Protein AF-W7K1J5-F1 (afdb_monomer_lite)

Structure (mmCIF, N/CA/C/O backbone):
data_AF-W7K1J5-F1
#
_entry.id   AF-W7K1J5-F1
#
loop_
_atom_site.group_PDB
_atom_site.id
_atom_site.type_symbol
_atom_site.label_atom_id
_atom_site.label_alt_id
_atom_site.label_comp_id
_atom_site.label_asym_id
_atom_site.label_entity_id
_atom_site.label_seq_id
_atom_site.pdbx_PDB_ins_code
_atom_site.Cartn_x
_atom_site.Cartn_y
_atom_site.Cartn_z
_atom_site.occupancy
_atom_site.B_iso_or_equiv
_atom_site.auth_seq_id
_atom_site.auth_comp_id
_atom_site.auth_asym_id
_atom_site.auth_atom_id
_atom_site.pdbx_PDB_model_num
ATOM 1 N N . MET A 1 1 ? -9.499 -23.389 26.518 1.00 56.44 1 MET A N 1
ATOM 2 C CA . MET A 1 1 ? -8.890 -24.021 25.321 1.00 56.44 1 MET A CA 1
ATOM 3 C C . MET A 1 1 ? -8.930 -23.055 24.144 1.00 56.44 1 MET A C 1
ATOM 5 O O . MET A 1 1 ? -7.879 -22.789 23.578 1.00 56.44 1 MET A O 1
ATOM 9 N N . ASP A 1 2 ? -10.081 -22.443 23.858 1.00 63.28 2 ASP A N 1
ATOM 10 C CA . ASP A 1 2 ? -10.264 -21.517 22.724 1.00 63.28 2 ASP A CA 1
ATOM 11 C C . ASP A 1 2 ? -9.387 -20.251 22.779 1.00 63.28 2 ASP A C 1
ATOM 13 O O . ASP A 1 2 ? -8.889 -19.787 21.755 1.00 63.28 2 ASP A O 1
ATOM 17 N N . GLU A 1 3 ? -9.089 -19.743 23.978 1.00 62.62 3 GLU A N 1
ATOM 18 C CA . GLU A 1 3 ? -8.216 -18.572 24.174 1.00 62.62 3 GLU A CA 1
ATOM 19 C C . GLU A 1 3 ? -6.771 -18.810 23.700 1.00 62.62 3 GLU A C 1
ATOM 21 O O . GLU A 1 3 ? -6.167 -17.952 23.052 1.00 62.62 3 GLU A O 1
ATOM 26 N N . TYR A 1 4 ? -6.223 -20.001 23.961 1.00 72.50 4 TYR A N 1
ATOM 27 C CA . TYR A 1 4 ? -4.884 -20.376 23.500 1.00 72.50 4 TYR A CA 1
ATOM 28 C C . TYR A 1 4 ? -4.857 -20.621 21.993 1.00 72.50 4 TYR A C 1
ATOM 30 O O . TYR A 1 4 ? -3.859 -20.315 21.347 1.00 72.50 4 TYR A O 1
ATOM 38 N N . ILE A 1 5 ? -5.956 -21.116 21.418 1.00 74.94 5 ILE A N 1
ATOM 39 C CA . ILE A 1 5 ? -6.087 -21.322 19.972 1.00 74.94 5 ILE A CA 1
ATOM 40 C C . ILE A 1 5 ? -6.042 -19.975 19.241 1.00 74.94 5 ILE A C 1
ATOM 42 O O . ILE A 1 5 ? -5.309 -19.846 18.261 1.00 74.94 5 ILE A O 1
ATOM 46 N N . LEU A 1 6 ? -6.744 -18.954 19.742 1.00 68.75 6 LEU A N 1
ATOM 47 C CA . LEU A 1 6 ? -6.721 -17.608 19.161 1.00 68.75 6 LEU A CA 1
ATOM 48 C C . LEU A 1 6 ? -5.324 -16.971 19.246 1.00 68.75 6 LEU A C 1
ATOM 50 O O . LEU A 1 6 ? -4.841 -16.385 18.277 1.00 68.75 6 LEU A O 1
ATOM 54 N N . LEU A 1 7 ? -4.652 -17.114 20.392 1.00 70.25 7 LEU A N 1
ATOM 55 C CA . LEU A 1 7 ? -3.305 -16.579 20.598 1.00 70.25 7 LEU A CA 1
ATOM 56 C C . LEU A 1 7 ? -2.271 -17.279 19.703 1.00 70.25 7 LEU A C 1
ATOM 58 O O . LEU A 1 7 ? -1.440 -16.614 19.083 1.00 70.25 7 LEU A O 1
ATOM 62 N N . ILE A 1 8 ? -2.352 -18.606 19.575 1.00 79.56 8 ILE A N 1
ATOM 63 C CA . ILE A 1 8 ? -1.517 -19.388 18.653 1.00 79.56 8 ILE A CA 1
ATOM 64 C C . ILE A 1 8 ? -1.792 -18.975 17.206 1.00 79.56 8 ILE A C 1
ATOM 66 O O . ILE A 1 8 ? -0.845 -18.748 16.454 1.00 79.56 8 ILE A O 1
ATOM 70 N N . PHE A 1 9 ? -3.061 -18.822 16.821 1.00 79.31 9 PHE A N 1
ATOM 71 C CA . PHE A 1 9 ? -3.444 -18.356 15.490 1.00 79.31 9 PHE A CA 1
ATOM 72 C C . PHE A 1 9 ? -2.856 -16.973 15.189 1.00 79.31 9 PHE A C 1
ATOM 74 O O . PHE A 1 9 ? -2.284 -16.768 14.121 1.00 79.31 9 PHE A O 1
ATOM 81 N N . PHE A 1 10 ? -2.918 -16.044 16.144 1.00 75.19 10 PHE A N 1
ATOM 82 C CA . PHE A 1 10 ? -2.366 -14.699 16.001 1.00 75.19 10 PHE A CA 1
ATOM 83 C C . PHE A 1 10 ? -0.843 -14.702 15.827 1.00 75.19 10 PHE A C 1
ATOM 85 O O . PHE A 1 10 ? -0.325 -14.082 14.895 1.00 75.19 10 PHE A O 1
ATOM 92 N N . ILE A 1 11 ? -0.122 -15.432 16.684 1.00 80.88 11 ILE A N 1
ATOM 93 C CA . ILE A 1 11 ? 1.341 -15.544 16.596 1.00 80.88 11 ILE A CA 1
ATOM 94 C C . ILE A 1 11 ? 1.742 -16.201 15.274 1.00 80.88 11 ILE A C 1
ATOM 96 O O . ILE A 1 11 ? 2.620 -15.692 14.576 1.00 80.88 11 ILE A O 1
ATOM 100 N N . ALA A 1 12 ? 1.070 -17.291 14.893 1.00 83.81 12 ALA A N 1
ATOM 101 C CA . ALA A 1 12 ? 1.315 -17.974 13.630 1.00 83.81 12 ALA A CA 1
ATOM 102 C C . ALA A 1 12 ? 1.058 -17.046 12.434 1.00 83.81 12 ALA A C 1
ATOM 104 O O . ALA A 1 12 ? 1.873 -16.986 11.515 1.00 83.81 12 ALA A O 1
ATOM 105 N N . TYR A 1 13 ? -0.027 -16.272 12.463 1.00 81.69 13 TYR A N 1
ATOM 106 C CA . TYR A 1 13 ? -0.378 -15.346 11.393 1.00 81.69 13 TYR A CA 1
ATOM 107 C C . TYR A 1 13 ? 0.628 -14.198 11.259 1.00 81.69 13 TYR A C 1
ATOM 109 O O . TYR A 1 13 ? 1.062 -13.895 10.147 1.00 81.69 13 TYR A O 1
ATOM 117 N N . LEU A 1 14 ? 1.059 -13.587 12.370 1.00 81.19 14 LEU A N 1
ATOM 118 C CA . LEU A 1 14 ? 2.113 -12.566 12.350 1.00 81.19 14 LEU A CA 1
ATOM 119 C C . LEU A 1 14 ? 3.427 -13.124 11.793 1.00 81.19 14 LEU A C 1
ATOM 121 O O . LEU A 1 14 ? 4.098 -12.455 11.005 1.00 81.19 14 LEU A O 1
ATOM 125 N N . PHE A 1 15 ? 3.774 -14.360 12.153 1.00 82.88 15 PHE A N 1
ATOM 126 C CA . PHE A 1 15 ? 4.986 -15.012 11.669 1.00 82.88 15 PHE A CA 1
ATOM 127 C C . PHE A 1 15 ? 4.913 -15.304 10.163 1.00 82.88 15 PHE A C 1
ATOM 129 O O . PHE A 1 15 ? 5.831 -14.963 9.415 1.00 82.88 15 PHE A O 1
ATOM 136 N N . ILE A 1 16 ? 3.789 -15.855 9.693 1.00 85.25 16 ILE A N 1
ATOM 137 C CA . ILE A 1 16 ? 3.526 -16.110 8.269 1.00 85.25 16 ILE A CA 1
ATOM 138 C C . ILE A 1 16 ? 3.547 -14.799 7.476 1.00 85.25 16 ILE A C 1
ATOM 140 O O . ILE A 1 16 ? 4.192 -14.727 6.431 1.00 85.25 16 ILE A O 1
ATOM 144 N N . SER A 1 17 ? 2.905 -13.749 7.990 1.00 77.44 17 SER A N 1
ATOM 145 C CA . SER A 1 17 ? 2.917 -12.410 7.397 1.00 77.44 17 SER A CA 1
ATOM 146 C C . SER A 1 17 ? 4.351 -11.878 7.266 1.00 77.44 17 SER A C 1
ATOM 148 O O . SER A 1 17 ? 4.769 -11.482 6.176 1.00 77.44 17 SER A O 1
ATOM 150 N N . GLY A 1 18 ? 5.174 -11.988 8.315 1.00 78.81 18 GLY A N 1
ATOM 151 C CA . GLY A 1 18 ? 6.597 -11.631 8.258 1.00 78.81 18 GLY A CA 1
ATOM 152 C C . GLY A 1 18 ? 7.387 -12.410 7.193 1.00 78.81 18 GLY A C 1
ATOM 153 O O . GLY A 1 18 ? 8.166 -11.824 6.433 1.00 78.81 18 GLY A O 1
ATOM 154 N N . ILE A 1 19 ? 7.155 -13.721 7.070 1.00 81.69 19 ILE A N 1
ATOM 155 C CA . ILE A 1 19 ? 7.801 -14.573 6.053 1.00 81.69 19 ILE A CA 1
ATOM 156 C C . ILE A 1 19 ? 7.359 -14.184 4.633 1.00 81.69 19 ILE A C 1
ATOM 158 O O . ILE A 1 19 ? 8.177 -14.106 3.715 1.00 81.69 19 ILE A O 1
ATOM 162 N N . ILE A 1 20 ? 6.072 -13.911 4.423 1.00 82.31 20 ILE A N 1
ATOM 163 C CA . ILE A 1 20 ? 5.554 -13.505 3.111 1.00 82.31 20 ILE A CA 1
ATOM 164 C C . ILE A 1 20 ? 6.101 -12.127 2.730 1.00 82.31 20 ILE A C 1
ATOM 166 O O . ILE A 1 20 ? 6.591 -11.953 1.612 1.00 82.31 20 ILE A O 1
ATOM 170 N N . GLY A 1 21 ? 6.083 -11.169 3.661 1.00 77.81 21 GLY A N 1
ATOM 171 C CA . GLY A 1 21 ? 6.613 -9.824 3.448 1.00 77.81 21 GLY A CA 1
ATOM 172 C C . GLY A 1 21 ? 8.097 -9.841 3.077 1.00 77.81 21 GLY A C 1
ATOM 173 O O . GLY A 1 21 ? 8.500 -9.229 2.086 1.00 77.81 21 GLY A O 1
ATOM 174 N N . THR A 1 22 ? 8.913 -10.615 3.799 1.00 76.81 22 THR A N 1
ATOM 175 C CA . THR A 1 22 ? 10.341 -10.782 3.470 1.00 76.81 22 THR A CA 1
ATOM 176 C C . THR A 1 22 ? 10.544 -11.401 2.085 1.00 76.81 22 THR A C 1
ATOM 178 O O . THR A 1 22 ? 11.378 -10.919 1.313 1.00 76.81 22 THR A O 1
ATOM 181 N N . ARG A 1 23 ? 9.753 -12.418 1.721 1.00 76.62 23 ARG A N 1
ATOM 182 C CA . ARG A 1 23 ? 9.839 -13.082 0.413 1.00 76.62 23 ARG A CA 1
ATOM 183 C C . ARG A 1 23 ? 9.436 -12.166 -0.745 1.00 76.62 23 ARG A C 1
ATOM 185 O O . ARG A 1 23 ? 10.144 -12.131 -1.751 1.00 76.62 23 ARG A O 1
ATOM 192 N N . LEU A 1 24 ? 8.353 -11.401 -0.607 1.00 73.62 24 LEU A N 1
ATOM 193 C CA . LEU A 1 24 ? 7.915 -10.432 -1.619 1.00 73.62 24 LEU A CA 1
ATOM 194 C C . LEU A 1 24 ? 9.003 -9.394 -1.896 1.00 73.62 24 LEU A C 1
ATOM 196 O O . LEU A 1 24 ? 9.321 -9.112 -3.047 1.00 73.62 24 LEU A O 1
ATOM 200 N N . ILE A 1 25 ? 9.643 -8.891 -0.846 1.00 73.50 25 ILE A N 1
ATOM 201 C CA . ILE A 1 25 ? 10.712 -7.902 -0.976 1.00 73.50 25 ILE A CA 1
ATOM 202 C C . ILE A 1 25 ? 11.958 -8.486 -1.664 1.00 73.50 25 ILE A C 1
ATOM 204 O O . ILE A 1 25 ? 12.658 -7.773 -2.379 1.00 73.50 25 ILE A O 1
ATOM 208 N N . ILE A 1 26 ? 12.268 -9.770 -1.468 1.00 69.88 26 ILE A N 1
ATOM 209 C CA . ILE A 1 26 ? 13.365 -10.431 -2.197 1.00 69.88 26 ILE A CA 1
ATOM 210 C C . ILE A 1 26 ? 13.045 -10.532 -3.694 1.00 69.88 26 ILE A C 1
ATOM 212 O O . ILE A 1 26 ? 13.939 -10.334 -4.512 1.00 69.88 26 ILE A O 1
ATOM 216 N N . ILE A 1 27 ? 11.789 -10.810 -4.050 1.00 68.19 27 ILE A N 1
ATOM 217 C CA . ILE A 1 27 ? 11.353 -10.990 -5.442 1.00 68.19 27 ILE A CA 1
ATOM 218 C C . ILE A 1 27 ? 11.263 -9.654 -6.188 1.00 68.19 27 ILE A C 1
ATOM 220 O O . ILE A 1 27 ? 11.724 -9.557 -7.322 1.00 68.19 27 ILE A O 1
ATOM 224 N N . TYR A 1 28 ? 10.664 -8.637 -5.566 1.00 62.66 28 TYR A N 1
ATOM 225 C CA . TYR A 1 28 ? 10.348 -7.364 -6.224 1.00 62.66 28 TYR A CA 1
ATOM 226 C C . TYR A 1 28 ? 11.450 -6.321 -6.143 1.00 62.66 28 TYR A C 1
ATOM 228 O O . TYR A 1 28 ? 11.328 -5.245 -6.725 1.00 62.66 28 TYR A O 1
ATOM 236 N N . SER A 1 29 ? 12.528 -6.612 -5.430 1.00 61.75 29 SER A N 1
ATOM 237 C CA . SER A 1 29 ? 13.609 -5.659 -5.356 1.00 61.75 29 SER A CA 1
ATOM 238 C C . SER A 1 29 ? 14.561 -5.746 -6.540 1.00 61.75 29 SER A C 1
ATOM 240 O O . SER A 1 29 ? 15.012 -6.827 -6.917 1.00 61.75 29 SER A O 1
ATOM 242 N N . HIS A 1 30 ? 14.984 -4.575 -7.020 1.00 55.91 30 HIS A N 1
ATOM 243 C CA . HIS A 1 30 ? 16.090 -4.446 -7.958 1.00 55.91 30 HIS A CA 1
ATOM 244 C C . HIS A 1 30 ? 17.361 -5.125 -7.432 1.00 55.91 30 HIS A C 1
ATOM 246 O O . HIS A 1 30 ? 17.706 -5.019 -6.254 1.00 55.91 30 HIS A O 1
ATOM 252 N N . LYS A 1 31 ? 18.020 -5.858 -8.335 1.00 52.78 31 LYS A N 1
ATOM 253 C CA . LYS A 1 31 ? 19.186 -6.712 -8.072 1.00 52.78 31 LYS A CA 1
ATOM 254 C C . LYS A 1 31 ? 20.518 -5.945 -8.100 1.00 52.78 31 LYS A C 1
ATOM 256 O O . LYS A 1 31 ? 21.552 -6.532 -7.807 1.00 52.78 31 LYS A O 1
ATOM 261 N N . GLU A 1 32 ? 20.497 -4.660 -8.451 1.00 51.28 32 GLU A N 1
ATOM 262 C CA . GLU A 1 32 ? 21.686 -3.898 -8.848 1.00 51.28 32 GLU A CA 1
ATOM 263 C C . GLU A 1 32 ? 21.765 -2.545 -8.130 1.00 51.28 32 GLU A C 1
ATOM 265 O O . GLU A 1 32 ? 21.535 -1.503 -8.732 1.00 51.28 32 GLU A O 1
ATOM 270 N N . GLU A 1 33 ? 22.116 -2.536 -6.841 1.00 52.09 33 GLU A N 1
ATOM 271 C CA . GLU A 1 33 ? 22.519 -1.299 -6.156 1.00 52.09 33 GLU A CA 1
ATOM 272 C C . GLU A 1 33 ? 23.704 -1.543 -5.205 1.00 52.09 33 GLU A C 1
ATOM 274 O O . GLU A 1 33 ? 23.684 -2.435 -4.358 1.00 52.09 33 GLU A O 1
ATOM 279 N N . ASN A 1 34 ? 24.752 -0.719 -5.336 1.00 53.31 34 ASN A N 1
ATOM 280 C CA . ASN A 1 34 ? 26.075 -0.893 -4.711 1.00 53.31 34 ASN A CA 1
ATOM 281 C C . ASN A 1 34 ? 26.115 -0.820 -3.165 1.00 53.31 34 ASN A C 1
ATOM 283 O O . ASN A 1 34 ? 27.150 -1.124 -2.575 1.00 53.31 34 ASN A O 1
ATOM 287 N N . ASN A 1 35 ? 25.034 -0.423 -2.479 1.00 63.19 35 ASN A N 1
ATOM 288 C CA . ASN A 1 35 ? 25.035 -0.192 -1.025 1.00 63.19 35 ASN A CA 1
ATOM 289 C C . ASN A 1 35 ? 24.139 -1.184 -0.267 1.00 63.19 35 ASN A C 1
ATOM 291 O O . ASN A 1 35 ? 23.027 -0.859 0.156 1.00 63.19 35 ASN A O 1
ATOM 295 N N . ARG A 1 36 ? 24.679 -2.382 -0.010 1.00 65.75 36 ARG A N 1
ATOM 296 C CA . ARG A 1 36 ? 23.999 -3.495 0.682 1.00 65.75 36 ARG A CA 1
ATOM 297 C C . ARG A 1 36 ? 23.354 -3.106 2.023 1.00 65.75 36 ARG A C 1
ATOM 299 O O . ARG A 1 36 ? 22.268 -3.588 2.325 1.00 65.75 36 ARG A O 1
ATOM 306 N N . LEU A 1 37 ? 23.984 -2.234 2.818 1.00 65.44 37 LEU A N 1
ATOM 307 C CA . LEU A 1 37 ? 23.475 -1.835 4.142 1.00 65.44 37 LEU A CA 1
ATOM 308 C C . LEU A 1 37 ? 22.234 -0.937 4.075 1.00 65.44 37 LEU A C 1
ATOM 310 O O . LEU A 1 37 ? 21.248 -1.216 4.750 1.00 65.44 37 LEU A O 1
ATOM 314 N N . VAL A 1 38 ? 22.265 0.115 3.250 1.00 67.62 38 VAL A N 1
ATOM 315 C CA . VAL A 1 38 ? 21.136 1.053 3.081 1.00 67.62 38 VAL A CA 1
ATOM 316 C C . VAL A 1 38 ? 19.888 0.298 2.641 1.00 67.62 38 VAL A C 1
ATOM 318 O O . VAL A 1 38 ? 18.793 0.499 3.154 1.00 67.62 38 VAL A O 1
ATOM 321 N N . TYR A 1 39 ? 20.090 -0.642 1.734 1.00 71.44 39 TYR A N 1
ATOM 322 C CA . TYR A 1 39 ? 19.047 -1.492 1.218 1.00 71.44 39 TYR A CA 1
ATOM 323 C C . TYR A 1 39 ? 18.456 -2.447 2.266 1.00 71.44 39 TYR A C 1
ATOM 325 O O . TYR A 1 39 ? 17.236 -2.553 2.377 1.00 71.44 39 TYR A O 1
ATOM 333 N N . ILE A 1 40 ? 19.293 -3.105 3.078 1.00 73.00 40 ILE A N 1
ATOM 334 C CA . ILE A 1 40 ? 18.816 -3.938 4.195 1.00 73.00 40 ILE A CA 1
ATOM 335 C C . ILE A 1 40 ? 17.963 -3.103 5.158 1.00 73.00 40 ILE A C 1
ATOM 337 O O . ILE A 1 40 ? 16.886 -3.546 5.552 1.00 73.00 40 ILE A O 1
ATOM 341 N N . ILE A 1 41 ? 18.398 -1.880 5.475 1.00 75.25 41 ILE A N 1
ATOM 342 C CA . ILE A 1 41 ? 17.635 -0.952 6.318 1.00 75.25 41 ILE A CA 1
ATOM 343 C C . ILE A 1 41 ? 16.274 -0.657 5.677 1.00 75.25 41 ILE A C 1
ATOM 345 O O . ILE A 1 41 ? 15.249 -0.822 6.335 1.00 75.25 41 ILE A O 1
ATOM 349 N N . ILE A 1 42 ? 16.244 -0.318 4.384 1.00 75.38 42 ILE A N 1
ATOM 350 C CA . ILE A 1 42 ? 14.998 -0.033 3.662 1.00 75.38 42 ILE A CA 1
ATOM 351 C C . ILE A 1 42 ? 14.018 -1.211 3.745 1.00 75.38 42 ILE A C 1
ATOM 353 O O . ILE A 1 42 ? 12.835 -1.022 4.031 1.00 75.38 42 ILE A O 1
ATOM 357 N N . LYS A 1 43 ? 14.505 -2.443 3.556 1.00 76.62 43 LYS A N 1
ATOM 358 C CA . LYS A 1 43 ? 13.670 -3.647 3.669 1.00 76.62 43 LYS A CA 1
ATOM 359 C C . LYS A 1 43 ? 13.080 -3.825 5.054 1.00 76.62 43 LYS A C 1
ATOM 361 O O . LYS A 1 43 ? 11.885 -4.084 5.166 1.00 76.62 43 LYS A O 1
ATOM 366 N N . CYS A 1 44 ? 13.906 -3.708 6.093 1.00 80.31 44 CYS A N 1
ATOM 367 C CA . CYS A 1 44 ? 13.450 -3.855 7.471 1.00 80.31 44 CYS A CA 1
ATOM 368 C C . CYS A 1 44 ? 12.330 -2.859 7.776 1.00 80.31 44 CYS A C 1
ATOM 370 O O . CYS A 1 44 ? 11.323 -3.232 8.365 1.00 80.31 44 CYS A O 1
ATOM 372 N N . PHE A 1 45 ? 12.454 -1.622 7.298 1.00 80.81 45 PHE A N 1
ATOM 373 C CA . PHE A 1 45 ? 11.424 -0.599 7.459 1.00 80.81 45 PHE A CA 1
ATOM 374 C C . PHE A 1 45 ? 10.111 -0.949 6.757 1.00 80.81 45 PHE A C 1
ATOM 376 O O . PHE A 1 45 ? 9.041 -0.766 7.340 1.00 80.81 45 PHE A O 1
ATOM 383 N N . ILE A 1 46 ? 10.170 -1.465 5.527 1.00 80.94 46 ILE A N 1
ATOM 384 C CA . ILE A 1 46 ? 8.971 -1.907 4.799 1.00 80.94 46 ILE A CA 1
ATOM 385 C C . ILE A 1 46 ? 8.297 -3.063 5.550 1.00 80.94 46 ILE A C 1
ATOM 387 O O . ILE A 1 46 ? 7.081 -3.053 5.728 1.00 80.94 46 ILE A O 1
ATOM 391 N N . ILE A 1 47 ? 9.079 -4.023 6.053 1.00 82.88 47 ILE A N 1
ATOM 392 C CA . ILE A 1 47 ? 8.567 -5.165 6.827 1.00 82.88 47 ILE A CA 1
ATOM 393 C C . ILE A 1 47 ? 7.905 -4.694 8.124 1.00 82.88 47 ILE A C 1
ATOM 395 O O . ILE A 1 47 ? 6.811 -5.152 8.440 1.00 82.88 47 ILE A O 1
ATOM 399 N N . ILE A 1 48 ? 8.523 -3.760 8.852 1.00 84.19 48 ILE A N 1
ATOM 400 C CA . ILE A 1 48 ? 7.955 -3.202 10.087 1.00 84.19 48 ILE A CA 1
ATOM 401 C C . ILE A 1 48 ? 6.604 -2.534 9.804 1.00 84.19 48 ILE A C 1
ATOM 403 O O . ILE A 1 48 ? 5.632 -2.815 10.501 1.00 84.19 48 ILE A O 1
ATOM 407 N N . GLY A 1 49 ? 6.515 -1.700 8.762 1.00 84.19 49 GLY A N 1
ATOM 408 C CA . GLY A 1 49 ? 5.257 -1.046 8.382 1.00 84.19 49 GLY A CA 1
ATOM 409 C C . GLY A 1 49 ? 4.176 -2.043 7.960 1.00 84.19 49 GLY A C 1
ATOM 410 O O . GLY A 1 49 ? 3.012 -1.907 8.340 1.00 84.19 49 GLY A O 1
ATOM 411 N N . TYR A 1 50 ? 4.568 -3.087 7.228 1.00 84.06 50 TYR A N 1
ATOM 412 C CA . TYR A 1 50 ? 3.679 -4.172 6.822 1.00 84.06 50 TYR A CA 1
ATOM 413 C C . TYR A 1 50 ? 3.127 -4.940 8.031 1.00 84.06 50 TYR A C 1
ATOM 415 O O . TYR A 1 50 ? 1.912 -5.086 8.154 1.00 84.06 50 TYR A O 1
ATOM 423 N N . ILE A 1 51 ? 3.988 -5.363 8.962 1.00 84.69 51 ILE A N 1
ATOM 424 C CA . ILE A 1 51 ? 3.579 -6.058 10.194 1.00 84.69 51 ILE A CA 1
ATOM 425 C C . ILE A 1 51 ? 2.641 -5.177 11.025 1.00 84.69 51 ILE A C 1
ATOM 427 O O . ILE A 1 51 ? 1.613 -5.652 11.508 1.00 84.69 51 ILE A O 1
ATOM 431 N N . LEU A 1 52 ? 2.962 -3.890 11.163 1.00 86.50 52 LEU A N 1
ATOM 432 C CA . LEU A 1 52 ? 2.149 -2.943 11.921 1.00 86.50 52 LEU A CA 1
ATOM 433 C C . LEU A 1 52 ? 0.747 -2.782 11.318 1.00 86.50 52 LEU A C 1
ATOM 435 O O . LEU A 1 52 ? -0.242 -2.802 12.048 1.00 86.50 52 LEU A O 1
ATOM 439 N N . SER A 1 53 ? 0.657 -2.711 9.988 1.00 84.00 53 SER A N 1
ATOM 440 C CA . SER A 1 53 ? -0.618 -2.627 9.265 1.00 84.00 53 SER A CA 1
ATOM 441 C C . SER A 1 53 ? -1.481 -3.870 9.498 1.00 84.00 53 SER A C 1
ATOM 443 O O . SER A 1 53 ? -2.657 -3.758 9.842 1.00 84.00 53 SER A O 1
ATOM 445 N N . TRP A 1 54 ? -0.891 -5.065 9.390 1.00 82.69 54 TRP A N 1
ATOM 446 C CA . TRP A 1 54 ? -1.596 -6.318 9.683 1.00 82.69 54 TRP A CA 1
ATOM 447 C C . TRP A 1 54 ? -2.034 -6.432 11.136 1.00 82.69 54 TRP A C 1
ATOM 449 O O . TRP A 1 54 ? -3.123 -6.930 11.411 1.00 82.69 54 TRP A O 1
ATOM 459 N N . THR A 1 55 ? -1.208 -5.945 12.060 1.00 83.75 55 THR A N 1
ATOM 460 C CA . THR A 1 55 ? -1.522 -5.960 13.491 1.00 83.75 55 THR A CA 1
ATOM 461 C C . THR A 1 55 ? -2.813 -5.183 13.760 1.00 83.75 55 THR A C 1
ATOM 463 O O . THR A 1 55 ? -3.695 -5.700 14.436 1.00 83.75 55 THR A O 1
ATOM 466 N N . ILE A 1 56 ? -2.984 -3.997 13.164 1.00 83.12 56 ILE A N 1
ATOM 467 C CA . ILE A 1 56 ? -4.209 -3.191 13.316 1.00 83.12 56 ILE A CA 1
ATOM 468 C C . ILE A 1 56 ? -5.435 -3.915 12.750 1.00 83.12 56 ILE A C 1
ATOM 470 O O . ILE A 1 56 ? -6.488 -3.914 13.384 1.00 83.12 56 ILE A O 1
ATOM 474 N N . ILE A 1 57 ? -5.302 -4.565 11.590 1.00 81.50 57 ILE A N 1
ATOM 475 C CA . ILE A 1 57 ? -6.402 -5.323 10.974 1.00 81.50 57 ILE A CA 1
ATOM 476 C C . ILE A 1 57 ? -6.850 -6.474 11.885 1.00 81.50 57 ILE A C 1
ATOM 478 O O . ILE A 1 57 ? -8.046 -6.693 12.065 1.00 81.50 57 ILE A O 1
ATOM 482 N N . LEU A 1 58 ? -5.902 -7.191 12.493 1.00 80.25 58 LEU A N 1
ATOM 483 C CA . LEU A 1 58 ? -6.191 -8.314 13.389 1.00 80.25 58 LEU A CA 1
ATOM 484 C C . LEU A 1 58 ? -6.767 -7.880 14.736 1.00 80.25 58 LEU A C 1
ATOM 486 O O . LEU A 1 58 ? -7.490 -8.653 15.359 1.00 80.25 58 LEU A O 1
ATOM 490 N N . LEU A 1 59 ? -6.485 -6.659 15.187 1.00 80.50 59 LEU A N 1
ATOM 491 C CA . LEU A 1 59 ? -7.045 -6.139 16.433 1.00 80.50 59 LEU A CA 1
ATOM 492 C C . LEU A 1 59 ? -8.582 -6.044 16.399 1.00 80.50 59 LEU A C 1
ATOM 494 O O . LEU A 1 59 ? -9.217 -6.166 17.443 1.00 80.50 59 LEU A O 1
ATOM 498 N N . VAL A 1 60 ? -9.190 -5.866 15.222 1.00 75.94 60 VAL A N 1
ATOM 499 C CA . VAL A 1 60 ? -10.650 -5.736 15.065 1.00 75.94 60 VAL A CA 1
ATOM 500 C C . VAL A 1 60 ? -11.409 -7.013 15.466 1.00 75.94 60 VAL A C 1
ATOM 502 O O . VAL A 1 60 ? -12.247 -6.939 16.364 1.00 75.94 60 VAL A O 1
ATOM 505 N N . PRO A 1 61 ? -11.146 -8.200 14.880 1.00 74.75 61 PRO A N 1
ATOM 506 C CA . PRO A 1 61 ? -11.806 -9.430 15.320 1.00 74.75 61 PRO A CA 1
ATOM 507 C C . PRO A 1 61 ? -11.455 -9.802 16.768 1.00 74.75 61 PRO A C 1
ATOM 509 O O . PRO A 1 61 ? -12.279 -10.405 17.454 1.00 74.75 61 PRO A O 1
ATOM 512 N N . ILE A 1 62 ? -10.272 -9.410 17.259 1.00 75.31 62 ILE A N 1
ATOM 513 C CA . ILE A 1 62 ? -9.891 -9.604 18.665 1.00 75.31 62 ILE A CA 1
ATOM 514 C C . ILE A 1 62 ? -10.801 -8.793 19.592 1.00 75.31 62 ILE A C 1
ATOM 516 O O . ILE A 1 62 ? -11.231 -9.327 20.608 1.00 75.31 62 ILE A O 1
ATOM 520 N N . ASP A 1 63 ? -11.145 -7.550 19.251 1.00 77.19 63 ASP A N 1
ATOM 521 C CA . ASP A 1 63 ? -12.088 -6.746 20.041 1.00 77.19 63 ASP A CA 1
ATOM 522 C C . ASP A 1 63 ? -13.490 -7.379 20.079 1.00 77.19 63 ASP A C 1
ATOM 524 O O . ASP A 1 63 ? -14.131 -7.462 21.129 1.00 77.19 63 ASP A O 1
ATOM 528 N N . VAL A 1 64 ? -13.961 -7.924 18.953 1.00 74.38 64 VAL A N 1
ATOM 529 C CA . VAL A 1 64 ? -15.240 -8.657 18.910 1.00 74.38 64 VAL A CA 1
ATOM 530 C C . VAL A 1 64 ? -15.205 -9.877 19.839 1.00 74.38 64 VAL A C 1
ATOM 532 O O . VAL A 1 64 ? -16.130 -10.089 20.628 1.00 74.38 64 VAL A O 1
ATOM 535 N N . TYR A 1 65 ? -14.118 -10.651 19.800 1.00 72.19 65 TYR A N 1
ATOM 536 C CA . TYR A 1 65 ? -13.941 -11.819 20.663 1.00 72.19 65 TYR A CA 1
ATOM 537 C C . TYR A 1 65 ? -13.819 -11.433 22.145 1.00 72.19 65 TYR A C 1
ATOM 539 O O . TYR A 1 65 ? -14.471 -12.029 23.001 1.00 72.19 65 TYR A O 1
ATOM 547 N N . TYR A 1 66 ? -13.057 -10.381 22.441 1.00 71.00 66 TYR A N 1
ATOM 548 C CA . TYR A 1 66 ? -12.892 -9.811 23.777 1.00 71.00 66 TYR A CA 1
ATOM 549 C C . TYR A 1 66 ? -14.234 -9.412 24.402 1.00 71.00 66 TYR A C 1
ATOM 551 O O . TYR A 1 66 ? -14.495 -9.701 25.566 1.00 71.00 66 TYR A O 1
ATOM 559 N N . ASN A 1 67 ? -15.130 -8.807 23.618 1.00 68.12 67 ASN A N 1
ATOM 560 C CA . ASN A 1 67 ? -16.467 -8.442 24.093 1.00 68.12 67 ASN A CA 1
ATOM 561 C C . ASN A 1 67 ? -17.381 -9.657 24.345 1.00 68.12 67 ASN A C 1
ATOM 563 O O . ASN A 1 67 ? -18.382 -9.528 25.050 1.00 68.12 67 ASN A O 1
ATOM 567 N N . THR A 1 68 ? -17.046 -10.820 23.784 1.00 74.00 68 THR A N 1
ATOM 568 C CA . THR A 1 68 ? -17.825 -12.058 23.920 1.00 74.00 68 THR A CA 1
ATOM 569 C C . THR A 1 68 ? -17.413 -12.853 25.166 1.00 74.00 68 THR A C 1
ATOM 571 O O . THR A 1 68 ? -18.274 -13.405 25.849 1.00 74.00 68 THR A O 1
ATOM 574 N N . TYR A 1 69 ? -16.122 -12.858 25.516 1.00 69.81 69 TYR A N 1
ATOM 575 C CA . TYR A 1 69 ? -15.572 -13.632 26.636 1.00 69.81 69 TYR A CA 1
ATOM 576 C C . TYR A 1 69 ? -15.027 -12.718 27.740 1.00 69.81 69 TYR A C 1
ATOM 578 O O . TYR A 1 69 ? -13.933 -12.166 27.640 1.00 69.81 69 TYR A O 1
ATOM 586 N N . LYS A 1 70 ? -15.793 -12.582 28.831 1.00 66.56 70 LYS A N 1
ATOM 587 C CA . LYS A 1 70 ? -15.471 -11.685 29.958 1.00 66.56 70 LYS A CA 1
ATOM 588 C C . LYS A 1 70 ? -14.208 -12.073 30.734 1.00 66.56 70 LYS A C 1
ATOM 590 O O . LYS A 1 70 ? -13.621 -11.213 31.383 1.00 66.56 70 LYS A O 1
ATOM 595 N N . ASP A 1 71 ? -13.766 -13.324 30.656 1.00 70.38 71 ASP A N 1
ATOM 596 C CA . ASP A 1 71 ? -12.609 -13.811 31.422 1.00 70.38 71 ASP A CA 1
ATOM 597 C C . ASP A 1 71 ? -11.277 -13.208 30.928 1.00 70.38 71 ASP A C 1
ATOM 599 O O . ASP A 1 71 ? -10.339 -13.014 31.706 1.00 70.38 71 ASP A O 1
ATOM 603 N N . ILE A 1 72 ? -11.228 -12.790 29.658 1.00 67.25 72 ILE A N 1
ATOM 604 C CA . ILE A 1 72 ? -10.051 -12.187 29.010 1.00 67.25 72 ILE A CA 1
ATOM 605 C C . ILE A 1 72 ? -9.819 -10.738 29.478 1.00 67.25 72 ILE A C 1
ATOM 607 O O . ILE A 1 72 ? -8.680 -10.259 29.464 1.00 67.25 72 ILE A O 1
ATOM 611 N N . GLU A 1 73 ? -10.859 -10.056 29.981 1.00 65.75 73 GLU A N 1
ATOM 612 C CA . GLU A 1 73 ? -10.783 -8.682 30.513 1.00 65.75 73 GLU A CA 1
ATOM 613 C C . GLU A 1 73 ? -9.770 -8.550 31.661 1.00 65.75 73 GLU A C 1
ATOM 615 O O . GLU A 1 73 ? -9.190 -7.483 31.870 1.00 65.75 73 GLU A O 1
ATOM 620 N N . LYS A 1 74 ? -9.492 -9.644 32.378 1.00 69.38 74 LYS A N 1
ATOM 621 C CA . LYS A 1 74 ? -8.515 -9.654 33.471 1.00 69.38 74 LYS A CA 1
ATOM 622 C C . LYS A 1 74 ? -7.061 -9.588 32.987 1.00 69.38 74 LYS A C 1
ATOM 624 O O . LYS A 1 74 ? -6.197 -9.137 33.738 1.00 69.38 74 LYS A O 1
ATOM 629 N N . TYR A 1 75 ? -6.785 -10.035 31.763 1.00 71.19 75 TYR A N 1
ATOM 630 C CA . TYR A 1 75 ? -5.423 -10.221 31.257 1.00 71.19 75 TYR A CA 1
ATOM 631 C C . TYR A 1 75 ? -5.000 -9.150 30.253 1.00 71.19 75 TYR A C 1
ATOM 633 O O . TYR A 1 75 ? -3.833 -8.756 30.241 1.00 71.19 75 TYR A O 1
ATOM 641 N N . ILE A 1 76 ? -5.919 -8.674 29.407 1.00 72.00 76 ILE A N 1
ATOM 642 C CA . ILE A 1 76 ? -5.592 -7.747 28.319 1.00 72.00 76 ILE A CA 1
ATOM 643 C C . ILE A 1 76 ? -6.560 -6.566 28.322 1.00 72.00 76 ILE A C 1
ATOM 645 O O . ILE A 1 76 ? -7.755 -6.718 28.115 1.00 72.00 76 ILE A O 1
ATOM 649 N N . ASP A 1 77 ? -6.023 -5.357 28.473 1.00 77.75 77 ASP A N 1
ATOM 650 C CA . ASP A 1 77 ? -6.770 -4.121 28.241 1.00 77.75 77 ASP A CA 1
ATOM 651 C C . ASP A 1 77 ? -6.710 -3.781 26.744 1.00 77.75 77 ASP A C 1
ATOM 653 O O . ASP A 1 77 ? -5.722 -3.220 26.252 1.00 77.75 77 ASP A O 1
ATOM 657 N N . ILE A 1 78 ? -7.766 -4.154 26.014 1.00 74.62 78 ILE A N 1
ATOM 658 C CA . ILE A 1 78 ? -7.847 -3.997 24.555 1.00 74.62 78 ILE A CA 1
ATOM 659 C C . ILE A 1 78 ? -7.646 -2.536 24.120 1.00 74.62 78 ILE A C 1
ATOM 661 O O . ILE A 1 78 ? -6.971 -2.259 23.129 1.00 74.62 78 ILE A O 1
ATOM 665 N N . PHE A 1 79 ? -8.115 -1.568 24.914 1.00 72.81 79 PHE A N 1
ATOM 666 C CA . PHE A 1 79 ? -7.953 -0.145 24.611 1.00 72.81 79 PHE A CA 1
ATOM 667 C C . PHE A 1 79 ? -6.511 0.320 24.758 1.00 72.81 79 PHE A C 1
ATOM 669 O O . PHE A 1 79 ? -6.048 1.156 23.980 1.00 72.81 79 PHE A O 1
ATOM 676 N N . LYS A 1 80 ? -5.778 -0.190 25.754 1.00 80.75 80 LYS A N 1
ATOM 677 C CA . LYS A 1 80 ? -4.335 0.074 25.847 1.00 80.75 80 LYS A CA 1
ATOM 678 C C . LYS A 1 80 ? -3.596 -0.526 24.657 1.00 80.75 80 LYS A C 1
ATOM 680 O O . LYS A 1 80 ? -2.719 0.145 24.122 1.00 80.75 80 LYS A O 1
ATOM 685 N N . LEU A 1 81 ? -3.982 -1.720 24.210 1.00 80.81 81 LEU A N 1
ATOM 686 C CA . LEU A 1 81 ? -3.389 -2.371 23.043 1.00 80.81 81 LEU A CA 1
ATOM 687 C C . LEU A 1 81 ? -3.574 -1.523 21.769 1.00 80.81 81 LEU A C 1
ATOM 689 O O . LEU A 1 81 ? -2.586 -1.176 21.124 1.00 80.81 81 LEU A O 1
ATOM 693 N N . PHE A 1 82 ? -4.805 -1.087 21.470 1.00 82.00 82 PHE A N 1
ATOM 694 C CA . PHE A 1 82 ? -5.079 -0.169 20.355 1.00 82.00 82 PHE A CA 1
ATOM 695 C C . PHE A 1 82 ? -4.271 1.125 20.467 1.00 82.00 82 PHE A C 1
ATOM 697 O O . PHE A 1 82 ? -3.636 1.541 19.498 1.00 82.00 82 PHE A O 1
ATOM 704 N N . ARG A 1 83 ? -4.244 1.749 21.655 1.00 83.19 83 ARG A N 1
ATOM 705 C CA . ARG A 1 83 ? -3.465 2.973 21.906 1.00 83.19 83 ARG A CA 1
ATOM 706 C C . ARG A 1 83 ? -1.988 2.770 21.560 1.00 83.19 83 ARG A C 1
ATOM 708 O O . ARG A 1 83 ? -1.415 3.600 20.861 1.00 83.19 83 ARG A O 1
ATOM 715 N N . ILE A 1 84 ? -1.390 1.669 22.009 1.00 85.69 84 ILE A N 1
ATOM 716 C CA . ILE A 1 84 ? 0.011 1.334 21.732 1.00 85.69 84 ILE A CA 1
ATOM 717 C C . ILE A 1 84 ? 0.239 1.152 20.222 1.00 85.69 84 ILE A C 1
ATOM 719 O O . ILE A 1 84 ? 1.158 1.758 19.670 1.00 85.69 84 ILE A O 1
ATOM 723 N N . CYS A 1 85 ? -0.613 0.389 19.530 1.00 85.25 85 CYS A N 1
ATOM 724 C CA . CYS A 1 85 ? -0.501 0.168 18.083 1.00 85.25 85 CYS A CA 1
ATOM 725 C C . CYS A 1 85 ? -0.631 1.468 17.270 1.00 85.25 85 CYS A C 1
ATOM 727 O O . CYS A 1 85 ? 0.156 1.705 16.347 1.00 85.25 85 CYS A O 1
ATOM 729 N N . TYR A 1 86 ? -1.575 2.344 17.626 1.00 84.62 86 TYR A N 1
ATOM 730 C CA . TYR A 1 86 ? -1.722 3.645 16.972 1.00 84.62 86 TYR A CA 1
ATOM 731 C C . TYR A 1 86 ? -0.510 4.547 17.219 1.00 84.62 86 TYR A C 1
ATOM 733 O O . TYR A 1 86 ? -0.027 5.170 16.277 1.00 84.62 86 TYR A O 1
ATOM 741 N N . TRP A 1 87 ? 0.061 4.560 18.428 1.00 86.12 87 TRP A N 1
ATOM 742 C CA . TRP A 1 87 ? 1.298 5.303 18.701 1.00 86.12 87 TRP A CA 1
ATOM 743 C C . TRP A 1 87 ? 2.487 4.812 17.875 1.00 86.12 87 TRP A C 1
ATOM 745 O O . TRP A 1 87 ? 3.209 5.631 17.302 1.00 86.12 87 TRP A O 1
ATOM 755 N N . PHE A 1 88 ? 2.663 3.495 17.744 1.00 87.38 88 PHE A N 1
ATOM 756 C CA . PHE A 1 88 ? 3.682 2.943 16.848 1.00 87.38 88 PHE A CA 1
ATOM 757 C C . PHE A 1 88 ? 3.445 3.345 15.387 1.00 87.38 88 PHE A C 1
ATOM 759 O O . PHE A 1 88 ? 4.405 3.597 14.660 1.00 87.38 88 PHE A O 1
ATOM 766 N N . SER A 1 89 ? 2.185 3.483 14.968 1.00 85.56 89 SER A N 1
ATOM 767 C CA . SER A 1 89 ? 1.826 3.913 13.608 1.00 85.56 89 SER A CA 1
ATOM 768 C C . SER A 1 89 ? 2.161 5.377 13.356 1.00 85.56 89 SER A C 1
ATOM 770 O O . SER A 1 89 ? 2.730 5.705 12.318 1.00 85.56 89 SER A O 1
ATOM 772 N N . ILE A 1 90 ? 1.904 6.254 14.328 1.00 84.06 90 ILE A N 1
ATOM 773 C CA . ILE A 1 90 ? 2.320 7.665 14.276 1.00 84.06 90 ILE A CA 1
ATOM 774 C C . ILE A 1 90 ? 3.834 7.759 14.172 1.00 84.06 90 ILE A C 1
ATOM 776 O O . ILE A 1 90 ? 4.351 8.468 13.311 1.00 84.06 90 ILE A O 1
ATOM 780 N N . LEU A 1 91 ? 4.545 7.034 15.038 1.00 84.75 91 LEU A N 1
ATOM 781 C CA . LEU A 1 91 ? 6.002 7.008 15.028 1.00 84.75 91 LEU A CA 1
ATOM 782 C C . LEU A 1 91 ? 6.513 6.561 13.650 1.00 84.75 91 LEU A C 1
ATOM 784 O O . LEU A 1 91 ? 7.406 7.188 13.085 1.00 84.75 91 LEU A O 1
ATOM 788 N N . TYR A 1 92 ? 5.903 5.532 13.064 1.00 85.88 92 TYR A N 1
ATOM 789 C CA . TYR A 1 92 ? 6.241 5.059 11.725 1.00 85.88 92 TYR A CA 1
ATOM 790 C C . TYR A 1 92 ? 6.022 6.117 10.634 1.00 85.88 92 TYR A C 1
ATOM 792 O O . TYR A 1 92 ? 6.919 6.397 9.831 1.00 85.88 92 TYR A O 1
ATOM 800 N N . ILE A 1 93 ? 4.857 6.759 10.625 1.00 82.44 93 ILE A N 1
ATOM 801 C CA . ILE A 1 93 ? 4.506 7.754 9.609 1.00 82.44 93 ILE A CA 1
ATOM 802 C C . ILE A 1 93 ? 5.391 9.001 9.736 1.00 82.44 93 ILE A C 1
ATOM 804 O O . ILE A 1 93 ? 5.959 9.450 8.745 1.00 82.44 93 ILE A O 1
ATOM 808 N N . PHE A 1 94 ? 5.566 9.545 10.942 1.00 79.44 94 PHE A N 1
ATOM 809 C CA . PHE A 1 94 ? 6.208 10.851 11.121 1.00 79.44 94 PHE A CA 1
ATOM 810 C C . PHE A 1 94 ? 7.720 10.803 11.352 1.00 79.44 94 PHE A C 1
ATOM 812 O O . PHE A 1 94 ? 8.398 11.760 10.987 1.00 79.44 94 PHE A O 1
ATOM 819 N N . MET A 1 95 ? 8.275 9.726 11.921 1.00 74.62 95 MET A N 1
ATOM 820 C CA . MET A 1 95 ? 9.734 9.582 12.067 1.00 74.62 95 MET A CA 1
ATOM 821 C C . MET A 1 95 ? 10.336 8.778 10.919 1.00 74.62 95 MET A C 1
ATOM 823 O O . MET A 1 95 ? 11.295 9.210 10.285 1.00 74.62 95 MET A O 1
ATOM 827 N N . LEU A 1 96 ? 9.795 7.587 10.658 1.00 74.56 96 LEU A N 1
ATOM 828 C CA . LEU A 1 96 ? 10.480 6.591 9.833 1.00 74.56 96 LEU A CA 1
ATOM 829 C C . LEU A 1 96 ? 10.290 6.871 8.327 1.00 74.56 96 LEU A C 1
ATOM 831 O O . LEU A 1 96 ? 11.245 6.758 7.560 1.00 74.56 96 LEU A O 1
ATOM 835 N N . THR A 1 97 ? 9.110 7.330 7.902 1.00 76.50 97 THR A N 1
ATOM 836 C CA . THR A 1 97 ? 8.813 7.642 6.486 1.00 76.50 97 THR A CA 1
ATOM 837 C C . THR A 1 97 ? 9.649 8.792 5.894 1.00 76.50 97 THR A C 1
ATOM 839 O O . THR A 1 97 ? 10.234 8.601 4.824 1.00 76.50 97 THR A O 1
ATOM 842 N N . PRO A 1 98 ? 9.781 9.976 6.528 1.00 75.44 98 PRO A N 1
ATOM 843 C CA . PRO A 1 98 ? 10.577 11.061 5.948 1.00 75.44 98 PRO A CA 1
ATOM 844 C C . PRO A 1 98 ? 12.079 10.745 5.933 1.00 75.44 98 PRO A C 1
ATOM 846 O O . PRO A 1 98 ? 12.771 11.113 4.984 1.00 75.44 98 PRO A O 1
ATOM 849 N N . VAL A 1 99 ? 12.582 9.998 6.924 1.00 73.25 99 VAL A N 1
ATOM 850 C CA . VAL A 1 99 ? 13.959 9.473 6.909 1.00 73.25 99 VAL A CA 1
ATOM 851 C C . VAL A 1 99 ? 14.176 8.587 5.679 1.00 73.25 99 VAL A C 1
ATOM 853 O O . VAL A 1 99 ? 15.163 8.752 4.961 1.00 73.25 99 VAL A O 1
ATOM 856 N N . MET A 1 100 ? 13.224 7.702 5.386 1.00 72.25 100 MET A N 1
ATOM 857 C CA . MET A 1 100 ? 13.275 6.801 4.233 1.00 72.25 100 MET A CA 1
ATOM 858 C C . MET A 1 100 ? 13.231 7.532 2.891 1.00 72.25 100 MET A C 1
ATOM 860 O O . MET A 1 100 ? 14.043 7.237 2.013 1.00 72.25 100 MET A O 1
ATOM 864 N N . PHE A 1 101 ? 12.334 8.510 2.734 1.00 70.81 101 PHE A N 1
ATOM 865 C CA . PHE A 1 101 ? 12.231 9.307 1.507 1.00 70.81 101 PHE A CA 1
ATOM 866 C C . PHE A 1 101 ? 13.565 9.969 1.144 1.00 70.81 101 PHE A C 1
ATOM 868 O O . PHE A 1 101 ? 13.988 9.961 -0.014 1.00 70.81 101 PHE A O 1
ATOM 875 N N . ILE A 1 102 ? 14.263 10.507 2.143 1.00 68.50 102 ILE A N 1
ATOM 876 C CA . ILE A 1 102 ? 15.522 11.210 1.912 1.00 68.50 102 ILE A CA 1
ATOM 877 C C . ILE A 1 102 ? 16.660 10.225 1.628 1.00 68.50 102 ILE A C 1
ATOM 879 O O . ILE A 1 102 ? 17.441 10.465 0.708 1.00 68.50 102 ILE A O 1
ATOM 883 N N . ILE A 1 103 ? 16.733 9.098 2.348 1.00 68.81 103 ILE A N 1
ATOM 884 C CA . ILE A 1 103 ? 17.702 8.027 2.051 1.00 68.81 103 ILE A CA 1
ATOM 885 C C . ILE A 1 103 ? 17.570 7.576 0.591 1.00 68.81 103 ILE A C 1
ATOM 887 O O . ILE A 1 103 ? 18.581 7.431 -0.100 1.00 68.81 103 ILE A O 1
ATOM 891 N N . TYR A 1 104 ? 16.335 7.400 0.120 1.00 66.88 104 TYR A N 1
ATOM 892 C CA . TYR A 1 104 ? 16.053 7.007 -1.255 1.00 66.88 104 TYR A CA 1
ATOM 893 C C . TYR A 1 104 ? 16.483 8.091 -2.257 1.00 66.88 104 TYR A C 1
ATOM 895 O O . TYR A 1 104 ? 17.298 7.833 -3.141 1.00 66.88 104 TYR A O 1
ATOM 903 N N . SER A 1 105 ? 16.046 9.339 -2.051 1.00 65.19 105 SER A N 1
ATOM 904 C CA . SER A 1 105 ? 16.387 10.471 -2.925 1.00 65.19 105 SER A CA 1
ATOM 905 C C . SER A 1 105 ? 17.898 10.737 -3.014 1.00 65.19 105 SER A C 1
ATOM 907 O O . SER A 1 105 ? 18.423 11.100 -4.072 1.00 65.19 105 SER A O 1
ATOM 909 N N . GLU A 1 106 ? 18.631 10.547 -1.916 1.00 64.81 106 GLU A N 1
ATOM 910 C CA . GLU A 1 106 ? 20.079 10.740 -1.891 1.00 64.81 106 GLU A CA 1
ATOM 911 C C . GLU A 1 106 ? 20.831 9.573 -2.553 1.00 64.81 106 GLU A C 1
ATOM 913 O O . GLU A 1 106 ? 21.873 9.801 -3.176 1.00 64.81 106 GLU A O 1
ATOM 918 N N . SER A 1 107 ? 20.296 8.347 -2.485 1.00 61.22 107 SER A N 1
ATOM 919 C CA . SER A 1 107 ? 20.828 7.189 -3.220 1.00 61.22 107 SER A CA 1
ATOM 920 C C . SER A 1 107 ? 20.823 7.441 -4.733 1.00 61.22 107 SER A C 1
ATOM 922 O O . SER A 1 107 ? 21.873 7.353 -5.378 1.00 61.22 107 SER A O 1
ATOM 924 N N . ASP A 1 108 ? 19.694 7.897 -5.281 1.00 60.47 108 ASP A N 1
ATOM 925 C CA . ASP A 1 108 ? 19.555 8.219 -6.709 1.00 60.47 108 ASP A CA 1
ATOM 926 C C . ASP A 1 108 ? 20.509 9.336 -7.144 1.00 60.47 108 ASP A C 1
ATOM 928 O O . ASP A 1 108 ? 21.158 9.280 -8.199 1.00 60.47 108 ASP A O 1
ATOM 932 N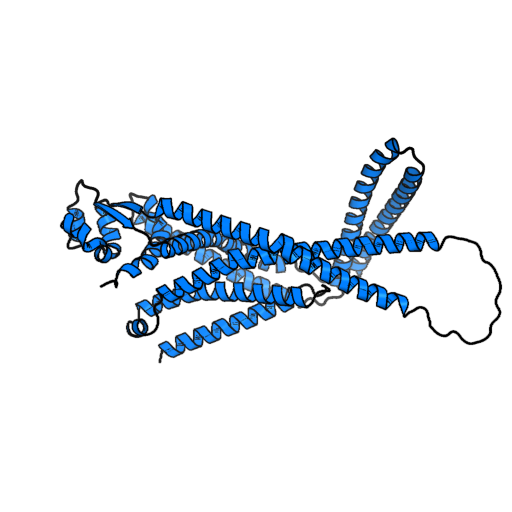 N . ARG A 1 109 ? 20.661 10.358 -6.291 1.00 58.91 109 ARG A N 1
ATOM 933 C CA . ARG A 1 109 ? 21.569 11.477 -6.553 1.00 58.91 109 ARG A CA 1
ATOM 934 C C . ARG A 1 109 ? 23.023 11.015 -6.662 1.00 58.91 109 ARG A C 1
ATOM 936 O O . ARG A 1 109 ? 23.739 11.528 -7.526 1.00 58.91 109 ARG A O 1
ATOM 943 N N . LYS A 1 110 ? 23.456 10.047 -5.841 1.00 55.62 110 LYS A N 1
ATOM 944 C CA . LYS A 1 110 ? 24.811 9.464 -5.907 1.00 55.62 110 LYS A CA 1
ATOM 945 C C . LYS A 1 110 ? 25.061 8.756 -7.232 1.00 55.62 110 LYS A C 1
ATOM 947 O O . LYS A 1 110 ? 26.114 8.969 -7.832 1.00 55.62 110 LYS A O 1
ATOM 952 N N . ILE A 1 111 ? 24.107 7.950 -7.703 1.00 56.62 111 ILE A N 1
ATOM 953 C CA . ILE A 1 111 ? 24.221 7.228 -8.981 1.00 56.62 111 ILE A CA 1
ATOM 954 C C . ILE A 1 111 ? 24.396 8.232 -10.125 1.00 56.62 111 ILE A C 1
ATOM 956 O O . ILE A 1 111 ? 25.302 8.105 -10.954 1.00 56.62 111 ILE A O 1
ATOM 960 N N . TYR A 1 112 ? 23.600 9.303 -10.120 1.00 53.53 112 TYR A N 1
ATOM 961 C CA . TYR A 1 112 ? 23.707 10.362 -11.118 1.00 53.53 112 TYR A CA 1
ATOM 962 C C . TYR A 1 112 ? 25.063 11.091 -11.080 1.00 53.53 112 TYR A C 1
ATOM 964 O O . TYR A 1 112 ? 25.678 11.320 -12.128 1.00 53.53 112 TYR A O 1
ATOM 972 N N . THR A 1 113 ? 25.576 11.451 -9.895 1.00 55.28 113 THR A N 1
ATOM 973 C CA . THR A 1 113 ? 26.861 12.164 -9.781 1.00 55.28 113 THR A CA 1
ATOM 974 C C . THR A 1 113 ? 28.059 11.280 -10.110 1.00 55.28 113 THR A C 1
ATOM 976 O O . THR A 1 113 ? 28.982 11.757 -10.773 1.00 55.28 113 THR A O 1
ATOM 979 N N . LEU A 1 114 ? 28.035 10.003 -9.718 1.00 53.41 114 LEU A N 1
ATOM 980 C CA . LEU A 1 114 ? 29.079 9.027 -10.038 1.00 53.41 114 LEU A CA 1
ATOM 981 C C . LEU A 1 114 ? 29.172 8.807 -11.557 1.00 53.41 114 LEU A C 1
ATOM 983 O O . LEU A 1 114 ? 30.250 8.935 -12.144 1.00 53.41 114 LEU A O 1
ATOM 987 N N . ASN A 1 115 ? 28.029 8.612 -12.223 1.00 51.97 115 ASN A N 1
ATOM 988 C CA . ASN A 1 115 ? 27.958 8.476 -13.681 1.00 51.97 115 ASN A CA 1
ATOM 989 C C . ASN A 1 115 ? 28.442 9.745 -14.404 1.00 51.97 115 ASN A C 1
ATOM 991 O O . ASN A 1 115 ? 29.155 9.680 -15.414 1.00 51.97 115 ASN A O 1
ATOM 995 N N . LYS A 1 116 ? 28.131 10.928 -13.860 1.00 49.91 116 LYS A N 1
ATOM 996 C CA . LYS A 1 116 ? 28.630 12.213 -14.371 1.00 49.91 116 LYS A CA 1
ATOM 997 C C . LYS A 1 116 ? 30.148 12.370 -14.201 1.00 49.91 116 LYS A C 1
ATOM 999 O O . LYS A 1 116 ? 30.795 12.981 -15.052 1.00 49.91 116 LYS A O 1
ATOM 1004 N N . HIS A 1 117 ? 30.732 11.832 -13.131 1.00 51.22 117 HIS A N 1
ATOM 1005 C CA . HIS A 1 117 ? 32.176 11.892 -12.900 1.00 51.22 117 HIS A CA 1
ATOM 1006 C C . HIS A 1 117 ? 32.937 10.905 -13.797 1.00 51.22 117 HIS A C 1
ATOM 1008 O O . HIS A 1 117 ? 33.892 11.302 -14.466 1.00 51.22 117 HIS A O 1
ATOM 1014 N N . HIS A 1 118 ? 32.454 9.664 -13.932 1.00 49.22 118 HIS A N 1
ATOM 1015 C CA . HIS A 1 118 ? 33.021 8.681 -14.866 1.00 49.22 118 HIS A CA 1
ATOM 1016 C C . HIS A 1 118 ? 32.985 9.164 -16.320 1.00 49.22 118 HIS A C 1
ATOM 1018 O O . HIS A 1 118 ? 33.950 8.988 -17.065 1.00 49.22 118 HIS A O 1
ATOM 1024 N N . THR A 1 119 ? 31.902 9.826 -16.736 1.00 51.53 119 THR A N 1
ATOM 1025 C CA . THR A 1 119 ? 31.810 10.407 -18.085 1.00 51.53 119 THR A CA 1
ATOM 1026 C C . THR A 1 119 ? 32.756 11.592 -18.293 1.00 51.53 119 THR A C 1
ATOM 1028 O O . THR A 1 119 ? 33.220 11.790 -19.417 1.00 51.53 119 THR A O 1
ATOM 1031 N N . LYS A 1 120 ? 33.093 12.362 -17.249 1.00 52.38 120 LYS A N 1
ATOM 1032 C CA . LYS A 1 120 ? 34.124 13.413 -17.321 1.00 52.38 120 LYS A CA 1
ATOM 1033 C C . LYS A 1 120 ? 35.539 12.835 -17.416 1.00 52.38 120 LYS A C 1
ATOM 1035 O O . LYS A 1 120 ? 36.290 13.273 -18.283 1.00 52.38 120 LYS A O 1
ATOM 1040 N N . ILE A 1 121 ? 35.870 11.824 -16.613 1.00 53.56 121 ILE A N 1
ATOM 1041 C CA . ILE A 1 121 ? 37.192 11.170 -16.638 1.00 53.56 121 ILE A CA 1
ATOM 1042 C C . ILE A 1 121 ? 37.422 10.467 -17.985 1.00 53.56 121 ILE A C 1
ATOM 1044 O O . ILE A 1 121 ? 38.455 10.671 -18.617 1.00 53.56 121 ILE A O 1
ATOM 1048 N N . LYS A 1 122 ? 36.420 9.748 -18.520 1.00 50.62 122 LYS A N 1
ATOM 1049 C CA . LYS A 1 122 ? 36.499 9.159 -19.873 1.00 50.62 122 LYS A CA 1
ATOM 1050 C C . LYS A 1 122 ? 36.728 10.207 -20.971 1.00 50.62 122 LYS A C 1
ATOM 1052 O O . LYS A 1 122 ? 37.395 9.912 -21.959 1.00 50.62 122 LYS A O 1
ATOM 1057 N N . LYS A 1 123 ? 36.196 11.426 -20.819 1.00 51.47 123 LYS A N 1
ATOM 1058 C CA . LYS A 1 123 ? 36.425 12.536 -21.763 1.00 51.47 123 LYS A CA 1
ATOM 1059 C C . LYS A 1 123 ? 37.825 13.138 -21.635 1.00 51.47 123 LYS A C 1
ATOM 1061 O O . LYS A 1 123 ? 38.417 13.454 -22.659 1.00 51.47 123 LYS A O 1
ATOM 1066 N N . GLN A 1 124 ? 38.356 13.269 -20.420 1.00 48.00 124 GLN A N 1
ATOM 1067 C CA . GLN A 1 124 ? 39.721 13.757 -20.196 1.00 48.00 124 GLN A CA 1
ATOM 1068 C C . GLN A 1 124 ? 40.775 12.756 -20.690 1.00 48.00 124 GLN A C 1
ATOM 1070 O O . GLN A 1 124 ? 41.723 13.159 -21.357 1.00 48.00 124 GLN A O 1
ATOM 1075 N N . ASN A 1 125 ? 40.560 11.454 -20.481 1.00 47.16 125 ASN A N 1
ATOM 1076 C CA . ASN A 1 125 ? 41.480 10.418 -20.963 1.00 47.16 125 ASN A CA 1
ATOM 1077 C C . ASN A 1 125 ? 41.432 10.263 -22.495 1.00 47.16 125 ASN A C 1
ATOM 1079 O O . ASN A 1 125 ? 42.473 10.096 -23.123 1.00 47.16 125 ASN A O 1
ATOM 1083 N N . LYS A 1 126 ? 40.261 10.441 -23.132 1.00 45.31 126 LYS A N 1
ATOM 1084 C CA . LYS A 1 126 ? 40.167 10.551 -24.605 1.00 45.31 126 LYS A CA 1
ATOM 1085 C C . LYS A 1 126 ? 40.850 11.799 -25.177 1.00 45.31 126 LYS A C 1
ATOM 1087 O O . LYS A 1 126 ? 41.215 11.786 -26.344 1.00 45.31 126 LYS A O 1
ATOM 1092 N N . GLY A 1 127 ? 41.009 12.863 -24.387 1.00 43.12 127 GLY A N 1
ATOM 1093 C CA . GLY A 1 127 ? 41.733 14.071 -24.795 1.00 43.12 127 GLY A CA 1
ATOM 1094 C C . GLY A 1 127 ? 43.256 13.934 -24.723 1.00 43.12 127 GLY A C 1
ATOM 1095 O O . GLY A 1 127 ? 43.947 14.613 -25.471 1.00 43.12 127 GLY A O 1
ATOM 1096 N N . LYS A 1 128 ? 43.781 13.047 -23.864 1.00 41.38 128 LYS A N 1
ATOM 1097 C CA . LYS A 1 128 ? 45.228 12.813 -23.710 1.00 41.38 128 LYS A CA 1
ATOM 1098 C C . LYS A 1 128 ? 45.805 11.772 -24.679 1.00 41.38 128 LYS A C 1
ATOM 1100 O O . LYS A 1 128 ? 46.966 11.892 -25.042 1.00 41.38 128 LYS A O 1
ATOM 1105 N N . ASN A 1 129 ? 45.004 10.820 -25.166 1.00 38.88 129 ASN A N 1
ATOM 1106 C CA . ASN A 1 129 ? 45.461 9.795 -26.124 1.00 38.88 129 ASN A CA 1
ATOM 1107 C C . ASN A 1 129 ? 45.564 10.270 -27.589 1.00 38.88 129 ASN A C 1
ATOM 1109 O O . ASN A 1 129 ? 45.836 9.458 -28.467 1.00 38.88 129 ASN A O 1
ATOM 1113 N N . ASN A 1 130 ? 45.367 11.562 -27.868 1.00 38.22 130 ASN A N 1
ATOM 1114 C CA . ASN A 1 130 ? 45.410 12.118 -29.226 1.00 38.22 130 ASN A CA 1
ATOM 1115 C C . ASN A 1 130 ? 46.667 12.968 -29.508 1.00 38.22 130 ASN A C 1
ATOM 1117 O O . ASN A 1 130 ? 46.619 13.818 -30.392 1.00 38.22 130 ASN A O 1
ATOM 1121 N N . ASN A 1 131 ? 47.778 12.763 -28.790 1.00 35.84 131 ASN A N 1
ATOM 1122 C CA . ASN A 1 131 ? 49.077 13.335 -29.170 1.00 35.84 131 ASN A CA 1
ATOM 1123 C C . ASN A 1 131 ? 49.834 12.351 -30.084 1.00 35.84 131 ASN A C 1
ATOM 1125 O O . ASN A 1 131 ? 50.259 11.301 -29.601 1.00 35.84 131 ASN A O 1
ATOM 1129 N N . PRO A 1 132 ? 50.037 12.655 -31.381 1.00 43.56 132 PRO A N 1
ATOM 1130 C CA . PRO A 1 132 ? 50.828 11.823 -32.272 1.00 43.56 132 PRO A CA 1
ATOM 1131 C C . PRO A 1 132 ? 52.284 12.294 -32.223 1.00 43.56 132 PRO A C 1
ATOM 1133 O O . PRO A 1 132 ? 52.716 13.067 -33.069 1.00 43.56 132 PRO A O 1
ATOM 1136 N N . GLN A 1 133 ? 53.041 11.869 -31.214 1.00 40.03 133 GLN A N 1
ATOM 1137 C CA . GLN A 1 133 ? 54.500 12.007 -31.228 1.00 40.03 133 GLN A CA 1
ATOM 1138 C C . GLN A 1 133 ? 55.132 11.002 -30.264 1.00 40.03 133 GLN A C 1
ATOM 1140 O O . GLN A 1 133 ? 55.341 11.289 -29.091 1.00 40.03 133 GLN A O 1
ATOM 1145 N N . ASN A 1 134 ? 55.348 9.786 -30.769 1.00 31.34 134 ASN A N 1
ATOM 1146 C CA . ASN A 1 134 ? 56.564 8.998 -30.552 1.00 31.34 134 ASN A CA 1
ATOM 1147 C C . ASN A 1 134 ? 56.467 7.697 -31.359 1.00 31.34 134 ASN A C 1
ATOM 1149 O O . ASN A 1 134 ? 56.024 6.663 -30.869 1.00 31.34 134 ASN A O 1
ATOM 1153 N N . ASN A 1 135 ? 56.893 7.776 -32.621 1.00 34.56 135 ASN A N 1
ATOM 1154 C CA . ASN A 1 135 ? 57.431 6.622 -33.329 1.00 34.56 135 ASN A CA 1
ATOM 1155 C C . ASN A 1 135 ? 58.886 6.464 -32.877 1.00 34.56 135 ASN A C 1
ATOM 1157 O O . ASN A 1 135 ? 59.708 7.335 -33.153 1.00 34.56 135 ASN A O 1
ATOM 1161 N N . GLY A 1 136 ? 59.196 5.363 -32.202 1.00 28.48 136 GLY A N 1
ATOM 1162 C CA . GLY A 1 136 ? 60.559 4.963 -31.875 1.00 28.48 136 GLY A CA 1
ATOM 1163 C C . GLY A 1 136 ? 60.594 3.470 -31.576 1.00 28.48 136 GLY A C 1
ATOM 1164 O O . GLY A 1 136 ? 59.972 3.021 -30.620 1.00 28.48 136 GLY A O 1
ATOM 1165 N N . ASN A 1 137 ? 61.279 2.719 -32.437 1.00 31.97 137 ASN A N 1
ATOM 1166 C CA . ASN A 1 137 ? 61.541 1.286 -32.319 1.00 31.97 137 ASN A CA 1
ATOM 1167 C C . ASN A 1 137 ? 62.109 0.919 -30.942 1.00 31.97 137 ASN A C 1
ATOM 1169 O O . ASN A 1 137 ? 63.110 1.510 -30.544 1.00 31.97 137 ASN A O 1
ATOM 1173 N N . ILE A 1 138 ? 61.577 -0.126 -30.300 1.00 29.33 138 ILE A N 1
ATOM 1174 C CA . ILE A 1 138 ? 62.336 -0.933 -29.335 1.00 29.33 138 ILE A CA 1
ATOM 1175 C C . ILE A 1 138 ? 62.047 -2.414 -29.598 1.00 29.33 138 ILE A C 1
ATOM 1177 O O . ILE A 1 138 ? 60.912 -2.835 -29.808 1.00 29.33 138 ILE A O 1
ATOM 1181 N N . ILE A 1 139 ? 63.156 -3.137 -29.665 1.00 30.36 139 ILE A N 1
ATOM 1182 C CA . ILE A 1 139 ? 63.375 -4.537 -30.002 1.00 30.36 139 ILE A CA 1
ATOM 1183 C C . ILE A 1 139 ? 62.849 -5.449 -28.880 1.00 30.36 139 ILE A C 1
ATOM 1185 O O . ILE A 1 139 ? 62.789 -5.047 -27.720 1.00 30.36 139 ILE A O 1
ATOM 1189 N N . ASN A 1 140 ? 62.472 -6.675 -29.249 1.00 40.56 140 ASN A N 1
ATOM 1190 C CA . ASN A 1 140 ? 62.153 -7.765 -28.328 1.00 40.56 140 ASN A CA 1
ATOM 1191 C C . ASN A 1 140 ? 63.317 -8.031 -27.366 1.00 40.56 140 ASN A C 1
ATOM 1193 O O . ASN A 1 140 ? 64.385 -8.399 -27.833 1.00 40.56 140 ASN A O 1
ATOM 1197 N N . ASP A 1 141 ? 63.062 -7.963 -26.062 1.00 28.97 141 ASP A N 1
ATOM 1198 C CA . ASP A 1 141 ? 63.666 -8.864 -25.081 1.00 28.97 141 ASP A CA 1
ATOM 1199 C C . ASP A 1 141 ? 62.747 -8.987 -23.858 1.00 28.97 141 ASP A C 1
ATOM 1201 O O . ASP A 1 141 ? 62.118 -8.027 -23.407 1.00 28.97 141 ASP A O 1
ATOM 1205 N N . GLY A 1 142 ? 62.586 -10.224 -23.390 1.00 41.50 142 GLY A N 1
ATOM 1206 C CA . GLY A 1 142 ? 61.589 -10.617 -22.403 1.00 41.50 142 GLY A CA 1
ATOM 1207 C C . GLY A 1 142 ? 61.843 -10.050 -21.007 1.00 41.50 142 GLY A C 1
ATOM 1208 O O . GLY A 1 142 ? 62.866 -10.330 -20.397 1.00 41.50 142 GLY A O 1
ATOM 1209 N N . ASN A 1 143 ? 60.867 -9.296 -20.500 1.00 38.31 143 ASN A N 1
ATOM 1210 C CA . ASN A 1 143 ? 60.352 -9.295 -19.124 1.00 38.31 143 ASN A CA 1
ATOM 1211 C C . ASN A 1 143 ? 59.500 -8.036 -18.938 1.00 38.31 143 ASN A C 1
ATOM 1213 O O . ASN A 1 143 ? 60.030 -6.930 -18.903 1.00 38.31 143 ASN A O 1
ATOM 1217 N N . ILE A 1 144 ? 58.183 -8.187 -18.777 1.00 28.03 144 ILE A N 1
ATOM 1218 C CA . ILE A 1 144 ? 57.321 -7.082 -18.339 1.00 28.03 144 ILE A CA 1
ATOM 1219 C C . ILE A 1 144 ? 56.635 -7.495 -17.044 1.00 28.03 144 ILE A C 1
ATOM 1221 O O . ILE A 1 144 ? 55.682 -8.272 -17.012 1.00 28.03 144 ILE A O 1
ATOM 1225 N N . ILE A 1 145 ? 57.187 -6.951 -15.965 1.00 30.47 145 ILE A N 1
ATOM 1226 C CA . ILE A 1 145 ? 56.595 -6.870 -14.638 1.00 30.47 145 ILE A CA 1
ATOM 1227 C C . ILE A 1 145 ? 55.359 -5.965 -14.744 1.00 30.47 145 ILE A C 1
ATOM 1229 O O . ILE A 1 145 ? 55.457 -4.804 -15.137 1.00 30.47 145 ILE A O 1
ATOM 1233 N N . ASN A 1 146 ? 54.191 -6.504 -14.388 1.00 31.72 146 ASN A N 1
ATOM 1234 C CA . ASN A 1 146 ? 52.947 -5.753 -14.222 1.00 31.72 146 ASN A CA 1
ATOM 1235 C C . ASN A 1 146 ? 53.100 -4.741 -13.076 1.00 31.72 146 ASN A C 1
ATOM 1237 O O . ASN A 1 146 ? 53.038 -5.140 -11.915 1.00 31.72 146 ASN A O 1
ATOM 1241 N N . HIS A 1 147 ? 53.247 -3.447 -13.380 1.00 33.12 147 HIS A N 1
ATOM 1242 C CA . HIS A 1 147 ? 53.286 -2.396 -12.352 1.00 33.12 147 HIS A CA 1
ATOM 1243 C C . HIS A 1 147 ? 52.213 -1.296 -12.481 1.00 33.12 147 HIS A C 1
ATOM 1245 O O . HIS A 1 147 ? 52.220 -0.351 -11.695 1.00 33.12 147 HIS A O 1
ATOM 1251 N N . ASP A 1 148 ? 51.219 -1.460 -13.363 1.00 34.31 148 ASP A N 1
ATOM 1252 C CA . ASP A 1 148 ? 50.197 -0.423 -13.613 1.00 34.31 148 ASP A CA 1
ATOM 1253 C C . ASP A 1 148 ? 48.833 -0.662 -12.935 1.00 34.31 148 ASP A C 1
ATOM 1255 O O . ASP A 1 148 ? 47.924 0.162 -13.053 1.00 34.31 148 ASP A O 1
ATOM 1259 N N . ASN A 1 149 ? 48.668 -1.748 -12.171 1.00 33.19 149 ASN A N 1
ATOM 1260 C CA . ASN A 1 149 ? 47.379 -2.070 -11.537 1.00 33.19 149 ASN A CA 1
ATOM 1261 C C . ASN A 1 149 ? 47.234 -1.584 -10.085 1.00 33.19 149 ASN A C 1
ATOM 1263 O O . ASN A 1 149 ? 46.119 -1.553 -9.576 1.00 33.19 149 ASN A O 1
ATOM 1267 N N . ILE A 1 150 ? 48.311 -1.156 -9.420 1.00 33.75 150 ILE A N 1
ATOM 1268 C CA . ILE A 1 150 ? 48.266 -0.828 -7.980 1.00 33.75 150 ILE A CA 1
ATOM 1269 C C . ILE A 1 150 ? 47.730 0.598 -7.728 1.00 33.75 150 ILE A C 1
ATOM 1271 O O . ILE A 1 150 ? 47.062 0.853 -6.734 1.00 33.75 150 ILE A O 1
ATOM 1275 N N . THR A 1 151 ? 47.908 1.538 -8.660 1.00 35.38 151 THR A N 1
ATOM 1276 C CA . THR A 1 151 ? 47.518 2.950 -8.450 1.00 35.38 151 THR A CA 1
ATOM 1277 C C . THR A 1 151 ? 46.036 3.249 -8.705 1.00 35.38 151 THR A C 1
ATOM 1279 O O . THR A 1 151 ? 45.538 4.299 -8.283 1.00 35.38 151 THR A O 1
ATOM 1282 N N . ASN A 1 152 ? 45.302 2.354 -9.374 1.00 39.53 152 ASN A N 1
ATOM 1283 C CA . ASN A 1 152 ? 43.871 2.541 -9.630 1.00 39.53 152 ASN A CA 1
ATOM 1284 C C . ASN A 1 152 ? 43.004 2.092 -8.444 1.00 39.53 152 ASN A C 1
ATOM 1286 O O . ASN A 1 152 ? 42.050 2.796 -8.107 1.00 39.53 152 ASN A O 1
ATOM 1290 N N . ASP A 1 153 ? 43.354 0.998 -7.766 1.00 37.34 153 ASP A N 1
ATOM 1291 C CA . ASP A 1 153 ? 42.549 0.461 -6.660 1.00 37.34 153 ASP A CA 1
ATOM 1292 C C . ASP A 1 153 ? 42.629 1.325 -5.391 1.00 37.34 153 ASP A C 1
ATOM 1294 O O . ASP A 1 153 ? 41.600 1.577 -4.752 1.00 37.34 153 ASP A O 1
ATOM 1298 N N . ASP A 1 154 ? 43.796 1.900 -5.086 1.00 36.81 154 ASP A N 1
ATOM 1299 C CA . ASP A 1 154 ? 43.990 2.804 -3.939 1.00 36.81 154 ASP A CA 1
ATOM 1300 C C . ASP A 1 154 ? 43.260 4.148 -4.110 1.00 36.81 154 ASP A C 1
ATOM 1302 O O . ASP A 1 154 ? 42.766 4.752 -3.152 1.00 36.81 154 ASP A O 1
ATOM 1306 N N . ASN A 1 155 ? 43.129 4.623 -5.351 1.00 42.38 155 ASN A N 1
ATOM 1307 C CA . ASN A 1 155 ? 42.379 5.839 -5.669 1.00 42.38 155 ASN A CA 1
ATOM 1308 C C . ASN A 1 155 ? 40.862 5.603 -5.680 1.00 42.38 155 ASN A C 1
ATOM 1310 O O . ASN A 1 155 ? 40.092 6.514 -5.357 1.00 42.38 155 ASN A O 1
ATOM 1314 N N . ILE A 1 156 ? 40.410 4.396 -6.032 1.00 47.19 156 ILE A N 1
ATOM 1315 C CA . ILE A 1 156 ? 38.994 4.010 -5.981 1.00 47.19 156 ILE A CA 1
ATOM 1316 C C . ILE A 1 156 ? 38.545 3.831 -4.526 1.00 47.19 156 ILE A C 1
ATOM 1318 O O . ILE A 1 156 ? 37.508 4.376 -4.138 1.00 47.19 156 ILE A O 1
ATOM 1322 N N . THR A 1 157 ? 39.338 3.147 -3.698 1.00 41.28 157 THR A N 1
ATOM 1323 C CA . THR A 1 157 ? 39.040 2.921 -2.272 1.00 41.28 157 THR A CA 1
ATOM 1324 C C . THR A 1 157 ? 39.074 4.214 -1.453 1.00 41.28 157 THR A C 1
ATOM 1326 O O . THR A 1 157 ? 38.131 4.477 -0.698 1.00 41.28 157 THR A O 1
ATOM 1329 N N . ASN A 1 158 ? 40.064 5.090 -1.665 1.00 43.16 158 ASN A N 1
ATOM 1330 C CA . ASN A 1 158 ? 40.102 6.404 -1.012 1.00 43.16 158 ASN A CA 1
ATOM 1331 C C . ASN A 1 158 ? 38.945 7.321 -1.441 1.00 43.16 158 ASN A C 1
ATOM 1333 O O . ASN A 1 158 ? 38.371 8.022 -0.603 1.00 43.16 158 ASN A O 1
ATOM 1337 N N . ASN A 1 159 ? 38.527 7.278 -2.712 1.00 45.94 159 ASN A N 1
ATOM 1338 C CA . ASN A 1 159 ? 37.332 7.999 -3.163 1.00 45.94 159 ASN A CA 1
ATOM 1339 C C . ASN A 1 159 ? 36.049 7.456 -2.522 1.00 45.94 159 ASN A C 1
ATOM 1341 O O . ASN A 1 159 ? 35.175 8.246 -2.158 1.00 45.94 159 ASN A O 1
ATOM 1345 N N . TYR A 1 160 ? 35.939 6.137 -2.339 1.00 47.84 160 TYR A N 1
ATOM 1346 C CA . TYR A 1 160 ? 34.793 5.507 -1.679 1.00 47.84 160 TYR A CA 1
ATOM 1347 C C . TYR A 1 160 ? 34.690 5.929 -0.206 1.00 47.84 160 TYR A C 1
ATOM 1349 O O . TYR A 1 160 ? 33.615 6.306 0.269 1.00 47.84 160 TYR A O 1
ATOM 1357 N N . TYR A 1 161 ? 35.822 5.949 0.505 1.00 45.12 161 TYR A N 1
ATOM 1358 C CA . TYR A 1 161 ? 35.888 6.360 1.907 1.00 45.12 161 TYR A CA 1
ATOM 1359 C C . TYR A 1 161 ? 35.596 7.859 2.088 1.00 45.12 161 TYR A C 1
ATOM 1361 O O . TYR A 1 161 ? 34.835 8.252 2.978 1.00 45.12 161 TYR A O 1
ATOM 1369 N N . TYR A 1 162 ? 36.120 8.706 1.197 1.00 45.44 162 TYR A N 1
ATOM 1370 C CA . TYR A 1 162 ? 35.859 10.147 1.200 1.00 45.44 162 TYR A CA 1
ATOM 1371 C C . TYR A 1 162 ? 34.382 10.472 0.908 1.00 45.44 162 TYR A C 1
ATOM 1373 O O . TYR A 1 162 ? 33.780 11.301 1.599 1.00 45.44 162 TYR A O 1
ATOM 1381 N N . TYR A 1 163 ? 33.754 9.769 -0.045 1.00 50.41 163 TYR A N 1
ATOM 1382 C CA . TYR A 1 163 ? 32.320 9.909 -0.331 1.00 50.41 163 TYR A CA 1
ATOM 1383 C C . TYR A 1 163 ? 31.442 9.444 0.836 1.00 50.41 163 TYR A C 1
ATOM 1385 O O . TYR A 1 163 ? 30.461 10.122 1.163 1.00 50.41 163 TYR A O 1
ATOM 1393 N N . ASN A 1 164 ? 31.799 8.338 1.500 1.00 51.72 164 ASN A N 1
ATOM 1394 C CA . ASN A 1 164 ? 31.093 7.859 2.693 1.00 51.72 164 ASN A CA 1
ATOM 1395 C C . ASN A 1 164 ? 31.199 8.856 3.858 1.00 51.72 164 ASN A C 1
ATOM 1397 O O . ASN A 1 164 ? 30.197 9.197 4.485 1.00 51.72 164 ASN A O 1
ATOM 1401 N N . LYS A 1 165 ? 32.385 9.420 4.107 1.00 45.81 165 LYS A N 1
ATOM 1402 C CA . LYS A 1 165 ? 32.592 10.414 5.174 1.00 45.81 165 LYS A CA 1
ATOM 1403 C C . LYS A 1 165 ? 31.822 11.717 4.926 1.00 45.81 165 LYS A C 1
ATOM 1405 O O . LYS A 1 165 ? 31.257 12.278 5.867 1.00 45.81 165 LYS A O 1
ATOM 1410 N N . MET A 1 166 ? 31.740 12.185 3.675 1.00 46.06 166 MET A N 1
ATOM 1411 C CA . MET A 1 166 ? 30.906 13.349 3.344 1.00 46.06 166 MET A CA 1
ATOM 1412 C C . MET A 1 166 ? 29.407 13.059 3.462 1.00 46.06 166 MET A C 1
ATOM 1414 O O . MET A 1 166 ? 28.640 13.952 3.823 1.00 46.06 166 MET A O 1
ATOM 1418 N N . THR A 1 167 ? 28.977 11.817 3.226 1.00 50.91 167 THR A N 1
ATOM 1419 C CA . THR A 1 167 ? 27.558 11.461 3.337 1.00 50.91 167 THR A CA 1
ATOM 1420 C C . THR A 1 167 ? 27.056 11.419 4.768 1.00 50.91 167 THR A C 1
ATOM 1422 O O . THR A 1 167 ? 26.003 11.995 5.015 1.00 50.91 167 THR A O 1
ATOM 1425 N N . TYR A 1 168 ? 27.802 10.881 5.735 1.00 55.84 168 TYR A N 1
ATOM 1426 C CA . TYR A 1 168 ? 27.385 10.966 7.146 1.00 55.84 168 TYR A CA 1
ATOM 1427 C C . TYR A 1 168 ? 27.266 12.415 7.632 1.00 55.84 168 TYR A C 1
ATOM 1429 O O . TYR A 1 168 ? 26.356 12.751 8.387 1.00 55.84 168 TYR A O 1
ATOM 1437 N N . LYS A 1 169 ? 28.137 13.304 7.140 1.00 55.38 169 LYS A N 1
ATOM 1438 C CA . LYS A 1 169 ? 28.118 14.729 7.490 1.00 55.38 169 LYS A CA 1
ATOM 1439 C C . LYS A 1 169 ? 26.927 15.474 6.875 1.00 55.38 169 LYS A C 1
ATOM 1441 O O . LYS A 1 169 ? 26.355 16.336 7.537 1.00 55.38 169 LYS A O 1
ATOM 1446 N N . ILE A 1 170 ? 26.536 15.150 5.640 1.00 57.38 170 ILE A N 1
ATOM 1447 C CA . ILE A 1 170 ? 25.346 15.721 4.982 1.00 57.38 170 ILE A CA 1
ATOM 1448 C C . ILE A 1 170 ? 24.063 15.173 5.618 1.00 57.38 170 ILE A C 1
ATOM 1450 O O . ILE A 1 170 ? 23.172 15.962 5.940 1.00 57.38 170 ILE A O 1
ATOM 1454 N N . ILE A 1 171 ? 24.017 13.863 5.887 1.00 57.50 171 ILE A N 1
ATOM 1455 C CA . ILE A 1 171 ? 22.908 13.193 6.572 1.00 57.50 171 ILE A CA 1
ATOM 1456 C C . ILE A 1 171 ? 22.672 13.839 7.942 1.00 57.50 171 ILE A C 1
ATOM 1458 O O . ILE A 1 171 ? 21.594 14.357 8.216 1.00 57.50 171 ILE A O 1
ATOM 1462 N N . TYR A 1 172 ? 23.705 13.922 8.777 1.00 62.56 172 TYR A N 1
ATOM 1463 C CA . TYR A 1 172 ? 23.565 14.462 10.127 1.00 62.56 172 TYR A CA 1
ATOM 1464 C C . TYR A 1 172 ? 23.234 15.965 10.142 1.00 62.56 172 TYR A C 1
ATOM 1466 O O . TYR A 1 172 ? 22.430 16.421 10.949 1.00 62.56 172 TYR A O 1
ATOM 1474 N N . LYS A 1 173 ? 23.823 16.753 9.230 1.00 67.25 173 LYS A N 1
ATOM 1475 C CA . LYS A 1 173 ? 23.700 18.220 9.255 1.00 67.25 173 LYS A CA 1
ATOM 1476 C C . LYS A 1 173 ? 22.447 18.760 8.559 1.00 67.25 173 LYS A C 1
ATOM 1478 O O . LYS A 1 173 ? 22.025 19.864 8.887 1.00 67.25 173 LYS A O 1
ATOM 1483 N N . LYS A 1 174 ? 21.874 18.042 7.587 1.00 63.88 174 LYS A N 1
ATOM 1484 C CA . LYS A 1 174 ? 20.684 18.500 6.842 1.00 63.88 174 LYS A CA 1
ATOM 1485 C C . LYS A 1 174 ? 19.446 17.649 7.082 1.00 63.88 174 LYS A C 1
ATOM 1487 O O . LYS A 1 174 ? 18.364 18.211 7.164 1.00 63.88 174 LYS A O 1
ATOM 1492 N N . ILE A 1 175 ? 19.580 16.330 7.204 1.00 64.62 175 ILE A N 1
ATOM 1493 C CA . ILE A 1 175 ? 18.416 15.432 7.231 1.00 64.62 175 ILE A CA 1
ATOM 1494 C C . ILE A 1 175 ? 17.737 15.480 8.592 1.00 64.62 175 ILE A C 1
ATOM 1496 O O . ILE A 1 175 ? 16.557 15.803 8.659 1.00 64.62 175 ILE A O 1
ATOM 1500 N N . ILE A 1 176 ? 18.500 15.257 9.664 1.00 71.12 176 ILE A N 1
ATOM 1501 C CA . ILE A 1 176 ? 17.994 15.272 11.043 1.00 71.12 176 ILE A CA 1
ATOM 1502 C C . ILE A 1 176 ? 17.206 16.553 11.369 1.00 71.12 176 ILE A C 1
ATOM 1504 O O . ILE A 1 176 ? 16.089 16.429 11.870 1.00 71.12 176 ILE A O 1
ATOM 1508 N N . PRO A 1 177 ? 17.697 17.777 11.075 1.00 77.12 177 PRO A N 1
ATOM 1509 C CA . PRO A 1 177 ? 16.932 18.980 11.392 1.00 77.12 177 PRO A CA 1
ATOM 1510 C C . PRO A 1 177 ? 15.669 19.132 10.536 1.00 77.12 177 PRO A C 1
ATOM 1512 O O . PRO A 1 177 ? 14.667 19.615 11.049 1.00 77.12 177 PRO A O 1
ATOM 1515 N N . ILE A 1 178 ? 15.673 18.697 9.269 1.00 75.00 178 ILE A N 1
ATOM 1516 C CA . ILE A 1 178 ? 14.481 18.763 8.405 1.00 75.00 178 ILE A CA 1
ATOM 1517 C C . ILE A 1 178 ? 13.417 17.770 8.884 1.00 75.00 178 ILE A C 1
ATOM 1519 O O . ILE A 1 178 ? 12.256 18.146 9.029 1.00 75.00 178 ILE A O 1
ATOM 1523 N N . THR A 1 179 ? 13.800 16.525 9.179 1.00 74.06 179 THR A N 1
ATOM 1524 C CA . THR A 1 179 ? 12.867 15.511 9.692 1.00 74.06 179 THR A CA 1
ATOM 1525 C C . THR A 1 179 ? 12.332 15.894 11.068 1.00 74.06 179 THR A C 1
ATOM 1527 O O . THR A 1 179 ? 11.138 15.762 11.321 1.00 74.06 179 THR A O 1
ATOM 1530 N N . LEU A 1 180 ? 13.190 16.439 11.939 1.00 80.50 180 LEU A N 1
ATOM 1531 C CA . LEU A 1 180 ? 12.789 16.932 13.255 1.00 80.50 180 LEU A CA 1
ATOM 1532 C C . LEU A 1 180 ? 11.850 18.139 13.141 1.00 80.50 180 LEU A C 1
ATOM 1534 O O . LEU A 1 180 ? 10.861 18.210 13.862 1.00 80.50 180 LEU A O 1
ATOM 1538 N N . SER A 1 181 ? 12.123 19.062 12.214 1.00 81.12 181 SER A N 1
ATOM 1539 C CA . SER A 1 181 ? 11.270 20.224 11.951 1.00 81.12 181 SER A CA 1
ATOM 1540 C C . SER A 1 181 ? 9.894 19.813 11.428 1.00 81.12 181 SER A C 1
ATOM 1542 O O . SER A 1 181 ? 8.888 20.319 11.923 1.00 81.12 181 SER A O 1
ATOM 1544 N N . PHE A 1 182 ? 9.829 18.859 10.493 1.00 80.44 182 PHE A N 1
ATOM 1545 C CA . PHE A 1 182 ? 8.563 18.330 9.982 1.00 80.44 182 PHE A CA 1
ATOM 1546 C C . PHE A 1 182 ? 7.744 17.656 11.088 1.00 80.44 182 PHE A C 1
ATOM 1548 O O . PHE A 1 182 ? 6.547 17.905 11.226 1.00 80.44 182 PHE A O 1
ATOM 1555 N N . LEU A 1 183 ? 8.400 16.854 11.928 1.00 81.88 183 LEU A N 1
ATOM 1556 C CA . LEU A 1 183 ? 7.743 16.190 13.044 1.00 81.88 183 LEU A CA 1
ATOM 1557 C C . LEU A 1 183 ? 7.238 17.181 14.093 1.00 81.88 183 LEU A C 1
ATOM 1559 O O . LEU A 1 183 ? 6.101 17.064 14.545 1.00 81.88 183 LEU A O 1
ATOM 1563 N N . LEU A 1 184 ? 8.050 18.179 14.447 1.00 85.06 184 LEU A N 1
ATOM 1564 C CA . LEU A 1 184 ? 7.651 19.213 15.395 1.00 85.06 184 LEU A CA 1
ATOM 1565 C C . LEU A 1 184 ? 6.472 20.024 14.848 1.00 85.06 184 LEU A C 1
ATOM 1567 O O . LEU A 1 184 ? 5.501 20.243 15.563 1.00 85.06 184 LEU A O 1
ATOM 1571 N N . SER A 1 185 ? 6.511 20.384 13.562 1.00 84.31 185 SER A N 1
ATOM 1572 C CA . SER A 1 185 ? 5.406 21.060 12.879 1.00 84.31 185 SER A CA 1
ATOM 1573 C C . SER A 1 185 ? 4.119 20.229 12.914 1.00 84.31 185 SER A C 1
ATOM 1575 O O . SER A 1 185 ? 3.063 20.761 13.259 1.00 84.31 185 SER A O 1
ATOM 1577 N N . SER A 1 186 ? 4.203 18.921 12.655 1.00 83.56 186 SER A N 1
ATOM 1578 C CA . SER A 1 186 ? 3.045 18.026 12.719 1.00 83.56 186 SER A CA 1
ATOM 1579 C C . SER A 1 186 ? 2.479 17.883 14.135 1.00 83.56 186 SER A C 1
ATOM 1581 O O . SER A 1 186 ? 1.262 17.912 14.317 1.00 83.56 186 SER A O 1
ATOM 1583 N N . ILE A 1 187 ? 3.334 17.753 15.156 1.00 85.38 187 ILE A N 1
ATOM 1584 C CA . ILE A 1 187 ? 2.891 17.695 16.558 1.00 85.38 187 ILE A CA 1
ATOM 1585 C C . ILE A 1 187 ? 2.230 19.013 16.962 1.00 85.38 187 ILE A C 1
ATOM 1587 O O . ILE A 1 187 ? 1.173 18.995 17.588 1.00 85.38 187 ILE A O 1
ATOM 1591 N N . CYS A 1 188 ? 2.807 20.153 16.571 1.00 86.12 188 CYS A N 1
ATOM 1592 C CA . CYS A 1 188 ? 2.201 21.458 16.805 1.00 86.12 188 CYS A CA 1
ATOM 1593 C C . CYS A 1 188 ? 0.825 21.554 16.140 1.00 86.12 188 CYS A C 1
ATOM 1595 O O . CYS A 1 188 ? -0.127 21.965 16.796 1.00 86.12 188 CYS A O 1
ATOM 1597 N N . PHE A 1 189 ? 0.691 21.130 14.880 1.00 86.25 189 PHE A N 1
ATOM 1598 C CA . PHE A 1 189 ? -0.593 21.129 14.178 1.00 86.25 189 PHE A CA 1
ATOM 1599 C C . PHE A 1 189 ? -1.644 20.269 14.896 1.00 86.25 189 PHE A C 1
ATOM 1601 O O . PHE A 1 189 ? -2.753 20.746 15.143 1.00 86.25 189 PHE A O 1
ATOM 1608 N N . LEU A 1 190 ? -1.287 19.046 15.311 1.00 86.31 190 LEU A N 1
ATOM 1609 C CA . LEU A 1 190 ? -2.162 18.170 16.103 1.00 86.31 190 LEU A CA 1
ATOM 1610 C C . LEU A 1 190 ? -2.528 18.786 17.461 1.00 86.31 190 LEU A C 1
ATOM 1612 O O . LEU A 1 190 ? -3.654 18.650 17.928 1.00 86.31 190 LEU A O 1
ATOM 1616 N N . TYR A 1 191 ? -1.604 19.495 18.105 1.00 87.50 191 TYR A N 1
ATOM 1617 C CA . TYR A 1 191 ? -1.877 20.158 19.376 1.00 87.50 191 TYR A CA 1
ATOM 1618 C C . TYR A 1 191 ? -2.806 21.371 19.219 1.00 87.50 191 TYR A C 1
ATOM 1620 O O . TYR A 1 191 ? -3.739 21.536 20.002 1.00 87.50 191 TYR A O 1
ATOM 1628 N N . PHE A 1 192 ? -2.609 22.202 18.193 1.00 87.25 192 PHE A N 1
ATOM 1629 C CA . PHE A 1 192 ? -3.495 23.337 17.914 1.00 87.25 192 PHE A CA 1
ATOM 1630 C C . PHE A 1 192 ? -4.918 22.883 17.594 1.00 87.25 192 PHE A C 1
ATOM 1632 O O . PHE A 1 192 ? -5.889 23.432 18.114 1.00 87.25 192 PHE A O 1
ATOM 1639 N N . THR A 1 193 ? -5.041 21.844 16.777 1.00 87.50 193 THR A N 1
ATOM 1640 C CA . THR A 1 193 ? -6.337 21.258 16.433 1.00 87.50 193 THR A CA 1
ATOM 1641 C C . THR A 1 193 ? -6.981 20.565 17.646 1.00 87.50 193 THR A C 1
ATOM 1643 O O . THR A 1 193 ? -8.194 20.679 17.835 1.00 87.50 193 THR A O 1
ATOM 1646 N N . PHE A 1 194 ? -6.190 19.968 18.548 1.00 89.06 194 PHE A N 1
ATOM 1647 C CA . PHE A 1 194 ? -6.673 19.487 19.846 1.00 89.06 194 PHE A CA 1
ATOM 1648 C C . PHE A 1 194 ? -7.224 20.615 20.717 1.00 89.06 194 PHE A C 1
ATOM 1650 O O . PHE A 1 194 ? -8.294 20.456 21.294 1.00 89.06 194 PHE A O 1
ATOM 1657 N N . LEU A 1 195 ? -6.533 21.754 20.826 1.00 86.00 195 LEU A N 1
ATOM 1658 C CA . LEU A 1 195 ? -7.010 22.877 21.643 1.00 86.00 195 LEU A CA 1
ATOM 1659 C C . LEU A 1 195 ? -8.398 23.353 21.204 1.00 86.00 195 LEU A C 1
ATOM 1661 O O . LEU A 1 195 ? -9.225 23.673 22.058 1.00 86.00 195 LEU A O 1
ATOM 1665 N N . TYR A 1 196 ? -8.658 23.343 19.896 1.00 84.94 196 TYR A N 1
ATOM 1666 C CA . TYR A 1 196 ? -9.964 23.676 19.337 1.00 84.94 196 TYR A CA 1
ATOM 1667 C C . TYR A 1 196 ? -11.026 22.609 19.655 1.00 84.94 196 TYR A C 1
ATOM 1669 O O . TYR A 1 196 ? -12.133 22.942 20.068 1.00 84.94 196 TYR A O 1
ATOM 1677 N N . LEU A 1 197 ? -10.683 21.322 19.524 1.00 82.12 197 LEU A N 1
ATOM 1678 C CA . LEU A 1 197 ? -11.622 20.199 19.672 1.00 82.12 197 LEU A CA 1
ATOM 1679 C C . LEU A 1 197 ? -11.711 19.629 21.098 1.00 82.12 197 LEU A C 1
ATOM 1681 O O . LEU A 1 197 ? -12.507 18.731 21.349 1.00 82.12 197 LEU A O 1
ATOM 1685 N N . LYS A 1 198 ? -10.929 20.138 22.058 1.00 82.81 198 LYS A N 1
ATOM 1686 C CA . LYS A 1 198 ? -10.879 19.628 23.439 1.00 82.81 198 LYS A CA 1
ATOM 1687 C C . LYS A 1 198 ? -12.239 19.669 24.134 1.00 82.81 198 LYS A C 1
ATOM 1689 O O . LYS A 1 198 ? -12.535 18.785 24.937 1.00 82.81 198 LYS A O 1
ATOM 1694 N N . LYS A 1 199 ? -13.037 20.704 23.855 1.00 80.88 199 LYS A N 1
ATOM 1695 C CA . LYS A 1 199 ? -14.390 20.881 24.389 1.00 80.88 199 LYS A CA 1
ATOM 1696 C C . LYS A 1 199 ? -15.385 20.797 23.243 1.00 80.88 199 LYS A C 1
ATOM 1698 O O . LYS A 1 199 ? -15.555 21.762 22.504 1.00 80.88 199 LYS A O 1
ATOM 1703 N N . LEU A 1 200 ? -16.046 19.654 23.119 1.00 74.75 200 LEU A N 1
ATOM 1704 C CA . LEU A 1 200 ? -17.145 19.482 22.176 1.00 74.75 200 LEU A CA 1
ATOM 1705 C C . LEU A 1 200 ? -18.462 19.676 22.916 1.00 74.75 200 LEU A C 1
ATOM 1707 O O . LEU A 1 200 ? -18.715 19.022 23.927 1.00 74.75 200 LEU A O 1
ATOM 1711 N N . ASN A 1 201 ? -19.294 20.578 22.406 1.00 74.31 201 ASN A N 1
ATOM 1712 C CA . ASN A 1 201 ? -20.646 20.776 22.905 1.00 74.31 201 ASN A CA 1
ATOM 1713 C C . ASN A 1 201 ? -21.593 19.988 22.002 1.00 74.31 201 ASN A C 1
ATOM 1715 O O . ASN A 1 201 ? -21.808 20.376 20.856 1.00 74.31 201 ASN A O 1
ATOM 1719 N N . LEU A 1 202 ? -22.137 18.887 22.513 1.00 73.38 202 LEU A N 1
ATOM 1720 C CA . LEU A 1 202 ? -23.204 18.152 21.847 1.00 73.38 202 LEU A CA 1
ATOM 1721 C C . LEU A 1 202 ? -24.549 18.651 22.364 1.00 73.38 202 LEU A C 1
ATOM 1723 O O . LEU A 1 202 ? -24.762 18.724 23.575 1.00 73.38 202 LEU A O 1
ATOM 1727 N N . ASN A 1 203 ? -25.442 18.980 21.440 1.00 77.00 203 ASN A N 1
ATOM 1728 C CA . ASN A 1 203 ? -26.822 19.339 21.729 1.00 77.00 203 ASN A CA 1
ATOM 1729 C C . ASN A 1 203 ? -27.694 18.195 21.224 1.00 77.00 203 ASN A C 1
ATOM 1731 O O . ASN A 1 203 ? -27.873 18.093 20.019 1.00 77.00 203 ASN A O 1
ATOM 1735 N N . LEU A 1 204 ? -28.188 17.346 22.126 1.00 73.50 204 LEU A N 1
ATOM 1736 C CA . LEU A 1 204 ? -28.995 16.187 21.742 1.00 73.50 204 LEU A CA 1
ATOM 1737 C C . LEU A 1 204 ? -30.485 16.537 21.729 1.00 73.50 204 LEU A C 1
ATOM 1739 O O . LEU A 1 204 ? -30.999 17.067 22.724 1.00 73.50 204 LEU A O 1
ATOM 1743 N N . ASN A 1 205 ? -31.165 16.198 20.635 1.00 77.50 205 ASN A N 1
ATOM 1744 C CA . ASN A 1 205 ? -32.626 16.179 20.547 1.00 77.50 205 ASN A CA 1
ATOM 1745 C C . ASN A 1 205 ? -33.209 14.879 21.168 1.00 77.50 205 ASN A C 1
ATOM 1747 O O . ASN A 1 205 ? -32.469 14.021 21.654 1.00 77.50 205 ASN A O 1
ATOM 1751 N N . ALA A 1 206 ? -34.536 14.717 21.200 1.00 72.12 206 ALA A N 1
ATOM 1752 C CA . ALA A 1 206 ? -35.181 13.546 21.815 1.00 72.12 206 ALA A CA 1
ATOM 1753 C C . ALA A 1 206 ? -34.828 12.208 21.128 1.00 72.12 206 ALA A C 1
ATOM 1755 O O . ALA A 1 206 ? -34.628 11.196 21.804 1.00 72.12 206 ALA A O 1
ATOM 1756 N N . GLN A 1 207 ? -34.711 12.200 19.797 1.00 73.69 207 GLN A N 1
ATOM 1757 C CA . GLN A 1 207 ? -34.381 11.005 19.009 1.00 73.69 207 GLN A CA 1
ATOM 1758 C C . GLN A 1 207 ? -32.899 10.629 19.149 1.00 73.69 207 GLN A C 1
ATOM 1760 O O . GLN A 1 207 ? -32.557 9.475 19.406 1.00 73.69 207 GLN A O 1
ATOM 1765 N N . GLU A 1 208 ? -32.013 11.616 19.065 1.00 72.62 208 GLU A N 1
ATOM 1766 C CA . GLU A 1 208 ? -30.582 11.485 19.317 1.00 72.62 208 GLU A CA 1
ATOM 1767 C C . GLU A 1 208 ? -30.320 11.061 20.762 1.00 72.62 208 GLU A C 1
ATOM 1769 O O . GLU A 1 208 ? -29.455 10.226 21.002 1.00 72.62 208 GLU A O 1
ATOM 1774 N N . CYS A 1 209 ? -31.093 11.562 21.733 1.00 74.31 209 CYS A N 1
ATOM 1775 C CA . CYS A 1 209 ? -31.037 11.083 23.113 1.00 74.31 209 CYS A CA 1
ATOM 1776 C C . CYS A 1 209 ? -31.266 9.575 23.160 1.00 74.31 209 CYS A C 1
ATOM 1778 O O . CYS A 1 209 ? -30.457 8.884 23.766 1.00 74.31 209 CYS A O 1
ATOM 1780 N N . ALA A 1 210 ? -32.298 9.051 22.492 1.00 73.75 210 ALA A N 1
ATOM 1781 C CA . ALA A 1 210 ? -32.588 7.618 22.490 1.00 73.75 210 ALA A CA 1
ATOM 1782 C C . ALA A 1 210 ? -31.465 6.786 21.839 1.00 73.75 210 ALA A C 1
ATOM 1784 O O . ALA A 1 210 ? -31.077 5.754 22.391 1.00 73.75 210 ALA A O 1
ATOM 1785 N N . LEU A 1 211 ? -30.895 7.260 20.723 1.00 73.06 211 LEU A N 1
ATOM 1786 C CA . LEU A 1 211 ? -29.764 6.613 20.043 1.00 73.06 211 LEU A CA 1
ATOM 1787 C C . LEU A 1 211 ? -28.497 6.609 20.904 1.00 73.06 211 LEU A C 1
ATOM 1789 O O . LEU A 1 211 ? -27.848 5.576 21.079 1.00 73.06 211 LEU A O 1
ATOM 1793 N N . TRP A 1 212 ? -28.157 7.764 21.473 1.00 69.06 212 TRP A N 1
ATOM 1794 C CA . TRP A 1 212 ? -26.925 7.961 22.225 1.00 69.06 212 TRP A CA 1
ATOM 1795 C C . TRP A 1 212 ? -27.013 7.501 23.681 1.00 69.06 212 TRP A C 1
ATOM 1797 O O . TRP A 1 212 ? -25.980 7.320 24.331 1.00 69.06 212 TRP A O 1
ATOM 1807 N N . TYR A 1 213 ? -28.218 7.263 24.207 1.00 71.31 213 TYR A N 1
ATOM 1808 C CA . TYR A 1 213 ? -28.449 6.927 25.610 1.00 71.31 213 TYR A CA 1
ATOM 1809 C C . TYR A 1 213 ? -27.593 5.746 26.067 1.00 71.31 213 TYR A C 1
ATOM 1811 O O . TYR A 1 213 ? -26.883 5.846 27.065 1.00 71.31 213 TYR A O 1
ATOM 1819 N N . ASN A 1 214 ? -27.595 4.648 25.309 1.00 67.69 214 ASN A N 1
ATOM 1820 C CA . ASN A 1 214 ? -26.840 3.444 25.667 1.00 67.69 214 ASN A CA 1
ATOM 1821 C C . ASN A 1 214 ? -25.321 3.664 25.672 1.00 67.69 214 ASN A C 1
ATOM 1823 O O . ASN A 1 214 ? -24.604 2.953 26.376 1.00 67.69 214 ASN A O 1
ATOM 1827 N N . TYR A 1 215 ? -24.832 4.655 24.926 1.00 62.75 215 TYR A N 1
ATOM 1828 C CA . TYR A 1 215 ? -23.410 4.969 24.822 1.00 62.75 215 TYR A CA 1
ATOM 1829 C C . TYR A 1 215 ? -22.955 5.984 25.881 1.00 62.75 215 TYR A C 1
ATOM 1831 O O . TYR A 1 215 ? -21.849 5.877 26.406 1.00 62.75 215 TYR A O 1
ATOM 1839 N N . ILE A 1 216 ? -23.814 6.946 26.233 1.00 69.69 216 ILE A N 1
ATOM 1840 C CA . ILE A 1 216 ? -23.447 8.126 27.032 1.00 69.69 216 ILE A CA 1
ATOM 1841 C C . ILE A 1 216 ? -23.978 8.047 28.480 1.00 69.69 216 ILE A C 1
ATOM 1843 O O . ILE A 1 216 ? -23.420 8.705 29.365 1.00 69.69 216 ILE A O 1
ATOM 1847 N N . LYS A 1 217 ? -25.007 7.227 28.768 1.00 68.75 217 LYS A N 1
ATOM 1848 C CA . LYS A 1 217 ? -25.667 7.125 30.092 1.00 68.75 217 LYS A CA 1
ATOM 1849 C C . LYS A 1 217 ? -24.679 6.957 31.241 1.00 68.75 217 LYS A C 1
ATOM 1851 O O . LYS A 1 217 ? -24.811 7.626 32.265 1.00 68.75 217 LYS A O 1
ATOM 1856 N N . ASP A 1 218 ? -23.705 6.069 31.072 1.00 61.94 218 ASP A N 1
ATOM 1857 C CA . ASP A 1 218 ? -22.750 5.738 32.129 1.00 61.94 218 ASP A CA 1
ATOM 1858 C C . ASP A 1 218 ? -21.727 6.866 32.347 1.00 61.94 218 ASP A C 1
ATOM 1860 O O . ASP A 1 218 ? -21.332 7.137 33.479 1.00 61.94 218 ASP A O 1
ATOM 1864 N N . ILE A 1 219 ? -21.350 7.574 31.278 1.00 63.28 219 ILE A N 1
ATOM 1865 C CA . ILE A 1 219 ? -20.302 8.606 31.283 1.00 63.28 219 ILE A CA 1
ATOM 1866 C C . ILE A 1 219 ? -20.844 9.941 31.810 1.00 63.28 219 ILE A C 1
ATOM 1868 O O . ILE A 1 219 ? -20.186 10.630 32.588 1.00 63.28 219 ILE A O 1
ATOM 1872 N N . TYR A 1 220 ? -22.072 10.294 31.429 1.00 69.19 220 TYR A N 1
ATOM 1873 C CA . TYR A 1 220 ? -22.704 11.570 31.773 1.00 69.19 220 TYR A CA 1
ATOM 1874 C C . TYR A 1 220 ? -23.936 11.384 32.646 1.00 69.19 220 TYR A C 1
ATOM 1876 O O . TYR A 1 220 ? -24.883 12.169 32.581 1.00 69.19 220 TYR A O 1
ATOM 1884 N N . LYS A 1 221 ? -23.911 10.369 33.515 1.00 70.31 221 LYS A N 1
ATOM 1885 C CA . LYS A 1 221 ? -25.002 10.053 34.443 1.00 70.31 221 LYS A CA 1
ATOM 1886 C C . LYS A 1 221 ? -25.504 11.289 35.191 1.00 70.31 221 LYS A C 1
ATOM 1888 O O . LYS A 1 221 ? -26.706 11.473 35.328 1.00 70.31 221 LYS A O 1
ATOM 1893 N N . LYS A 1 222 ? -24.594 12.172 35.624 1.00 72.44 222 LYS A N 1
ATOM 1894 C CA . LYS A 1 222 ? -24.939 13.443 36.284 1.00 72.44 222 LYS A CA 1
ATOM 1895 C C . LYS A 1 222 ? -25.732 14.382 35.372 1.00 72.44 222 LYS A C 1
ATOM 1897 O O . LYS A 1 222 ? -26.737 14.921 35.814 1.00 72.44 222 LYS A O 1
ATOM 1902 N N . ASN A 1 223 ? -25.335 14.535 34.111 1.00 70.62 223 ASN A N 1
ATOM 1903 C CA . ASN A 1 223 ? -26.045 15.394 33.166 1.00 70.62 223 ASN A CA 1
ATOM 1904 C C . ASN A 1 223 ? -27.420 14.807 32.829 1.00 70.62 223 ASN A C 1
ATOM 1906 O O . ASN A 1 223 ? -28.397 15.539 32.855 1.00 70.62 223 ASN A O 1
ATOM 1910 N N . PHE A 1 224 ? -27.536 13.493 32.614 1.00 74.00 224 PHE A N 1
ATOM 1911 C CA . PHE A 1 224 ? -28.840 12.852 32.396 1.00 74.00 224 PHE A CA 1
ATOM 1912 C C . PHE A 1 224 ? -29.765 12.934 33.618 1.00 74.00 224 PHE A C 1
ATOM 1914 O O . PHE A 1 224 ? -30.976 13.080 33.459 1.00 74.00 224 PHE A O 1
ATOM 1921 N N . LEU A 1 225 ? -29.211 12.902 34.835 1.00 73.31 225 LEU A N 1
ATOM 1922 C CA . LEU A 1 225 ? -29.975 13.127 36.064 1.00 73.31 225 LEU A CA 1
ATOM 1923 C C . LEU A 1 225 ? -30.533 14.555 36.156 1.00 73.31 225 LEU A C 1
ATOM 1925 O O . LEU A 1 225 ? -31.661 14.700 36.617 1.00 73.31 225 LEU A O 1
ATOM 1929 N N . ILE A 1 226 ? -29.807 15.578 35.678 1.00 76.56 226 ILE A N 1
ATOM 1930 C CA . ILE A 1 226 ? -30.298 16.974 35.628 1.00 76.56 226 ILE A CA 1
ATOM 1931 C C . ILE A 1 226 ? -31.578 17.077 34.784 1.00 76.56 226 ILE A C 1
ATOM 1933 O O . ILE A 1 226 ? -32.493 17.807 35.148 1.00 76.56 226 ILE A O 1
ATOM 1937 N N . TYR A 1 227 ? -31.674 16.300 33.703 1.00 71.75 227 TYR A N 1
ATOM 1938 C CA . TYR A 1 227 ? -32.854 16.253 32.831 1.00 71.75 227 TYR A CA 1
ATOM 1939 C C . TYR A 1 227 ? -33.852 15.137 33.206 1.00 71.75 227 TYR A C 1
ATOM 1941 O O . TYR A 1 227 ? -34.806 14.888 32.478 1.00 71.75 227 TYR A O 1
ATOM 1949 N N . ASN A 1 228 ? -33.660 14.467 34.351 1.00 73.50 228 ASN A N 1
ATOM 1950 C CA . ASN A 1 228 ? -34.518 13.398 34.882 1.00 73.50 228 ASN A CA 1
ATOM 1951 C C . ASN A 1 228 ? -34.675 12.156 33.969 1.00 73.50 228 ASN A C 1
ATOM 1953 O O . ASN A 1 228 ? -35.701 11.467 33.980 1.00 73.50 228 ASN A O 1
ATOM 1957 N N . ILE A 1 229 ? -33.632 11.830 33.200 1.00 71.81 229 ILE A N 1
ATOM 1958 C CA . ILE A 1 229 ? -33.625 10.724 32.233 1.00 71.81 229 ILE A CA 1
ATOM 1959 C C . ILE A 1 229 ? -32.988 9.487 32.880 1.00 71.81 229 ILE A C 1
ATOM 1961 O O . ILE A 1 229 ? -31.766 9.367 32.988 1.00 71.81 229 ILE A O 1
ATOM 1965 N N . ARG A 1 230 ? -33.820 8.542 33.339 1.00 73.88 230 ARG A N 1
ATOM 1966 C CA . ARG A 1 230 ? -33.372 7.317 34.048 1.00 73.88 230 ARG A CA 1
ATOM 1967 C C . ARG A 1 230 ? -33.458 6.038 33.215 1.00 73.88 230 ARG A C 1
ATOM 1969 O O . ARG A 1 230 ? -32.740 5.078 33.507 1.00 73.88 230 ARG A O 1
ATOM 1976 N N . LYS A 1 231 ? -34.294 6.043 32.177 1.00 77.88 231 LYS A N 1
ATOM 1977 C CA . LYS A 1 231 ? -34.463 4.974 31.183 1.00 77.88 231 LYS A CA 1
ATOM 1978 C C . LYS A 1 231 ? -34.559 5.594 29.785 1.00 77.88 231 LYS A C 1
ATOM 1980 O O . LYS A 1 231 ? -34.831 6.787 29.690 1.00 77.88 231 LYS A O 1
ATOM 1985 N N . ILE A 1 232 ? -34.368 4.787 28.738 1.00 74.31 232 ILE A N 1
ATOM 1986 C CA . ILE A 1 232 ? -34.477 5.217 27.328 1.00 74.31 232 ILE A CA 1
ATOM 1987 C C . ILE A 1 232 ? -35.819 5.909 27.059 1.00 74.31 232 ILE A C 1
ATOM 1989 O O . ILE A 1 232 ? -35.841 6.978 26.467 1.00 74.31 232 ILE A O 1
ATOM 1993 N N . GLU A 1 233 ? -36.912 5.361 27.596 1.00 76.19 233 GLU A N 1
ATOM 1994 C CA . GLU A 1 233 ? -38.281 5.897 27.484 1.00 76.19 233 GLU A CA 1
ATOM 1995 C C . GLU A 1 233 ? -38.402 7.357 27.964 1.00 76.19 233 GLU A C 1
ATOM 1997 O O . GLU A 1 233 ? -39.243 8.112 27.493 1.00 76.19 233 GLU A O 1
ATOM 2002 N N . HIS A 1 234 ? -37.528 7.803 28.874 1.00 76.94 234 HIS A N 1
ATOM 2003 C CA . HIS A 1 234 ? -37.554 9.178 29.373 1.00 76.94 234 HIS A CA 1
ATOM 2004 C C . HIS A 1 234 ? -36.967 10.192 28.374 1.00 76.94 234 HIS A C 1
ATOM 2006 O O . HIS A 1 234 ? -37.140 11.390 28.589 1.00 76.94 234 HIS A O 1
ATOM 2012 N N . CYS A 1 235 ? -36.293 9.749 27.304 1.00 72.06 235 CYS A N 1
ATOM 2013 C CA . CYS A 1 235 ? -35.822 10.634 26.233 1.00 72.06 235 CYS A CA 1
ATOM 2014 C C . CYS A 1 235 ? -36.987 11.238 25.425 1.00 72.06 235 CYS A C 1
ATOM 2016 O O . CYS A 1 235 ? -36.860 12.357 24.937 1.00 72.06 235 CYS A O 1
ATOM 2018 N N . GLU A 1 236 ? -38.142 10.564 25.339 1.00 70.00 236 GLU A N 1
ATOM 2019 C CA . GLU A 1 236 ? -39.330 11.073 24.625 1.00 70.00 236 GLU A CA 1
ATOM 2020 C C . GLU A 1 236 ? -39.995 12.265 25.335 1.00 70.00 236 GLU A C 1
ATOM 2022 O O . GLU A 1 236 ? -40.685 13.075 24.714 1.00 70.00 236 GLU A O 1
ATOM 2027 N N . ASN A 1 237 ? -39.746 12.428 26.638 1.00 69.81 237 ASN A N 1
ATOM 2028 C CA . ASN A 1 237 ? -40.285 13.540 27.427 1.00 69.81 237 ASN A CA 1
ATOM 2029 C C . ASN A 1 237 ? -39.612 14.887 27.107 1.00 69.81 237 ASN A C 1
ATOM 2031 O O . ASN A 1 237 ? -40.058 15.938 27.570 1.00 69.81 237 ASN A O 1
ATOM 2035 N N . ILE A 1 238 ? -38.550 14.875 26.302 1.00 69.19 238 ILE A N 1
ATOM 2036 C CA . ILE A 1 238 ? -37.783 16.051 25.904 1.00 69.19 238 ILE A CA 1
ATOM 2037 C C . ILE A 1 238 ? -38.460 16.687 24.689 1.00 69.19 238 ILE A C 1
ATOM 2039 O O . ILE A 1 238 ? -37.979 16.608 23.565 1.00 69.19 238 ILE A O 1
ATOM 2043 N N . LYS A 1 239 ? -39.623 17.305 24.895 1.00 60.69 239 LYS A N 1
ATOM 2044 C CA . LYS A 1 239 ? -40.406 17.821 23.765 1.00 60.69 239 LYS A CA 1
ATOM 2045 C C . LYS A 1 239 ? -39.831 19.089 23.123 1.00 60.69 239 LYS A C 1
ATOM 2047 O O . LYS A 1 239 ? -40.160 19.323 21.975 1.00 60.69 239 LYS A O 1
ATOM 2052 N N . ASN A 1 240 ? -38.990 19.880 23.814 1.00 59.06 240 ASN A N 1
ATOM 2053 C CA . ASN A 1 240 ? -38.508 21.185 23.307 1.00 59.06 240 ASN A CA 1
ATOM 2054 C C . ASN A 1 240 ? -37.131 21.669 23.840 1.00 59.06 240 ASN A C 1
ATOM 2056 O O . ASN A 1 240 ? -36.770 22.826 23.630 1.00 59.06 240 ASN A O 1
ATOM 2060 N N . THR A 1 241 ? -36.348 20.849 24.555 1.00 63.94 241 THR A N 1
ATOM 2061 C CA . THR A 1 241 ? -35.084 21.305 25.178 1.00 63.94 241 THR A CA 1
ATOM 2062 C C . THR A 1 241 ? -33.894 20.445 24.775 1.00 63.94 241 THR A C 1
ATOM 2064 O O . THR A 1 241 ? -33.828 19.281 25.149 1.00 63.94 241 THR A O 1
ATOM 2067 N N . ASN A 1 242 ? -32.910 21.022 24.088 1.00 69.19 242 ASN A N 1
ATOM 2068 C CA . ASN A 1 242 ? -31.694 20.292 23.728 1.00 69.19 242 ASN A CA 1
ATOM 2069 C C . ASN A 1 242 ? -30.851 19.991 24.977 1.00 69.19 242 ASN A C 1
ATOM 2071 O O . ASN A 1 242 ? -30.498 20.910 25.725 1.00 69.19 242 ASN A O 1
ATOM 2075 N N . ILE A 1 243 ? -30.480 18.723 25.185 1.00 71.06 243 ILE A N 1
ATOM 2076 C CA . ILE A 1 243 ? -29.541 18.351 26.250 1.00 71.06 243 ILE A CA 1
ATOM 2077 C C . ILE A 1 243 ? -28.155 18.830 25.832 1.00 71.06 243 ILE A C 1
ATOM 2079 O O . ILE A 1 243 ? -27.585 18.326 24.866 1.00 71.06 243 ILE A O 1
ATOM 2083 N N . LYS A 1 244 ? -27.584 19.764 26.595 1.00 71.88 244 LYS A N 1
ATOM 2084 C CA . LYS A 1 244 ? -26.192 20.188 26.410 1.00 71.88 244 LYS A CA 1
ATOM 2085 C C . LYS A 1 244 ? -25.251 19.228 27.133 1.00 71.88 244 LYS A C 1
ATOM 2087 O O . LYS A 1 244 ? -25.216 19.193 28.366 1.00 71.88 244 LYS A O 1
ATOM 2092 N N . ILE A 1 245 ? -24.464 18.472 26.376 1.00 72.06 245 ILE A N 1
ATOM 2093 C CA . ILE A 1 245 ? -23.402 17.606 26.891 1.00 72.06 245 ILE A CA 1
ATOM 2094 C C . ILE A 1 245 ? -22.056 18.196 26.491 1.00 72.06 245 ILE A C 1
ATOM 2096 O O . ILE A 1 245 ? -21.763 18.372 25.312 1.00 72.06 245 ILE A O 1
ATOM 2100 N N . ILE A 1 246 ? -21.227 18.499 27.490 1.00 72.88 246 ILE A N 1
ATOM 2101 C CA . ILE A 1 246 ? -19.864 18.984 27.275 1.00 72.88 246 ILE A CA 1
ATOM 2102 C C . ILE A 1 246 ? -18.931 17.779 27.339 1.00 72.88 246 ILE A C 1
ATOM 2104 O O . ILE A 1 246 ? -18.690 17.224 28.415 1.00 72.88 246 ILE A O 1
ATOM 2108 N N . ILE A 1 247 ? -18.400 17.378 26.188 1.00 73.88 247 ILE A N 1
ATOM 2109 C CA . ILE A 1 247 ? -17.394 16.328 26.095 1.00 73.88 247 ILE A CA 1
ATOM 2110 C C . ILE A 1 247 ? -16.011 16.947 26.217 1.00 73.88 247 ILE A C 1
ATOM 2112 O O . ILE A 1 247 ? -15.629 17.810 25.429 1.00 73.88 247 ILE A O 1
ATOM 2116 N N . ASN A 1 248 ? -15.266 16.493 27.225 1.00 77.69 248 ASN A N 1
ATOM 2117 C CA . ASN A 1 248 ? -13.877 16.869 27.430 1.00 77.69 248 ASN A CA 1
ATOM 2118 C C . ASN A 1 248 ? -12.994 15.706 26.976 1.00 77.69 248 ASN A C 1
ATOM 2120 O O . ASN A 1 248 ? -12.963 14.663 27.629 1.00 77.69 248 ASN A O 1
ATOM 2124 N N . LEU A 1 249 ? -12.318 15.878 25.843 1.00 79.12 249 LEU A N 1
ATOM 2125 C CA . LEU A 1 249 ? -11.465 14.848 25.257 1.00 79.12 249 LEU A CA 1
ATOM 2126 C C . LEU A 1 249 ? -10.064 14.876 25.880 1.00 79.12 249 LEU A C 1
ATOM 2128 O O . LEU A 1 249 ? -9.452 15.937 26.033 1.00 79.12 249 LEU A O 1
ATOM 2132 N N . GLU A 1 250 ? -9.522 13.698 26.196 1.00 83.94 250 GLU A N 1
ATOM 2133 C CA . GLU A 1 250 ? -8.095 13.555 26.486 1.00 83.94 250 GLU A CA 1
ATOM 2134 C C . GLU A 1 250 ? -7.289 13.657 25.181 1.00 83.94 250 GLU A C 1
ATOM 2136 O O . GLU A 1 250 ? -7.710 13.165 24.132 1.00 83.94 250 GLU A O 1
ATOM 2141 N N . PHE A 1 251 ? -6.090 14.248 25.240 1.00 81.62 251 PHE A N 1
ATOM 2142 C CA . PHE A 1 251 ? -5.220 14.416 24.063 1.00 81.62 251 PHE A CA 1
ATOM 2143 C C . PHE A 1 251 ? -4.922 13.091 23.348 1.00 81.62 251 PHE A C 1
ATOM 2145 O O . PHE A 1 251 ? -4.862 13.023 22.123 1.00 81.62 251 PHE A O 1
ATOM 2152 N N . ASN A 1 252 ? -4.781 12.014 24.116 1.00 81.25 252 ASN A N 1
ATOM 2153 C CA . ASN A 1 252 ? -4.513 10.698 23.562 1.00 81.25 252 ASN A CA 1
ATOM 2154 C C . ASN A 1 252 ? -5.701 10.134 22.761 1.00 81.25 252 ASN A C 1
ATOM 2156 O O . ASN A 1 252 ? -5.489 9.473 21.749 1.00 81.25 252 ASN A O 1
ATOM 2160 N N . ASP A 1 253 ? -6.935 10.375 23.204 1.00 80.38 253 ASP A N 1
ATOM 2161 C CA . ASP A 1 253 ? -8.135 9.908 22.493 1.00 80.38 253 ASP A CA 1
ATOM 2162 C C . ASP A 1 253 ? -8.365 10.713 21.222 1.00 80.38 253 ASP A C 1
ATOM 2164 O O . ASP A 1 253 ? -8.671 10.158 20.170 1.00 80.38 253 ASP A O 1
ATOM 2168 N N . TYR A 1 254 ? -8.106 12.014 21.300 1.00 84.06 254 TYR A N 1
ATOM 2169 C CA . TYR A 1 254 ? -8.120 12.902 20.151 1.00 84.06 254 TYR A CA 1
ATOM 2170 C C . TYR A 1 254 ? -7.200 12.427 19.011 1.00 84.06 254 TYR A C 1
ATOM 2172 O O . TYR A 1 254 ? -7.634 12.326 17.862 1.00 84.06 254 TYR A O 1
ATOM 2180 N N . ILE A 1 255 ? -5.948 12.083 19.337 1.00 82.69 255 ILE A N 1
ATOM 2181 C CA . ILE A 1 255 ? -4.970 11.571 18.368 1.00 82.69 255 ILE A CA 1
ATOM 2182 C C . ILE A 1 255 ? -5.513 10.331 17.645 1.00 82.69 255 ILE A C 1
ATOM 2184 O O . ILE A 1 255 ? -5.441 10.242 16.419 1.00 82.69 255 ILE A O 1
ATOM 2188 N N . ILE A 1 256 ? -6.083 9.386 18.392 1.00 81.44 256 ILE A N 1
ATOM 2189 C CA . ILE A 1 256 ? -6.581 8.121 17.839 1.00 81.44 256 ILE A CA 1
ATOM 2190 C C . ILE A 1 256 ? -7.770 8.354 16.920 1.00 81.44 256 ILE A C 1
ATOM 2192 O O . ILE A 1 256 ? -7.813 7.766 15.839 1.00 81.44 256 ILE A O 1
ATOM 2196 N N . ILE A 1 257 ? -8.704 9.222 17.315 1.00 81.81 257 ILE A N 1
ATOM 2197 C CA . ILE A 1 257 ? -9.861 9.582 16.489 1.00 81.81 257 ILE A CA 1
ATOM 2198 C C . ILE A 1 257 ? -9.388 10.147 15.147 1.00 81.81 257 ILE A C 1
ATOM 2200 O O . ILE A 1 257 ? -9.830 9.679 14.099 1.00 81.81 257 ILE A O 1
ATOM 2204 N N . ILE A 1 258 ? -8.443 11.091 15.158 1.00 83.00 258 ILE A N 1
ATOM 2205 C CA . ILE A 1 258 ? -7.947 11.712 13.924 1.00 83.00 258 ILE A CA 1
ATOM 2206 C C . ILE A 1 258 ? -7.204 10.731 13.031 1.00 83.00 258 ILE A C 1
ATOM 2208 O O . ILE A 1 258 ? -7.416 10.729 11.822 1.00 83.00 258 ILE A O 1
ATOM 2212 N N . ILE A 1 259 ? -6.345 9.886 13.592 1.00 82.25 259 ILE A N 1
ATOM 2213 C CA . ILE A 1 259 ? -5.593 8.919 12.785 1.00 82.25 259 ILE A CA 1
ATOM 2214 C C . ILE A 1 259 ? -6.520 7.870 12.199 1.00 82.25 259 ILE A C 1
ATOM 2216 O O . ILE A 1 259 ? -6.360 7.509 11.038 1.00 82.25 259 ILE A O 1
ATOM 2220 N N . SER A 1 260 ? -7.501 7.413 12.973 1.00 82.25 260 SER A N 1
ATOM 2221 C CA . SER A 1 260 ? -8.508 6.476 12.480 1.00 82.25 260 SER A CA 1
ATOM 2222 C C . SER A 1 260 ? -9.335 7.113 11.364 1.00 82.25 260 SER A C 1
ATOM 2224 O O . SER A 1 260 ? -9.568 6.479 10.340 1.00 82.25 260 SER A O 1
ATOM 2226 N N . PHE A 1 261 ? -9.701 8.390 11.509 1.00 83.25 261 PHE A N 1
ATOM 2227 C CA . PHE A 1 261 ? -10.406 9.153 10.481 1.00 83.25 261 PHE A CA 1
ATOM 2228 C C . PHE A 1 261 ? -9.580 9.307 9.194 1.00 83.25 261 PHE A C 1
ATOM 2230 O O . PHE A 1 261 ? -10.060 9.004 8.104 1.00 83.25 261 PHE A O 1
ATOM 2237 N N . ILE A 1 262 ? -8.312 9.711 9.308 1.00 83.94 262 ILE A N 1
ATOM 2238 C CA . ILE A 1 262 ? -7.392 9.826 8.166 1.00 83.94 262 ILE A CA 1
ATOM 2239 C C . ILE A 1 262 ? -7.165 8.457 7.514 1.00 83.94 262 ILE A C 1
ATOM 2241 O O . ILE A 1 262 ? -7.193 8.335 6.290 1.00 83.94 262 ILE A O 1
ATOM 2245 N N . GLY A 1 263 ? -6.964 7.416 8.323 1.00 82.31 263 GLY A N 1
ATOM 2246 C CA . GLY A 1 263 ? -6.807 6.042 7.860 1.00 82.31 263 GLY A CA 1
ATOM 2247 C C . GLY A 1 263 ? -8.034 5.559 7.094 1.00 82.31 263 GLY A C 1
ATOM 2248 O O . GLY A 1 263 ? -7.891 4.953 6.036 1.00 82.31 263 GLY A O 1
ATOM 2249 N N . PHE A 1 264 ? -9.232 5.901 7.566 1.00 82.12 264 PHE A N 1
ATOM 2250 C CA . PHE A 1 264 ? -10.479 5.593 6.878 1.00 82.12 264 PHE A CA 1
ATOM 2251 C C . PHE A 1 264 ? -10.600 6.311 5.528 1.00 82.12 264 PHE A C 1
ATOM 2253 O O . PHE A 1 264 ? -10.964 5.679 4.539 1.00 82.12 264 PHE A O 1
ATOM 2260 N N . LEU A 1 265 ? -10.218 7.591 5.443 1.00 83.06 265 LEU A N 1
ATOM 2261 C CA . LEU A 1 265 ? -10.176 8.307 4.162 1.00 83.06 265 LEU A CA 1
ATOM 2262 C C . LEU A 1 265 ? -9.257 7.596 3.161 1.00 83.06 265 LEU A C 1
ATOM 2264 O O . LEU A 1 265 ? -9.664 7.320 2.032 1.00 83.06 265 LEU A O 1
ATOM 2268 N N . PHE A 1 266 ? -8.042 7.232 3.576 1.00 83.19 266 PHE A N 1
ATOM 2269 C CA . PHE A 1 266 ? -7.126 6.477 2.719 1.00 83.19 266 PHE A CA 1
ATOM 2270 C C . PHE A 1 266 ? -7.658 5.090 2.365 1.00 83.19 266 PHE A C 1
ATOM 2272 O O . PHE A 1 266 ? -7.471 4.644 1.235 1.00 83.19 266 PHE A O 1
ATOM 2279 N N . PHE A 1 267 ? -8.340 4.420 3.290 1.00 80.81 267 PHE A N 1
ATOM 2280 C CA . PHE A 1 267 ? -8.971 3.135 3.027 1.00 80.81 267 PHE A CA 1
ATOM 2281 C C . PHE A 1 267 ? -10.060 3.243 1.954 1.00 80.81 267 PHE A C 1
ATOM 2283 O O . PHE A 1 267 ? -10.100 2.392 1.072 1.00 80.81 267 PHE A O 1
ATOM 2290 N N . ILE A 1 268 ? -10.882 4.300 1.950 1.00 83.25 268 ILE A N 1
ATOM 2291 C CA . ILE A 1 268 ? -11.871 4.526 0.882 1.00 83.25 268 ILE A CA 1
ATOM 2292 C C . ILE A 1 268 ? -11.169 4.664 -0.472 1.00 83.25 268 ILE A C 1
ATOM 2294 O O . ILE A 1 268 ? -11.533 3.977 -1.429 1.00 83.25 268 ILE A O 1
ATOM 2298 N N . PHE A 1 269 ? -10.135 5.507 -0.553 1.00 82.19 269 PHE A N 1
ATOM 2299 C CA . PHE A 1 269 ? -9.407 5.720 -1.803 1.00 82.19 269 PHE A CA 1
ATOM 2300 C C . PHE A 1 269 ? -8.700 4.444 -2.277 1.00 82.19 269 PHE A C 1
ATOM 2302 O O . PHE A 1 269 ? -8.963 3.961 -3.377 1.00 82.19 269 PHE A O 1
ATOM 2309 N N . TYR A 1 270 ? -7.823 3.863 -1.460 1.00 83.38 270 TYR A N 1
ATOM 2310 C CA . TYR A 1 270 ? -7.012 2.715 -1.870 1.00 83.38 270 TYR A CA 1
ATOM 2311 C C . TYR A 1 270 ? -7.796 1.405 -1.910 1.00 83.38 270 TYR A C 1
ATOM 2313 O O . TYR A 1 270 ? -7.549 0.582 -2.789 1.00 83.38 270 TYR A O 1
ATOM 2321 N N . GLY A 1 271 ? -8.751 1.209 -1.002 1.00 81.56 271 GLY A N 1
ATOM 2322 C CA . GLY A 1 271 ? -9.632 0.044 -0.985 1.00 81.56 271 GLY A CA 1
ATOM 2323 C C . GLY A 1 271 ? -10.531 0.012 -2.216 1.00 81.56 271 GLY A C 1
ATOM 2324 O O . GLY A 1 271 ? -10.571 -1.002 -2.910 1.00 81.56 271 GLY A O 1
ATOM 2325 N N . GLY A 1 272 ? -11.166 1.138 -2.560 1.00 83.44 272 GLY A N 1
ATOM 2326 C CA . GLY A 1 272 ? -11.979 1.252 -3.773 1.00 83.44 272 GLY A CA 1
ATOM 2327 C C . GLY A 1 272 ? -11.161 1.041 -5.050 1.00 83.44 272 GLY A C 1
ATOM 2328 O O . GLY A 1 272 ? -11.527 0.225 -5.899 1.00 83.44 272 GLY A O 1
ATOM 2329 N N . ILE A 1 273 ? -10.006 1.710 -5.164 1.00 88.25 273 ILE A N 1
ATOM 2330 C CA . ILE A 1 273 ? -9.103 1.534 -6.313 1.00 88.25 273 ILE A CA 1
ATOM 2331 C C . ILE A 1 273 ? -8.607 0.087 -6.396 1.00 88.25 273 ILE A C 1
ATOM 2333 O O . ILE A 1 273 ? -8.537 -0.469 -7.489 1.00 88.25 273 ILE A O 1
ATOM 2337 N N . GLY A 1 274 ? -8.272 -0.547 -5.272 1.00 85.50 274 GLY A N 1
ATOM 2338 C CA . GLY A 1 274 ? -7.790 -1.928 -5.219 1.00 85.50 274 GLY A CA 1
ATOM 2339 C C . GLY A 1 274 ? -8.841 -2.943 -5.667 1.00 85.50 274 GLY A C 1
ATOM 2340 O O . GLY A 1 274 ? -8.529 -3.814 -6.479 1.00 85.50 274 GLY A O 1
ATOM 2341 N N . LEU A 1 275 ? -10.087 -2.787 -5.205 1.00 87.44 275 LEU A N 1
ATOM 2342 C CA . LEU A 1 275 ? -11.208 -3.660 -5.569 1.00 87.44 275 LEU A CA 1
ATOM 2343 C C . LEU A 1 275 ? -11.466 -3.682 -7.079 1.00 87.44 275 LEU A C 1
ATOM 2345 O O . LEU A 1 275 ? -11.798 -4.731 -7.622 1.00 87.44 275 LEU A O 1
ATOM 2349 N N . ILE A 1 276 ? -11.259 -2.553 -7.762 1.00 90.38 276 ILE A N 1
ATOM 2350 C CA . ILE A 1 276 ? -11.444 -2.449 -9.213 1.00 90.38 276 ILE A CA 1
ATOM 2351 C C . ILE A 1 276 ? -10.152 -2.818 -9.953 1.00 90.38 276 ILE A C 1
ATOM 2353 O O . ILE A 1 276 ? -10.153 -3.644 -10.858 1.00 90.38 276 ILE A O 1
ATOM 2357 N N . SER A 1 277 ? -9.014 -2.233 -9.589 1.00 91.44 277 SER A N 1
ATOM 2358 C CA . SER A 1 277 ? -7.774 -2.390 -10.360 1.00 91.44 277 SER A CA 1
ATOM 2359 C C . SER A 1 277 ? -7.221 -3.816 -10.346 1.00 91.44 277 SER A C 1
ATOM 2361 O O . SER A 1 277 ? -6.696 -4.263 -11.365 1.00 91.44 277 SER A O 1
ATOM 2363 N N . LEU A 1 278 ? -7.352 -4.553 -9.238 1.00 89.06 278 LEU A N 1
ATOM 2364 C CA . LEU A 1 278 ? -6.807 -5.904 -9.101 1.00 89.06 278 LEU A CA 1
ATOM 2365 C C . LEU A 1 278 ? -7.436 -6.917 -10.075 1.00 89.06 278 LEU A C 1
ATOM 2367 O O . LEU A 1 278 ? -6.675 -7.527 -10.836 1.00 89.06 278 LEU A O 1
ATOM 2371 N N . PRO A 1 279 ? -8.773 -7.104 -10.121 1.00 92.12 279 PRO A N 1
ATOM 2372 C CA . PRO A 1 279 ? -9.378 -8.038 -11.068 1.00 92.12 279 PRO A CA 1
ATOM 2373 C C . PRO A 1 279 ? -9.091 -7.635 -12.516 1.00 92.12 279 PRO A C 1
ATOM 2375 O O . PRO A 1 279 ? -8.707 -8.481 -13.325 1.00 92.12 279 PRO A O 1
ATOM 2378 N N . PHE A 1 280 ? -9.174 -6.340 -12.837 1.00 91.19 280 PHE A N 1
ATOM 2379 C CA . PHE A 1 280 ? -8.876 -5.846 -14.181 1.00 91.19 280 PHE A CA 1
ATOM 2380 C C . PHE A 1 280 ? -7.424 -6.102 -14.592 1.00 91.19 280 PHE A C 1
ATOM 2382 O O . PHE A 1 280 ? -7.176 -6.533 -15.717 1.00 91.19 280 PHE A O 1
ATOM 2389 N N . ASN A 1 281 ? -6.454 -5.891 -13.701 1.00 91.25 281 ASN A N 1
ATOM 2390 C CA . ASN A 1 281 ? -5.047 -6.126 -14.014 1.00 91.25 281 ASN A CA 1
ATOM 2391 C C . ASN A 1 281 ? -4.746 -7.621 -14.223 1.00 91.25 281 ASN A C 1
ATOM 2393 O O . ASN A 1 281 ? -4.010 -7.986 -15.141 1.00 91.25 281 ASN A O 1
ATOM 2397 N N . LEU A 1 282 ? -5.358 -8.499 -13.423 1.00 89.56 282 LEU A N 1
ATOM 2398 C CA . LEU A 1 282 ? -5.239 -9.952 -13.577 1.00 89.56 282 LEU A CA 1
ATOM 2399 C C . LEU A 1 282 ? -5.847 -10.451 -14.898 1.00 89.56 282 LEU A C 1
ATOM 2401 O O . LEU A 1 282 ? -5.221 -11.247 -15.600 1.00 89.56 282 LEU A O 1
ATOM 2405 N N . ILE A 1 283 ? -7.015 -9.932 -15.285 1.00 91.44 283 ILE A N 1
ATOM 2406 C CA . ILE A 1 283 ? -7.652 -10.239 -16.575 1.00 91.44 283 ILE A CA 1
ATOM 2407 C C . ILE A 1 283 ? -6.801 -9.700 -17.735 1.00 91.44 283 ILE A C 1
ATOM 2409 O O . ILE A 1 283 ? -6.520 -10.422 -18.696 1.00 91.44 283 ILE A O 1
ATOM 2413 N N . ASN A 1 284 ? -6.313 -8.463 -17.627 1.00 89.06 284 ASN A N 1
ATOM 2414 C CA . ASN A 1 284 ? -5.430 -7.854 -18.621 1.00 89.06 284 ASN A CA 1
ATOM 2415 C C . ASN A 1 284 ? -4.133 -8.648 -18.801 1.00 89.06 284 ASN A C 1
ATOM 2417 O O . ASN A 1 284 ? -3.662 -8.793 -19.928 1.00 89.06 284 ASN A O 1
ATOM 2421 N N . SER A 1 285 ? -3.585 -9.226 -17.730 1.00 84.94 285 SER A N 1
ATOM 2422 C CA . SER A 1 285 ? -2.415 -10.108 -17.805 1.00 84.94 285 SER A CA 1
ATOM 2423 C C . SER A 1 285 ? -2.645 -11.308 -18.738 1.00 84.94 285 SER A C 1
ATOM 2425 O O . SER A 1 285 ? -1.733 -11.724 -19.455 1.00 84.94 285 SER A O 1
ATOM 2427 N N . TYR A 1 286 ? -3.875 -11.829 -18.797 1.00 87.38 286 TYR A N 1
ATOM 2428 C CA . TYR A 1 286 ? -4.246 -12.898 -19.724 1.00 87.38 286 TYR A CA 1
ATOM 2429 C C . TYR A 1 286 ? -4.521 -12.406 -21.151 1.00 87.38 286 TYR A C 1
ATOM 2431 O O . TYR A 1 286 ? -4.111 -13.068 -22.114 1.00 87.38 286 TYR A O 1
ATOM 2439 N N . ILE A 1 287 ? -5.218 -11.273 -21.298 1.00 86.31 287 ILE A N 1
ATOM 2440 C CA . ILE A 1 287 ? -5.568 -10.687 -22.604 1.00 86.31 287 ILE A CA 1
ATOM 2441 C C . ILE A 1 287 ? -4.298 -10.278 -23.355 1.00 86.31 287 ILE A C 1
ATOM 2443 O O . ILE A 1 287 ? -4.089 -10.692 -24.496 1.00 86.31 287 ILE A O 1
ATOM 2447 N N . TYR A 1 288 ? -3.413 -9.536 -22.689 1.00 83.12 288 TYR A N 1
ATOM 2448 C CA . TYR A 1 288 ? -2.154 -9.039 -23.246 1.00 83.12 288 TYR A CA 1
ATOM 2449 C C . TYR A 1 288 ? -1.004 -10.043 -23.122 1.00 83.12 288 TYR A C 1
ATOM 2451 O O . TYR A 1 288 ? 0.169 -9.669 -23.209 1.00 83.12 288 TYR A O 1
ATOM 2459 N N . ARG A 1 289 ? -1.307 -11.332 -22.920 1.00 80.12 289 ARG A N 1
ATOM 2460 C CA . ARG A 1 289 ? -0.268 -12.357 -22.824 1.00 80.12 289 ARG A CA 1
ATOM 2461 C C . ARG A 1 289 ? 0.566 -12.399 -24.102 1.00 80.12 289 ARG A C 1
ATOM 2463 O O . ARG A 1 289 ? 0.048 -12.398 -25.222 1.00 80.12 289 ARG A O 1
ATOM 2470 N N . LYS A 1 290 ? 1.877 -12.517 -23.921 1.00 73.75 290 LYS A N 1
ATOM 2471 C CA . LYS A 1 290 ? 2.834 -12.719 -25.008 1.00 73.75 290 LYS A CA 1
ATOM 2472 C C . LYS A 1 290 ? 2.558 -14.075 -25.669 1.00 73.75 290 LYS A C 1
ATOM 2474 O O . LYS A 1 290 ? 2.633 -15.114 -25.015 1.00 73.75 290 LYS A O 1
ATOM 2479 N N . LYS A 1 291 ? 2.190 -14.070 -26.953 1.00 72.75 291 LYS A N 1
ATOM 2480 C CA . LYS A 1 291 ? 1.962 -15.292 -27.742 1.00 72.75 291 LYS A CA 1
ATOM 2481 C C . LYS A 1 291 ? 3.268 -15.726 -28.404 1.00 72.75 291 LYS A C 1
ATOM 2483 O O . LYS A 1 291 ? 4.055 -14.882 -28.826 1.00 72.75 291 LYS A O 1
ATOM 2488 N N . LYS A 1 292 ? 3.477 -17.040 -28.523 1.00 70.94 292 LYS A N 1
ATOM 2489 C CA . LYS A 1 292 ? 4.636 -17.592 -29.232 1.00 70.94 292 LYS A CA 1
ATOM 2490 C C . LYS A 1 292 ? 4.590 -17.157 -30.698 1.00 70.94 292 LYS A C 1
ATOM 2492 O O . LYS A 1 292 ? 3.590 -17.381 -31.379 1.00 70.94 292 LYS A O 1
ATOM 2497 N N . ILE A 1 293 ? 5.671 -16.541 -31.160 1.00 76.00 293 ILE A N 1
ATOM 2498 C CA . ILE A 1 293 ? 5.813 -16.060 -32.536 1.00 76.00 293 ILE A CA 1
ATOM 2499 C C . ILE A 1 293 ? 6.322 -17.221 -33.405 1.00 76.00 293 ILE A C 1
ATOM 2501 O O . ILE A 1 293 ? 7.218 -17.965 -32.996 1.00 76.00 293 ILE A O 1
ATOM 2505 N N . LYS A 1 294 ? 5.745 -17.412 -34.599 1.00 82.19 294 LYS A N 1
ATOM 2506 C CA . LYS A 1 294 ? 6.260 -18.377 -35.587 1.00 82.19 294 LYS A CA 1
ATOM 2507 C C . LYS A 1 294 ? 7.598 -17.883 -36.149 1.00 82.19 294 LYS A C 1
ATOM 2509 O O . LYS A 1 294 ? 7.813 -16.680 -36.267 1.00 82.19 294 LYS A O 1
ATOM 2514 N N . LYS A 1 295 ? 8.491 -18.797 -36.548 1.00 81.94 295 LYS A N 1
ATOM 2515 C CA . LYS A 1 295 ? 9.817 -18.440 -37.097 1.00 81.94 295 LYS A CA 1
ATOM 2516 C C . LYS A 1 295 ? 9.727 -17.466 -38.285 1.00 81.94 295 LYS A C 1
ATOM 2518 O O . LYS A 1 295 ? 10.512 -16.525 -38.356 1.00 81.94 295 LYS A O 1
ATOM 2523 N N . ASP A 1 296 ? 8.740 -17.649 -39.160 1.00 83.31 296 ASP A N 1
ATOM 2524 C CA . ASP A 1 296 ? 8.554 -16.804 -40.347 1.00 83.31 296 ASP A CA 1
ATOM 2525 C C . ASP A 1 296 ? 8.124 -15.374 -39.995 1.00 83.31 296 ASP A C 1
ATOM 2527 O O . ASP A 1 296 ? 8.590 -14.409 -40.605 1.00 83.31 296 ASP A O 1
ATOM 2531 N N . ASP A 1 297 ? 7.282 -15.220 -38.972 1.00 85.44 297 ASP A N 1
ATOM 2532 C CA . ASP A 1 297 ? 6.828 -13.910 -38.497 1.00 85.44 297 ASP A CA 1
ATOM 2533 C C . ASP A 1 297 ? 7.939 -13.171 -37.742 1.00 85.44 297 ASP A C 1
ATOM 2535 O O . ASP A 1 297 ? 8.067 -11.953 -37.875 1.00 85.44 297 ASP A O 1
ATOM 2539 N N . LEU A 1 298 ? 8.799 -13.901 -37.017 1.00 86.81 298 LEU A N 1
ATOM 2540 C CA . LEU A 1 298 ? 9.984 -13.332 -36.371 1.00 86.81 298 LEU A CA 1
ATOM 2541 C C . LEU A 1 298 ? 10.925 -12.711 -37.407 1.00 86.81 298 LEU A C 1
ATOM 2543 O O . LEU A 1 298 ? 11.361 -11.576 -37.230 1.00 86.81 298 LEU A O 1
ATOM 2547 N N . LYS A 1 299 ? 11.211 -13.430 -38.501 1.00 88.50 299 LYS A N 1
ATOM 2548 C CA . LYS A 1 299 ? 12.089 -12.932 -39.568 1.00 88.50 299 LYS A CA 1
ATOM 2549 C C . LYS A 1 299 ? 11.559 -11.621 -40.156 1.00 88.50 299 LYS A C 1
ATOM 2551 O O . LYS A 1 299 ? 12.299 -10.646 -40.233 1.00 88.50 299 LYS A O 1
ATOM 2556 N N . LYS A 1 300 ? 10.258 -11.562 -40.469 1.00 91.38 300 LYS A N 1
ATOM 2557 C CA . LYS A 1 300 ? 9.605 -10.340 -40.975 1.00 91.38 300 LYS A CA 1
ATOM 2558 C C . LYS A 1 300 ? 9.718 -9.165 -39.999 1.00 91.38 300 LYS A C 1
ATOM 2560 O O . LYS A 1 300 ? 9.970 -8.039 -40.421 1.00 91.38 300 LYS A O 1
ATOM 2565 N N . GLN A 1 301 ? 9.526 -9.405 -38.702 1.00 90.19 301 GLN A N 1
ATOM 2566 C CA . GLN A 1 301 ? 9.606 -8.347 -37.691 1.00 90.19 301 GLN A CA 1
ATOM 2567 C C . GLN A 1 301 ? 11.044 -7.874 -37.447 1.00 90.19 301 GLN A C 1
ATOM 2569 O O . GLN A 1 301 ? 11.273 -6.669 -37.331 1.00 90.19 301 GLN A O 1
ATOM 2574 N N . LEU A 1 302 ? 12.019 -8.787 -37.453 1.00 92.38 302 LEU A N 1
ATOM 2575 C CA . LEU A 1 302 ? 13.441 -8.442 -37.404 1.00 92.38 302 LEU A CA 1
ATOM 2576 C C . LEU A 1 302 ? 13.856 -7.597 -38.611 1.00 92.38 302 LEU A C 1
ATOM 2578 O O . LEU A 1 302 ? 14.572 -6.615 -38.443 1.00 92.38 302 LEU A O 1
ATOM 2582 N N . ASP A 1 303 ? 13.349 -7.904 -39.807 1.00 93.81 303 ASP A N 1
ATOM 2583 C CA . ASP A 1 303 ? 13.610 -7.095 -41.001 1.00 93.81 303 ASP A CA 1
ATOM 2584 C C . ASP A 1 303 ? 13.068 -5.661 -40.856 1.00 93.81 303 ASP A C 1
ATOM 2586 O O . ASP A 1 303 ? 13.736 -4.700 -41.246 1.00 93.81 303 ASP A O 1
ATOM 2590 N N . ILE A 1 304 ? 11.887 -5.485 -40.249 1.00 93.31 304 ILE A N 1
ATOM 2591 C CA . ILE A 1 304 ? 11.322 -4.157 -39.950 1.00 93.31 304 ILE A CA 1
ATOM 2592 C C . ILE A 1 304 ? 12.197 -3.404 -38.939 1.00 93.31 304 ILE A C 1
ATOM 2594 O O . ILE A 1 304 ? 12.509 -2.232 -39.162 1.00 93.31 304 ILE A O 1
ATOM 2598 N N . ILE A 1 305 ? 12.625 -4.061 -37.857 1.00 93.12 305 ILE A N 1
ATOM 2599 C CA . ILE A 1 305 ? 13.510 -3.455 -36.849 1.00 93.12 305 ILE A CA 1
ATOM 2600 C C . ILE A 1 305 ? 14.853 -3.067 -37.469 1.00 93.12 305 ILE A C 1
ATOM 2602 O O . ILE A 1 305 ? 15.321 -1.952 -37.251 1.00 93.12 305 ILE A O 1
ATOM 2606 N N . ASN A 1 306 ? 15.436 -3.925 -38.307 1.00 94.12 306 ASN A N 1
ATOM 2607 C CA . ASN A 1 306 ? 16.685 -3.640 -39.011 1.00 94.12 306 ASN A CA 1
ATOM 2608 C C . ASN A 1 306 ? 16.555 -2.411 -39.923 1.00 94.12 306 ASN A C 1
ATOM 2610 O O . ASN A 1 306 ? 17.442 -1.556 -39.940 1.00 94.12 306 ASN A O 1
ATOM 2614 N N . ARG A 1 307 ? 15.429 -2.264 -40.636 1.00 95.44 307 ARG A N 1
ATOM 2615 C CA . ARG A 1 307 ? 15.142 -1.065 -41.445 1.00 95.44 307 ARG A CA 1
ATOM 2616 C C . ARG A 1 307 ? 15.022 0.194 -40.582 1.00 95.44 307 ARG A C 1
ATOM 2618 O O . ARG A 1 307 ? 15.643 1.204 -40.914 1.00 95.44 307 ARG A O 1
ATOM 2625 N N . LYS A 1 308 ? 14.278 0.134 -39.468 1.00 95.38 308 LYS A N 1
ATOM 2626 C CA . LYS A 1 308 ? 14.157 1.249 -38.507 1.00 95.38 308 LYS A CA 1
ATOM 2627 C C . LYS A 1 308 ? 15.524 1.631 -37.924 1.00 95.38 308 LYS A C 1
ATOM 2629 O O . LYS A 1 308 ? 15.867 2.808 -37.897 1.00 95.38 308 LYS A O 1
ATOM 2634 N N . SER A 1 309 ? 16.327 0.646 -37.525 1.00 94.56 309 SER A N 1
ATOM 2635 C CA . SER A 1 309 ? 17.678 0.840 -36.986 1.00 94.56 309 SER A CA 1
ATOM 2636 C C . SER A 1 309 ? 18.590 1.540 -37.995 1.00 94.56 309 SER A C 1
ATOM 2638 O O . SER A 1 309 ? 19.220 2.544 -37.669 1.00 94.56 309 SER A O 1
ATOM 2640 N N . LYS A 1 310 ? 18.571 1.108 -39.264 1.00 96.00 310 LYS A N 1
ATOM 2641 C CA . LYS A 1 310 ? 19.334 1.761 -40.338 1.00 96.00 310 LYS A CA 1
ATOM 2642 C C . LYS A 1 310 ? 18.917 3.221 -40.546 1.00 96.00 310 LYS A C 1
ATOM 2644 O O . LYS A 1 310 ? 19.771 4.083 -40.730 1.00 96.00 310 LYS A O 1
ATOM 2649 N N . MET A 1 311 ? 17.619 3.520 -40.469 1.00 94.31 311 MET A N 1
ATOM 2650 C CA . MET A 1 311 ? 17.123 4.899 -40.532 1.00 94.31 311 MET A CA 1
ATOM 2651 C C . MET A 1 311 ? 17.616 5.740 -39.343 1.00 94.31 311 MET A C 1
ATOM 2653 O O . MET A 1 311 ? 18.057 6.872 -39.539 1.00 94.31 311 MET A O 1
ATOM 2657 N N . LEU A 1 312 ? 17.599 5.192 -38.124 1.00 94.25 312 LEU A N 1
ATOM 2658 C CA . LEU A 1 312 ? 18.102 5.878 -36.929 1.00 94.25 312 LEU A CA 1
ATOM 2659 C C . LEU A 1 312 ? 19.618 6.103 -36.976 1.00 94.25 312 LEU A C 1
ATOM 2661 O O . LEU A 1 312 ? 20.081 7.162 -36.553 1.00 94.25 312 LEU A O 1
ATOM 2665 N N . LEU A 1 313 ? 20.390 5.164 -37.531 1.00 94.56 313 LEU A N 1
ATOM 2666 C CA . LEU A 1 313 ? 21.826 5.341 -37.769 1.00 94.56 313 LEU A CA 1
ATOM 2667 C C . LEU A 1 313 ? 22.085 6.520 -38.714 1.00 94.56 313 LEU A C 1
ATOM 2669 O O . LEU A 1 313 ? 22.869 7.403 -38.371 1.00 94.56 313 LEU A O 1
ATOM 2673 N N . ASN A 1 314 ? 21.345 6.616 -39.823 1.00 95.12 314 ASN A N 1
ATOM 2674 C CA . ASN A 1 314 ? 21.455 7.749 -40.748 1.00 95.12 314 ASN A CA 1
ATOM 2675 C C . ASN A 1 314 ? 21.137 9.095 -40.063 1.00 95.12 314 ASN A C 1
ATOM 2677 O O . ASN A 1 314 ? 21.842 10.083 -40.270 1.00 95.12 314 ASN A O 1
ATOM 2681 N N . ILE A 1 315 ? 20.101 9.141 -39.215 1.00 93.19 315 ILE A N 1
ATOM 2682 C CA . ILE A 1 315 ? 19.749 10.342 -38.433 1.00 93.19 315 ILE A CA 1
ATOM 2683 C C . ILE A 1 315 ? 20.857 10.678 -37.424 1.00 93.19 315 ILE A C 1
ATOM 2685 O O . ILE A 1 315 ? 21.208 11.844 -37.246 1.00 93.19 315 ILE A O 1
ATOM 2689 N N . THR A 1 316 ? 21.446 9.664 -36.789 1.00 93.44 316 THR A N 1
ATOM 2690 C CA . THR A 1 316 ? 22.557 9.830 -35.841 1.00 93.44 316 THR A CA 1
ATOM 2691 C C . THR A 1 316 ? 23.782 10.431 -36.528 1.00 93.44 316 THR A C 1
ATOM 2693 O O . THR A 1 316 ? 24.399 11.356 -35.997 1.00 93.44 316 THR A O 1
ATOM 2696 N N . GLU A 1 317 ? 24.116 9.956 -37.729 1.00 94.25 317 GLU A N 1
ATOM 2697 C CA . GLU A 1 317 ? 25.205 10.503 -38.540 1.00 94.25 317 GLU A CA 1
ATOM 2698 C C . GLU A 1 317 ? 24.940 11.954 -38.958 1.00 94.25 317 GLU A C 1
ATOM 2700 O O . GLU A 1 317 ? 25.843 12.792 -38.876 1.00 94.25 317 GLU A O 1
ATOM 2705 N N . ALA A 1 318 ? 23.706 12.273 -39.361 1.00 92.50 318 ALA A N 1
ATOM 2706 C CA . ALA A 1 318 ? 23.303 13.638 -39.690 1.00 92.50 318 ALA A CA 1
ATOM 2707 C C . ALA A 1 318 ? 23.451 14.576 -38.478 1.00 92.50 318 ALA A C 1
ATOM 2709 O O . ALA A 1 318 ? 24.131 15.599 -38.572 1.00 92.50 318 ALA A O 1
ATOM 2710 N N . LEU A 1 319 ? 22.933 14.182 -37.309 1.00 92.31 319 LEU A N 1
ATOM 2711 C CA . LEU A 1 319 ? 23.068 14.950 -36.065 1.00 92.31 319 LEU A CA 1
ATOM 2712 C C . LEU A 1 319 ? 24.527 15.111 -35.624 1.00 92.31 319 LEU A C 1
ATOM 2714 O O . LEU A 1 319 ? 24.916 16.157 -35.098 1.00 92.31 319 LEU A O 1
ATOM 2718 N N . GLN A 1 320 ? 25.368 14.101 -35.846 1.00 91.50 320 GLN A N 1
ATOM 2719 C CA . GLN A 1 320 ? 26.794 14.188 -35.542 1.00 91.50 320 GLN A CA 1
ATOM 2720 C C . GLN A 1 320 ? 27.506 15.196 -36.460 1.00 91.50 320 GLN A C 1
ATOM 2722 O O . GLN A 1 320 ? 28.365 15.952 -35.993 1.00 91.50 320 GLN A O 1
ATOM 2727 N N . LYS A 1 321 ? 27.135 15.260 -37.746 1.00 91.12 321 LYS A N 1
ATOM 2728 C CA . LYS A 1 321 ? 27.631 16.286 -38.679 1.00 91.12 321 LYS A CA 1
ATOM 2729 C C . LYS A 1 321 ? 27.180 17.683 -38.253 1.00 91.12 321 LYS A C 1
ATOM 2731 O O . LYS A 1 321 ? 28.014 18.586 -38.201 1.00 91.12 321 LYS A O 1
ATOM 2736 N N . GLU A 1 322 ? 25.916 17.851 -37.869 1.00 88.38 322 GLU A N 1
ATOM 2737 C CA . GLU A 1 322 ? 25.402 19.124 -37.351 1.00 88.38 322 GLU A CA 1
ATOM 2738 C C . GLU A 1 322 ? 26.153 19.568 -36.095 1.00 88.38 322 GLU A C 1
ATOM 2740 O O . GLU A 1 322 ? 26.608 20.706 -36.016 1.00 88.38 322 GLU A O 1
ATOM 2745 N N . LYS A 1 323 ? 26.395 18.662 -35.143 1.00 88.19 323 LYS A N 1
ATOM 2746 C CA . LYS A 1 323 ? 27.202 18.949 -33.950 1.00 88.19 323 LYS A CA 1
ATOM 2747 C C . LYS A 1 323 ? 28.599 19.465 -34.307 1.00 88.19 323 LYS A C 1
ATOM 2749 O O . LYS A 1 323 ? 29.064 20.436 -33.712 1.00 88.19 323 LYS A O 1
ATOM 2754 N N . ASN A 1 324 ? 29.264 18.835 -35.274 1.00 86.69 324 ASN A N 1
ATOM 2755 C CA . ASN A 1 324 ? 30.586 19.263 -35.734 1.00 86.69 324 ASN A CA 1
ATOM 2756 C C . ASN A 1 324 ? 30.545 20.649 -36.396 1.00 86.69 324 ASN A C 1
ATOM 2758 O O . ASN A 1 324 ? 31.495 21.416 -36.258 1.00 86.69 324 ASN A O 1
ATOM 2762 N N . GLN A 1 325 ? 29.450 20.994 -37.078 1.00 85.81 325 GLN A N 1
ATOM 2763 C CA . GLN A 1 325 ? 29.232 22.342 -37.607 1.00 85.81 325 GLN A CA 1
ATOM 2764 C C . GLN A 1 325 ? 28.975 23.361 -36.487 1.00 85.81 325 GLN A C 1
ATOM 2766 O O . GLN A 1 325 ? 29.522 24.459 -36.538 1.00 85.81 325 GLN A O 1
ATOM 2771 N N . LEU A 1 326 ? 28.209 23.005 -35.448 1.00 85.81 326 LEU A N 1
ATOM 2772 C CA . LEU A 1 326 ? 27.934 23.882 -34.300 1.00 85.81 326 LEU A CA 1
ATOM 2773 C C . LEU A 1 326 ? 29.202 24.288 -33.546 1.00 85.81 326 LEU A C 1
ATOM 2775 O O . LEU A 1 326 ? 29.299 25.429 -33.098 1.00 85.81 326 LEU A O 1
ATOM 2779 N N . LEU A 1 327 ? 30.180 23.382 -33.445 1.00 81.25 327 LEU A N 1
ATOM 2780 C CA . LEU A 1 327 ? 31.482 23.664 -32.830 1.00 81.25 327 LEU A CA 1
ATOM 2781 C C . LEU A 1 327 ? 32.291 24.732 -33.587 1.00 81.25 327 LEU A C 1
ATOM 2783 O O . LEU A 1 327 ? 33.173 25.342 -32.995 1.00 81.25 327 LEU A O 1
ATOM 2787 N N . LYS A 1 328 ? 31.985 24.975 -34.869 1.00 84.50 328 LYS A N 1
ATOM 2788 C CA . LYS A 1 328 ? 32.657 25.970 -35.721 1.00 84.50 328 LYS A CA 1
ATOM 2789 C C . LYS A 1 328 ? 31.942 27.333 -35.756 1.00 84.50 328 LYS A C 1
ATOM 2791 O O . LYS A 1 328 ? 32.359 28.207 -36.505 1.00 84.50 328 LYS A O 1
ATOM 2796 N N . MET A 1 329 ? 30.847 27.524 -35.008 1.00 84.81 329 MET A N 1
ATOM 2797 C CA . MET A 1 329 ? 30.013 28.738 -35.059 1.00 84.81 329 MET A CA 1
ATOM 2798 C C . MET A 1 329 ? 30.267 29.715 -33.897 1.00 84.81 329 MET A C 1
ATOM 2800 O O . MET A 1 329 ? 30.610 29.303 -32.791 1.00 84.81 329 MET A O 1
ATOM 2804 N N . ASN A 1 330 ? 29.979 31.006 -34.123 1.00 83.00 330 ASN A N 1
ATOM 2805 C CA . ASN A 1 330 ? 29.996 32.048 -33.084 1.00 83.00 330 ASN A CA 1
ATOM 2806 C C . ASN A 1 330 ? 29.069 31.710 -31.900 1.00 83.00 330 ASN A C 1
ATOM 2808 O O . ASN A 1 330 ? 27.957 31.211 -32.093 1.00 83.00 330 ASN A O 1
ATOM 2812 N N . TYR A 1 331 ? 29.506 32.072 -30.690 1.00 77.38 331 TYR A N 1
ATOM 2813 C CA . TYR A 1 331 ? 28.912 31.684 -29.401 1.00 77.38 331 TYR A CA 1
ATOM 2814 C C . TYR A 1 331 ? 27.391 31.911 -29.291 1.00 77.38 331 TYR A C 1
ATOM 2816 O O . TYR A 1 331 ? 26.645 31.002 -28.933 1.00 77.38 331 TYR A O 1
ATOM 2824 N N . PHE A 1 332 ? 26.893 33.096 -29.661 1.00 71.81 332 PHE A N 1
ATOM 2825 C CA . PHE A 1 332 ? 25.458 33.401 -29.564 1.00 71.81 332 PHE A CA 1
ATOM 2826 C C . PHE A 1 332 ? 24.602 32.581 -30.541 1.00 71.81 332 PHE A C 1
ATOM 2828 O O . PHE A 1 332 ? 23.519 32.116 -30.186 1.00 71.81 332 PHE A O 1
ATOM 2835 N N . ARG A 1 333 ? 25.092 32.344 -31.766 1.00 77.12 333 ARG A N 1
ATOM 2836 C CA . ARG A 1 333 ? 24.372 31.557 -32.782 1.00 77.12 333 ARG A CA 1
ATOM 2837 C C . ARG A 1 333 ? 24.435 30.057 -32.484 1.00 77.12 333 ARG A C 1
ATOM 2839 O O . ARG A 1 333 ? 23.475 29.341 -32.776 1.00 77.12 333 ARG A O 1
ATOM 2846 N N . SER A 1 334 ? 25.536 29.581 -31.899 1.00 80.38 334 SER A N 1
ATOM 2847 C CA . SER A 1 334 ? 25.682 28.185 -31.488 1.00 80.38 334 SER A CA 1
ATOM 2848 C C . SER A 1 334 ? 24.814 27.858 -30.275 1.00 80.38 334 SER A C 1
ATOM 2850 O O . SER A 1 334 ? 24.255 26.769 -30.248 1.00 80.38 334 SER A O 1
ATOM 2852 N N . PHE A 1 335 ? 24.586 28.793 -29.347 1.00 75.94 335 PHE A N 1
ATOM 2853 C CA . PHE A 1 335 ? 23.735 28.567 -28.172 1.00 75.94 335 PHE A CA 1
ATOM 2854 C C . PHE A 1 335 ? 22.284 28.179 -28.529 1.00 75.94 335 PHE A C 1
ATOM 2856 O O . PHE A 1 335 ? 21.794 27.135 -28.091 1.00 75.94 335 PHE A O 1
ATOM 2863 N N . PHE A 1 336 ? 21.604 28.952 -29.387 1.00 80.56 336 PHE A N 1
ATOM 2864 C CA . PHE A 1 336 ? 20.221 28.646 -29.794 1.00 80.56 336 PHE A CA 1
ATOM 2865 C C . PHE A 1 336 ? 20.114 27.341 -30.590 1.00 80.56 336 PHE A C 1
ATOM 2867 O O . PHE A 1 336 ? 19.210 26.533 -30.363 1.00 80.56 336 PHE A O 1
ATOM 2874 N N . LYS A 1 337 ? 21.059 27.093 -31.502 1.00 84.62 337 LYS A N 1
ATOM 2875 C CA . LYS A 1 337 ? 21.079 25.844 -32.273 1.00 84.62 337 LYS A CA 1
ATOM 2876 C C . LYS A 1 337 ? 21.463 24.632 -31.421 1.00 84.62 337 LYS A C 1
ATOM 2878 O O . LYS A 1 337 ? 20.943 23.545 -31.647 1.00 84.62 337 LYS A O 1
ATOM 2883 N N . TYR A 1 338 ? 22.309 24.815 -30.410 1.00 86.00 338 TYR A N 1
ATOM 2884 C CA . TYR A 1 338 ? 22.676 23.773 -29.453 1.00 86.00 338 TYR A CA 1
ATOM 2885 C C . TYR A 1 338 ? 21.467 23.309 -28.634 1.00 86.00 338 TYR A C 1
ATOM 2887 O O . TYR A 1 338 ? 21.300 22.110 -28.411 1.00 86.00 338 TYR A O 1
ATOM 2895 N N . MET A 1 339 ? 20.574 24.230 -28.255 1.00 80.62 339 MET A N 1
ATOM 2896 C CA . MET A 1 339 ? 19.307 23.882 -27.602 1.00 80.62 339 MET A CA 1
ATOM 2897 C C . MET A 1 339 ? 18.415 23.004 -28.493 1.00 80.62 339 MET A C 1
ATOM 2899 O O . MET A 1 339 ? 17.857 22.020 -28.005 1.00 80.62 339 MET A O 1
ATOM 2903 N N . LYS A 1 340 ? 18.313 23.310 -29.796 1.00 86.38 340 LYS A N 1
ATOM 2904 C CA . LYS A 1 340 ? 17.577 22.483 -30.771 1.00 86.38 340 LYS A CA 1
ATOM 2905 C C . LYS A 1 340 ? 18.208 21.093 -30.926 1.00 86.38 340 LYS A C 1
ATOM 2907 O O . LYS A 1 340 ? 17.515 20.097 -30.733 1.00 86.38 340 LYS A O 1
ATOM 2912 N N . TYR A 1 341 ? 19.522 21.034 -31.142 1.00 91.00 341 TYR A N 1
ATOM 2913 C CA . TYR A 1 341 ? 20.283 19.782 -31.220 1.00 91.00 341 TYR A CA 1
ATOM 2914 C C . TYR A 1 341 ? 20.064 18.893 -29.987 1.00 91.00 341 TYR A C 1
ATOM 2916 O O . TYR A 1 341 ? 19.875 17.685 -30.105 1.00 91.00 341 TYR A O 1
ATOM 2924 N N . ASN A 1 342 ? 20.052 19.472 -28.782 1.00 85.25 342 ASN A N 1
ATOM 2925 C CA . ASN A 1 342 ? 19.878 18.690 -27.560 1.00 85.25 342 ASN A CA 1
ATOM 2926 C C . ASN A 1 342 ? 18.463 18.088 -27.444 1.00 85.25 342 ASN A C 1
ATOM 2928 O O . ASN A 1 342 ? 18.315 16.987 -26.918 1.00 85.25 342 ASN A O 1
ATOM 2932 N N . ARG A 1 343 ? 17.430 18.767 -27.966 1.00 87.44 343 ARG A N 1
ATOM 2933 C CA . ARG A 1 343 ? 16.064 18.219 -28.053 1.00 87.44 343 ARG A CA 1
ATOM 2934 C C . ARG A 1 343 ? 15.991 17.052 -29.035 1.00 87.44 343 ARG A C 1
ATOM 2936 O O . ARG A 1 343 ? 15.484 15.996 -28.669 1.00 87.44 343 ARG A O 1
ATOM 2943 N N . GLU A 1 344 ? 16.541 17.220 -30.235 1.00 90.25 344 GLU A N 1
ATOM 2944 C CA . GLU A 1 344 ? 16.564 16.177 -31.272 1.00 90.25 344 GLU A CA 1
ATOM 2945 C C . GLU A 1 344 ? 17.368 14.957 -30.823 1.00 90.25 344 GLU A C 1
ATOM 2947 O O . GLU A 1 344 ? 16.920 13.824 -30.974 1.00 90.25 344 GLU A O 1
ATOM 2952 N N . LYS A 1 345 ? 18.504 15.178 -30.156 1.00 90.31 345 LYS A N 1
ATOM 2953 C CA . LYS A 1 345 ? 19.289 14.113 -29.534 1.00 90.31 345 LYS A CA 1
ATOM 2954 C C . LYS A 1 345 ? 18.498 13.356 -28.464 1.00 90.31 345 LYS A C 1
ATOM 2956 O O . LYS A 1 345 ? 18.574 12.132 -28.407 1.00 90.31 345 LYS A O 1
ATOM 2961 N N . ASN A 1 346 ? 17.761 14.055 -27.601 1.00 88.25 346 ASN A N 1
ATOM 2962 C CA . ASN A 1 346 ? 16.951 13.401 -26.571 1.00 88.25 346 ASN A CA 1
ATOM 2963 C C . ASN A 1 346 ? 15.813 12.578 -27.189 1.00 88.25 346 ASN A C 1
ATOM 2965 O O . ASN A 1 346 ? 15.583 11.450 -26.759 1.00 88.25 346 ASN A O 1
ATOM 2969 N N . PHE A 1 347 ? 15.151 13.108 -28.221 1.00 91.88 347 PHE A N 1
ATOM 2970 C CA . PHE A 1 347 ? 14.127 12.385 -28.974 1.00 91.88 347 PHE A CA 1
ATOM 2971 C C . PHE A 1 347 ? 14.699 11.143 -29.672 1.00 91.88 347 PHE A C 1
ATOM 2973 O O . PHE A 1 347 ? 14.116 10.061 -29.591 1.00 91.88 347 PHE A O 1
ATOM 2980 N N . LEU A 1 348 ? 15.874 11.269 -30.295 1.00 93.81 348 LEU A N 1
ATOM 2981 C CA . LEU A 1 348 ? 16.582 10.151 -30.911 1.00 93.81 348 LEU A CA 1
ATOM 2982 C C . LEU A 1 348 ? 16.928 9.075 -29.877 1.00 93.81 348 LEU A C 1
ATOM 2984 O O . LEU A 1 348 ? 16.606 7.914 -30.091 1.00 93.81 348 LEU A O 1
ATOM 2988 N N . ASN A 1 349 ? 17.521 9.453 -28.741 1.00 89.12 349 ASN A N 1
ATOM 2989 C CA . ASN A 1 349 ? 17.856 8.514 -27.667 1.00 89.12 349 ASN A CA 1
ATOM 2990 C C . ASN A 1 349 ? 16.620 7.756 -27.163 1.00 89.12 349 ASN A C 1
ATOM 2992 O O . ASN A 1 349 ? 16.678 6.545 -26.975 1.00 89.12 349 ASN A O 1
ATOM 2996 N N . TYR A 1 350 ? 15.499 8.458 -26.969 1.00 92.19 350 TYR A N 1
ATOM 2997 C CA . TYR A 1 350 ? 14.230 7.838 -26.588 1.00 92.19 350 TYR A CA 1
ATOM 2998 C C . TYR A 1 350 ? 13.728 6.856 -27.658 1.00 92.19 350 TYR A C 1
ATOM 3000 O O . TYR A 1 350 ? 13.302 5.749 -27.339 1.00 92.19 350 TYR A O 1
ATOM 3008 N N . THR A 1 351 ? 13.834 7.230 -28.935 1.00 92.06 351 THR A N 1
ATOM 3009 C CA . THR A 1 351 ? 13.406 6.390 -30.063 1.00 92.06 351 THR A CA 1
ATOM 3010 C C . THR A 1 351 ? 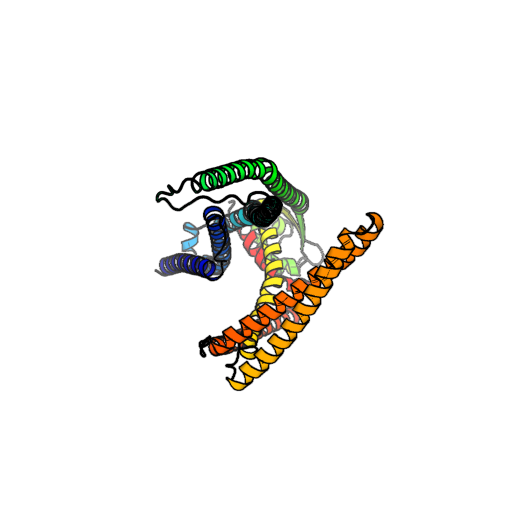14.272 5.136 -30.204 1.00 92.06 351 THR A C 1
ATOM 3012 O O . THR A 1 351 ? 13.739 4.051 -30.420 1.00 92.06 351 THR A O 1
ATOM 3015 N N . VAL A 1 352 ? 15.593 5.262 -30.033 1.00 93.38 352 VAL A N 1
ATOM 3016 C CA . VAL A 1 352 ? 16.535 4.130 -30.017 1.00 93.38 352 VAL A CA 1
ATOM 3017 C C . VAL A 1 352 ? 16.217 3.194 -28.856 1.00 93.38 352 VAL A C 1
ATOM 3019 O O . VAL A 1 352 ? 16.057 2.000 -29.076 1.00 93.38 352 VAL A O 1
ATOM 3022 N N . HIS A 1 353 ? 16.026 3.734 -27.651 1.00 91.38 353 HIS A N 1
ATOM 3023 C CA . HIS A 1 353 ? 15.676 2.933 -26.480 1.00 91.38 353 HIS A CA 1
ATOM 3024 C C . HIS A 1 353 ? 14.355 2.168 -26.663 1.00 91.38 353 HIS A C 1
ATOM 3026 O O . HIS A 1 353 ? 14.257 0.992 -26.318 1.00 91.38 353 HIS A O 1
ATOM 3032 N N . ASN A 1 354 ? 13.334 2.805 -27.247 1.00 90.12 354 ASN A N 1
ATOM 3033 C CA . ASN A 1 354 ? 12.081 2.123 -27.569 1.00 90.12 354 ASN A CA 1
ATOM 3034 C C . ASN A 1 354 ? 12.283 1.002 -28.597 1.00 90.12 354 ASN A C 1
ATOM 3036 O O . ASN A 1 354 ? 11.667 -0.052 -28.461 1.00 90.12 354 ASN A O 1
ATOM 3040 N N . LEU A 1 355 ? 13.148 1.202 -29.597 1.00 92.69 355 LEU A N 1
ATOM 3041 C CA . LEU A 1 355 ? 13.450 0.181 -30.600 1.00 92.69 355 LEU A CA 1
ATOM 3042 C C . LEU A 1 355 ? 14.219 -1.011 -30.003 1.00 92.69 355 LEU A C 1
ATOM 3044 O O . LEU A 1 355 ? 13.913 -2.155 -30.330 1.00 92.69 355 LEU A O 1
ATOM 3048 N N . GLU A 1 356 ? 15.176 -0.757 -29.108 1.00 90.75 356 GLU A N 1
ATOM 3049 C CA . GLU A 1 356 ? 15.869 -1.799 -28.334 1.00 90.75 356 GLU A CA 1
ATOM 3050 C C . GLU A 1 356 ? 14.871 -2.599 -27.491 1.00 90.75 356 GLU A C 1
ATOM 3052 O O . GLU A 1 356 ? 14.853 -3.825 -27.538 1.00 90.75 356 GLU A O 1
ATOM 3057 N N . LYS A 1 357 ? 13.951 -1.910 -26.807 1.00 88.81 357 LYS A N 1
ATOM 3058 C CA . LYS A 1 357 ? 12.889 -2.554 -26.030 1.00 88.81 357 LYS A CA 1
ATOM 3059 C C . LYS A 1 357 ? 11.948 -3.387 -26.905 1.00 88.81 357 LYS A C 1
ATOM 3061 O O . LYS A 1 357 ? 11.548 -4.473 -26.490 1.00 88.81 357 LYS A O 1
ATOM 3066 N N . GLU A 1 358 ? 11.583 -2.904 -28.098 1.00 89.31 358 GLU A N 1
ATOM 3067 C CA . GLU A 1 358 ? 10.831 -3.692 -29.087 1.00 89.31 358 GLU A CA 1
ATOM 3068 C C . GLU A 1 358 ? 11.594 -4.981 -29.429 1.00 89.31 358 GLU A C 1
ATOM 3070 O O . GLU A 1 358 ? 11.018 -6.065 -29.346 1.00 89.31 358 GLU A O 1
ATOM 3075 N N . TYR A 1 359 ? 12.890 -4.882 -29.742 1.00 90.50 359 TYR A N 1
ATOM 3076 C CA . TYR A 1 359 ? 13.742 -6.031 -30.058 1.00 90.50 359 TYR A CA 1
ATOM 3077 C C . TYR A 1 359 ? 13.832 -7.039 -28.902 1.00 90.50 359 TYR A C 1
ATOM 3079 O O . TYR A 1 359 ? 13.597 -8.231 -29.113 1.00 90.50 359 TYR A O 1
ATOM 3087 N N . ASP A 1 360 ? 14.091 -6.574 -27.680 1.00 86.75 360 ASP A N 1
ATOM 3088 C CA . ASP A 1 360 ? 14.182 -7.428 -26.493 1.00 86.75 360 ASP A CA 1
ATOM 3089 C C . ASP A 1 360 ? 12.861 -8.151 -26.218 1.00 86.75 360 ASP A C 1
ATOM 3091 O O . ASP A 1 360 ? 12.843 -9.351 -25.935 1.00 86.75 360 ASP A O 1
ATOM 3095 N N . ILE A 1 361 ? 11.729 -7.448 -26.357 1.00 83.94 361 ILE A N 1
ATOM 3096 C CA . ILE A 1 361 ? 10.397 -8.046 -26.221 1.00 83.94 361 ILE A CA 1
ATOM 3097 C C . ILE A 1 361 ? 10.193 -9.144 -27.267 1.00 83.94 361 ILE A C 1
ATOM 3099 O O . ILE A 1 361 ? 9.672 -10.207 -26.922 1.00 83.94 361 ILE A O 1
ATOM 3103 N N . LEU A 1 362 ? 10.588 -8.915 -28.523 1.00 85.81 362 LEU A N 1
ATOM 3104 C CA . LEU A 1 362 ? 10.476 -9.921 -29.580 1.00 85.81 362 LEU A CA 1
ATOM 3105 C C . LEU A 1 362 ? 11.342 -11.148 -29.306 1.00 85.81 362 LEU A C 1
ATOM 3107 O O . LEU A 1 362 ? 10.867 -12.277 -29.460 1.00 85.81 362 LEU A O 1
ATOM 3111 N N . LEU A 1 363 ? 12.583 -10.942 -28.865 1.00 84.19 363 LEU A N 1
ATOM 3112 C CA . LEU A 1 363 ? 13.500 -12.028 -28.541 1.00 84.19 363 LEU A CA 1
ATOM 3113 C C . LEU A 1 363 ? 12.992 -12.838 -27.343 1.00 84.19 363 LEU A C 1
ATOM 3115 O O . LEU A 1 363 ? 12.995 -14.070 -27.385 1.00 84.19 363 LEU A O 1
ATOM 3119 N N . GLU A 1 364 ? 12.480 -12.171 -26.306 1.00 81.00 364 GLU A N 1
ATOM 3120 C CA . GLU A 1 364 ? 11.867 -12.830 -25.151 1.00 81.00 364 GLU A CA 1
ATOM 3121 C C . GLU A 1 364 ? 10.629 -13.641 -25.569 1.00 81.00 364 GLU A C 1
ATOM 3123 O O . GLU A 1 364 ? 10.466 -14.777 -25.131 1.00 81.00 364 GLU A O 1
ATOM 3128 N N . ASN A 1 365 ? 9.785 -13.114 -26.465 1.00 78.31 365 ASN A N 1
ATOM 3129 C CA . ASN A 1 365 ? 8.596 -13.818 -26.965 1.00 78.31 365 ASN A CA 1
ATOM 3130 C C . ASN A 1 365 ? 8.937 -15.089 -27.761 1.00 78.31 365 ASN A C 1
ATOM 3132 O O . ASN A 1 365 ? 8.126 -16.016 -27.821 1.00 78.31 365 ASN A O 1
ATOM 3136 N N . PHE A 1 366 ? 10.106 -15.125 -28.404 1.00 79.88 366 PHE A N 1
ATOM 3137 C CA . PHE A 1 366 ? 10.576 -16.287 -29.154 1.00 79.88 366 PHE A CA 1
ATOM 3138 C C . PHE A 1 366 ? 11.282 -17.322 -28.265 1.00 79.88 366 PHE A C 1
ATOM 3140 O O . PHE A 1 366 ? 11.059 -18.523 -28.418 1.00 79.88 366 PHE A O 1
ATOM 3147 N N . THR A 1 367 ? 12.135 -16.858 -27.348 1.00 74.62 367 THR A N 1
ATOM 3148 C CA . THR A 1 367 ? 13.029 -17.705 -26.537 1.00 74.62 367 THR A CA 1
ATOM 3149 C C . THR A 1 367 ? 12.374 -18.234 -25.266 1.00 74.62 367 THR A C 1
ATOM 3151 O O . THR A 1 367 ? 12.621 -19.373 -24.867 1.00 74.62 367 THR A O 1
ATOM 3154 N N . LYS A 1 368 ? 11.529 -17.433 -24.612 1.00 69.06 368 LYS A N 1
ATOM 3155 C CA . LYS A 1 368 ? 10.939 -17.789 -23.326 1.00 69.06 368 LYS A CA 1
ATOM 3156 C C . LYS A 1 368 ? 9.734 -18.688 -23.553 1.00 69.06 368 LYS A C 1
ATOM 3158 O O . LYS A 1 368 ? 8.687 -18.252 -24.035 1.00 69.06 368 LYS A O 1
ATOM 3163 N N . ASN A 1 369 ? 9.854 -19.942 -23.124 1.00 61.47 369 ASN A N 1
ATOM 3164 C CA . ASN A 1 369 ? 8.695 -20.790 -22.872 1.00 61.47 369 ASN A CA 1
ATOM 3165 C C . ASN A 1 369 ? 7.952 -20.175 -21.679 1.00 61.47 369 ASN A C 1
ATOM 3167 O O . ASN A 1 369 ? 8.240 -20.476 -20.521 1.00 61.47 369 ASN A O 1
ATOM 3171 N N . SER A 1 370 ? 7.059 -19.220 -21.949 1.00 58.28 370 SER A N 1
ATOM 3172 C CA . SER A 1 370 ? 6.159 -18.708 -20.921 1.00 58.28 370 SER A CA 1
ATOM 3173 C C . SER A 1 370 ? 5.432 -19.906 -20.319 1.00 58.28 370 SER A C 1
ATOM 3175 O O . SER A 1 370 ? 4.918 -20.758 -21.047 1.00 58.28 370 SER A O 1
ATOM 3177 N N . SER A 1 371 ? 5.457 -20.025 -18.991 1.00 65.81 371 SER A N 1
ATOM 3178 C CA . SER A 1 371 ? 4.689 -21.051 -18.302 1.00 65.81 371 SER A CA 1
ATOM 3179 C C . SER A 1 371 ? 3.228 -20.817 -18.663 1.00 65.81 371 SER A C 1
ATOM 3181 O O . SER A 1 371 ? 2.596 -19.874 -18.188 1.00 65.81 371 SER A O 1
ATOM 3183 N N . ILE A 1 372 ? 2.710 -21.658 -19.560 1.00 71.19 372 ILE A N 1
ATOM 3184 C CA . ILE A 1 372 ? 1.360 -21.546 -20.124 1.00 71.19 372 ILE A CA 1
ATOM 3185 C C . ILE A 1 372 ? 0.336 -21.391 -18.994 1.00 71.19 372 ILE A C 1
ATOM 3187 O O . ILE A 1 372 ? -0.633 -20.662 -19.145 1.00 71.19 372 ILE A O 1
ATOM 3191 N N . LEU A 1 373 ? 0.613 -22.009 -17.843 1.00 79.75 373 LEU A N 1
ATOM 3192 C CA . LEU A 1 373 ? -0.207 -22.020 -16.640 1.00 79.75 373 LEU A CA 1
ATOM 3193 C C . LEU A 1 373 ? -0.442 -20.637 -16.001 1.00 79.75 373 LEU A C 1
ATOM 3195 O O . LEU A 1 373 ? -1.553 -20.366 -15.555 1.00 79.75 373 LEU A O 1
ATOM 3199 N N . PHE A 1 374 ? 0.567 -19.758 -15.945 1.00 82.12 374 PHE A N 1
ATOM 3200 C CA . PHE A 1 374 ? 0.477 -18.518 -15.158 1.00 82.12 374 PHE A CA 1
ATOM 3201 C C . PHE A 1 374 ? -0.628 -17.567 -15.660 1.00 82.12 374 PHE A C 1
ATOM 3203 O O . PHE A 1 374 ? -1.449 -17.151 -14.846 1.00 82.12 374 PHE A O 1
ATOM 3210 N N . PRO A 1 375 ? -0.751 -17.278 -16.973 1.00 84.31 375 PRO A N 1
ATOM 3211 C CA . PRO A 1 375 ? -1.856 -16.470 -17.488 1.00 84.31 375 PRO A CA 1
ATOM 3212 C C . PRO A 1 375 ? -3.246 -17.046 -17.186 1.00 84.31 375 PRO A C 1
ATOM 3214 O O . PRO A 1 375 ? -4.161 -16.278 -16.899 1.00 84.31 375 PRO A O 1
ATOM 3217 N N . TYR A 1 376 ? -3.430 -18.371 -17.247 1.00 87.81 376 TYR A N 1
ATOM 3218 C CA . TYR A 1 376 ? -4.730 -18.992 -16.951 1.00 87.81 376 TYR A CA 1
ATOM 3219 C C . TYR A 1 376 ? -5.077 -18.914 -15.462 1.00 87.81 376 TYR A C 1
ATOM 3221 O O . TYR A 1 376 ? -6.224 -18.626 -15.129 1.00 87.81 376 TYR A O 1
ATOM 3229 N N . ILE A 1 377 ? -4.093 -19.102 -14.575 1.00 88.12 377 ILE A N 1
ATOM 3230 C CA . ILE A 1 377 ? -4.276 -18.895 -13.131 1.00 88.12 377 ILE A CA 1
ATOM 3231 C C . ILE A 1 377 ? -4.658 -17.439 -12.858 1.00 88.12 377 ILE A C 1
ATOM 3233 O O . ILE A 1 377 ? -5.619 -17.195 -12.134 1.00 88.12 377 ILE A O 1
ATOM 3237 N N . SER A 1 378 ? -3.960 -16.478 -13.470 1.00 87.88 378 SER A N 1
ATOM 3238 C CA . SER A 1 378 ? -4.286 -15.055 -13.333 1.00 87.88 378 SER A CA 1
ATOM 3239 C C .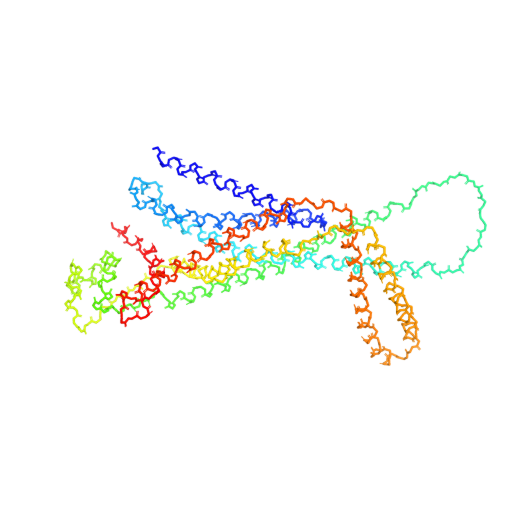 SER A 1 378 ? -5.704 -14.743 -13.809 1.00 87.88 378 SER A C 1
ATOM 3241 O O . SER A 1 378 ? -6.412 -14.011 -13.128 1.00 87.88 378 SER A O 1
ATOM 3243 N N . LEU A 1 379 ? -6.160 -15.329 -14.923 1.00 92.81 379 LEU A N 1
ATOM 3244 C CA . LEU A 1 379 ? -7.537 -15.160 -15.396 1.00 92.81 379 LEU A CA 1
ATOM 3245 C C . LEU A 1 379 ? -8.559 -15.725 -14.404 1.00 92.81 379 LEU A C 1
ATOM 3247 O O . LEU A 1 379 ? -9.505 -15.028 -14.047 1.00 92.81 379 LEU A O 1
ATOM 3251 N N . PHE A 1 380 ? -8.361 -16.961 -13.943 1.00 93.56 380 PHE A N 1
ATOM 3252 C CA . PHE A 1 380 ? -9.253 -17.598 -12.973 1.00 93.56 380 PHE A CA 1
ATOM 3253 C C . PHE A 1 380 ? -9.349 -16.779 -11.681 1.00 93.56 380 PHE A C 1
ATOM 3255 O O . PHE A 1 380 ? -10.441 -16.469 -11.207 1.00 93.56 380 PHE A O 1
ATOM 3262 N N . LEU A 1 381 ? -8.198 -16.349 -11.163 1.00 91.50 381 LEU A N 1
ATOM 3263 C CA . LEU A 1 381 ? -8.108 -15.522 -9.969 1.00 91.50 381 LEU A CA 1
ATOM 3264 C C . LEU A 1 381 ? -8.752 -14.141 -10.184 1.00 91.50 381 LEU A C 1
ATOM 3266 O O . LEU A 1 381 ? -9.450 -13.641 -9.307 1.00 91.50 381 LEU A O 1
ATOM 3270 N N . GLY A 1 382 ? -8.575 -13.551 -11.369 1.00 93.31 382 GLY A N 1
ATOM 3271 C CA . GLY A 1 382 ? -9.205 -12.291 -11.759 1.00 93.31 382 GLY A CA 1
ATOM 3272 C C . GLY A 1 382 ? -10.732 -12.370 -11.777 1.00 93.31 382 GLY A C 1
ATOM 3273 O O . GLY A 1 382 ? -11.383 -11.469 -11.256 1.00 93.31 382 GLY A O 1
ATOM 3274 N N . ILE A 1 383 ? -11.306 -13.459 -12.301 1.00 95.00 383 ILE A N 1
ATOM 3275 C CA . ILE A 1 383 ? -12.761 -13.688 -12.305 1.00 95.00 383 ILE A CA 1
ATOM 3276 C C . ILE A 1 383 ? -13.289 -13.847 -10.876 1.00 95.00 383 ILE A C 1
ATOM 3278 O O . ILE A 1 383 ? -14.284 -13.216 -10.525 1.00 95.00 383 ILE A O 1
ATOM 3282 N N . ILE A 1 384 ? -12.608 -14.632 -10.033 1.00 94.62 384 ILE A N 1
ATOM 3283 C CA . ILE A 1 384 ? -12.987 -14.793 -8.620 1.00 94.62 384 ILE A CA 1
ATOM 3284 C C . ILE A 1 384 ? -12.997 -13.440 -7.906 1.00 94.62 384 ILE A C 1
ATOM 3286 O O . ILE A 1 384 ? -13.983 -13.097 -7.256 1.00 94.62 384 ILE A O 1
ATOM 3290 N N . PHE A 1 385 ? -11.929 -12.650 -8.045 1.00 92.94 385 PHE A N 1
ATOM 3291 C CA . PHE A 1 385 ? -11.854 -11.340 -7.401 1.00 92.94 385 PHE A CA 1
ATOM 3292 C C . PHE A 1 385 ? -12.883 -10.350 -7.943 1.00 92.94 385 PHE A C 1
ATOM 3294 O O . PHE A 1 385 ? -13.391 -9.539 -7.173 1.00 92.94 385 PHE A O 1
ATOM 3301 N N . LEU A 1 386 ? -13.235 -10.436 -9.228 1.00 94.62 386 LEU A N 1
ATOM 3302 C CA . LEU A 1 386 ? -14.301 -9.627 -9.812 1.00 94.62 386 LEU A CA 1
ATOM 3303 C C . LEU A 1 386 ? -15.650 -9.971 -9.171 1.00 94.62 386 LEU A C 1
ATOM 3305 O O . LEU A 1 386 ? -16.345 -9.068 -8.715 1.00 94.62 386 LEU A O 1
ATOM 3309 N N . ILE A 1 387 ? -15.983 -11.261 -9.052 1.00 94.75 387 ILE A N 1
ATOM 3310 C CA . ILE A 1 387 ? -17.220 -11.712 -8.397 1.00 94.75 387 ILE A CA 1
ATOM 3311 C C . ILE A 1 387 ? -17.252 -11.232 -6.942 1.00 94.75 387 ILE A C 1
ATOM 3313 O O . ILE A 1 387 ? -18.208 -10.576 -6.535 1.00 94.75 387 ILE A O 1
ATOM 3317 N N . ILE A 1 388 ? -16.189 -11.479 -6.173 1.00 93.31 388 ILE A N 1
ATOM 3318 C CA . ILE A 1 388 ? -16.103 -11.046 -4.771 1.00 93.31 388 ILE A CA 1
ATOM 3319 C C . ILE A 1 388 ? -16.270 -9.526 -4.656 1.00 93.31 388 ILE A C 1
ATOM 3321 O O . ILE A 1 388 ? -17.042 -9.055 -3.823 1.00 93.31 388 ILE A O 1
ATOM 3325 N N . SER A 1 389 ? -15.598 -8.752 -5.513 1.00 92.75 389 SER A N 1
ATOM 3326 C CA . SER A 1 389 ? -15.718 -7.294 -5.525 1.00 92.75 389 SER A CA 1
ATOM 3327 C C . SER A 1 389 ? -17.154 -6.846 -5.807 1.00 92.75 389 SER A C 1
ATOM 3329 O O . SER A 1 389 ? -17.675 -6.006 -5.075 1.00 92.75 389 SER A O 1
ATOM 3331 N N . THR A 1 390 ? -17.827 -7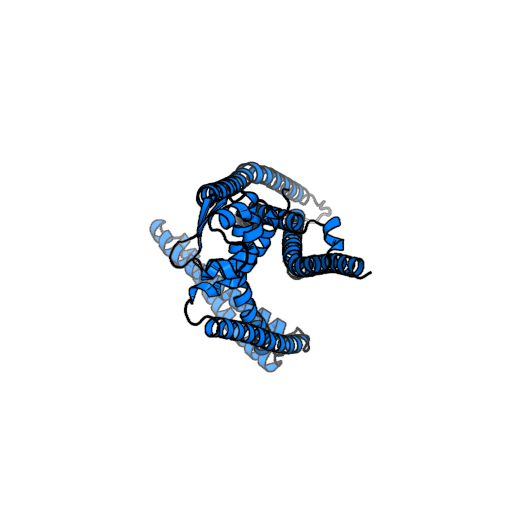.447 -6.794 1.00 92.56 390 THR A N 1
ATOM 3332 C CA . THR A 1 390 ? -19.231 -7.125 -7.092 1.00 92.56 390 THR A CA 1
ATOM 3333 C C . THR A 1 390 ? -20.166 -7.467 -5.935 1.00 92.56 390 THR A C 1
ATOM 3335 O O . THR A 1 390 ? -21.026 -6.656 -5.605 1.00 92.56 390 THR A O 1
ATOM 3338 N N . VAL A 1 391 ? -19.967 -8.607 -5.263 1.00 93.19 391 VAL A N 1
ATOM 3339 C CA . VAL A 1 391 ? -20.766 -9.003 -4.093 1.00 93.19 391 VAL A CA 1
ATOM 3340 C C . VAL A 1 391 ? -20.588 -8.011 -2.947 1.00 93.19 391 VAL A C 1
ATOM 3342 O O . VAL A 1 391 ? -21.579 -7.597 -2.355 1.00 93.19 391 VAL A O 1
ATOM 3345 N N . ILE A 1 392 ? -19.355 -7.584 -2.657 1.00 89.25 392 ILE A N 1
ATOM 3346 C CA . ILE A 1 392 ? -19.082 -6.586 -1.611 1.00 89.25 392 ILE A CA 1
ATOM 3347 C C . ILE A 1 392 ? -19.768 -5.259 -1.943 1.00 89.25 392 ILE A C 1
ATOM 3349 O O . ILE A 1 392 ? -20.417 -4.674 -1.081 1.00 89.25 392 ILE A O 1
ATOM 3353 N N . ILE A 1 393 ? -19.664 -4.799 -3.192 1.00 88.69 393 ILE A N 1
ATOM 3354 C CA . ILE A 1 393 ? -20.294 -3.552 -3.637 1.00 88.69 393 ILE A CA 1
ATOM 3355 C C . ILE A 1 393 ? -21.819 -3.644 -3.503 1.00 88.69 393 ILE A C 1
ATOM 3357 O O . ILE A 1 393 ? -22.431 -2.755 -2.918 1.00 88.69 393 ILE A O 1
ATOM 3361 N N . ILE A 1 394 ? -22.430 -4.734 -3.977 1.00 89.25 394 ILE A N 1
ATOM 3362 C CA . ILE A 1 394 ? -23.876 -4.965 -3.851 1.00 89.25 394 ILE A CA 1
ATOM 3363 C C . ILE A 1 394 ? -24.288 -5.013 -2.379 1.00 89.25 394 ILE A C 1
ATOM 3365 O O . ILE A 1 394 ? -25.258 -4.364 -2.005 1.00 89.25 394 ILE A O 1
ATOM 3369 N N . HIS A 1 395 ? -23.547 -5.730 -1.533 1.00 85.25 395 HIS A N 1
ATOM 3370 C CA . HIS A 1 395 ? -23.841 -5.824 -0.105 1.00 85.25 395 HIS A CA 1
ATOM 3371 C C . HIS A 1 395 ? -23.808 -4.449 0.578 1.00 85.25 395 HIS A C 1
ATOM 3373 O O . HIS A 1 395 ? -24.718 -4.120 1.335 1.00 85.25 395 HIS A O 1
ATOM 3379 N N . LEU A 1 396 ? -22.813 -3.615 0.259 1.00 84.38 396 LEU A N 1
ATOM 3380 C CA . LEU A 1 396 ? -22.730 -2.243 0.765 1.00 84.38 396 LEU A CA 1
ATOM 3381 C C . LEU A 1 396 ? -23.909 -1.384 0.293 1.00 84.38 396 LEU A C 1
ATOM 3383 O O . LEU A 1 396 ? -24.501 -0.677 1.105 1.00 84.38 396 LEU A O 1
ATOM 3387 N N . PHE A 1 397 ? -24.286 -1.469 -0.987 1.00 84.56 397 PHE A N 1
ATOM 3388 C CA . PHE A 1 397 ? -25.440 -0.739 -1.518 1.00 84.56 397 PHE A CA 1
ATOM 3389 C C . PHE A 1 397 ? -26.754 -1.178 -0.876 1.00 84.56 397 PHE A C 1
ATOM 3391 O O . PHE A 1 397 ? -27.562 -0.330 -0.516 1.00 84.56 397 PHE A O 1
ATOM 3398 N N . VAL A 1 398 ? -26.966 -2.484 -0.708 1.00 84.25 398 VAL A N 1
ATOM 3399 C CA . VAL A 1 398 ? -28.173 -3.020 -0.070 1.00 84.25 398 VAL A CA 1
ATOM 3400 C C . VAL A 1 398 ? -28.267 -2.553 1.379 1.00 84.25 398 VAL A C 1
ATOM 3402 O O . VAL A 1 398 ? -29.323 -2.072 1.775 1.00 84.25 398 VAL A O 1
ATOM 3405 N N . ASN A 1 399 ? -27.178 -2.624 2.150 1.00 78.12 399 ASN A N 1
ATOM 3406 C CA . ASN A 1 399 ? -27.175 -2.143 3.534 1.00 78.12 399 ASN A CA 1
ATOM 3407 C C . ASN A 1 399 ? -27.466 -0.639 3.606 1.00 78.12 399 ASN A C 1
ATOM 3409 O O . ASN A 1 399 ? -28.278 -0.217 4.421 1.00 78.12 399 ASN A O 1
ATOM 3413 N N . LEU A 1 400 ? -26.884 0.153 2.700 1.00 78.94 400 LEU A N 1
ATOM 3414 C CA . LEU A 1 400 ? -27.154 1.588 2.620 1.00 78.94 400 LEU A CA 1
ATOM 3415 C C . LEU A 1 400 ? -28.628 1.864 2.293 1.00 78.94 400 LEU A C 1
ATOM 3417 O O . LEU A 1 400 ? -29.249 2.709 2.929 1.00 78.94 400 LEU A O 1
ATOM 3421 N N . ILE A 1 401 ? -29.213 1.132 1.340 1.00 77.31 401 ILE A N 1
ATOM 3422 C CA . ILE A 1 401 ? -30.634 1.260 0.986 1.00 77.31 401 ILE A CA 1
ATOM 3423 C C . ILE A 1 401 ? -31.530 0.864 2.165 1.00 77.31 401 ILE A C 1
ATOM 3425 O O . ILE A 1 401 ? -32.505 1.558 2.431 1.00 77.31 401 ILE A O 1
ATOM 3429 N N . ILE A 1 402 ? -31.210 -0.216 2.884 1.00 77.31 402 ILE A N 1
ATOM 3430 C CA . ILE A 1 402 ? -31.961 -0.641 4.075 1.00 77.31 402 ILE A CA 1
ATOM 3431 C C . ILE A 1 402 ? -31.918 0.446 5.152 1.00 77.31 402 ILE A C 1
ATOM 3433 O O . ILE A 1 402 ? -32.962 0.772 5.714 1.00 77.31 402 ILE A O 1
ATOM 3437 N N . ASP A 1 403 ? -30.747 1.024 5.415 1.00 67.06 403 ASP A N 1
ATOM 3438 C CA . ASP A 1 403 ? -30.595 2.086 6.412 1.00 67.06 403 ASP A CA 1
ATOM 3439 C C . ASP A 1 403 ? -31.380 3.346 6.016 1.00 67.06 403 ASP A C 1
ATOM 3441 O O . ASP A 1 403 ? -32.101 3.902 6.846 1.00 67.06 403 ASP A O 1
ATOM 3445 N N . VAL A 1 404 ? -31.330 3.746 4.739 1.00 70.44 404 VAL A N 1
ATOM 3446 C CA . VAL A 1 404 ? -32.102 4.886 4.212 1.00 70.44 404 VAL A CA 1
ATOM 3447 C C . VAL A 1 404 ? -33.610 4.625 4.270 1.00 70.44 404 VAL A C 1
ATOM 3449 O O . VAL A 1 404 ? -34.359 5.491 4.706 1.00 70.44 404 VAL A O 1
ATOM 3452 N N . LEU A 1 405 ? -34.075 3.429 3.893 1.00 69.88 405 LEU A N 1
ATOM 3453 C CA . LEU A 1 405 ? -35.500 3.071 3.952 1.00 69.88 405 LEU A CA 1
ATOM 3454 C C . LEU A 1 405 ? -36.025 2.975 5.390 1.00 69.88 405 LEU A C 1
ATOM 3456 O O . LEU A 1 405 ? -37.212 3.187 5.630 1.00 69.88 405 LEU A O 1
ATOM 3460 N N . LYS A 1 406 ? -35.159 2.637 6.350 1.00 66.50 406 LYS A N 1
ATOM 3461 C CA . LYS A 1 406 ? -35.518 2.540 7.768 1.00 66.50 406 LYS A CA 1
ATOM 3462 C C . LYS A 1 406 ? -35.580 3.910 8.455 1.00 66.50 406 LYS A C 1
ATOM 3464 O O . LYS A 1 406 ? -36.335 4.058 9.413 1.00 66.50 406 LYS A O 1
ATOM 3469 N N . TYR A 1 407 ? -34.822 4.896 7.972 1.00 60.69 407 TYR A N 1
ATOM 3470 C CA . TYR A 1 407 ? -34.761 6.263 8.499 1.00 60.69 407 TYR A CA 1
ATOM 3471 C C . TYR A 1 407 ? -35.236 7.266 7.440 1.00 60.69 407 TYR A C 1
ATOM 3473 O O . TYR A 1 407 ? -34.447 7.956 6.802 1.00 60.69 407 TYR A O 1
ATOM 3481 N N . ASN A 1 408 ? -36.554 7.353 7.265 1.00 53.12 408 ASN A N 1
ATOM 3482 C CA . ASN A 1 408 ? -37.182 8.129 6.193 1.00 53.12 408 ASN A CA 1
ATOM 3483 C C . ASN A 1 408 ? -37.092 9.667 6.338 1.00 53.12 408 ASN A C 1
ATOM 3485 O O . ASN A 1 408 ? -37.661 10.349 5.495 1.00 53.12 408 ASN A O 1
ATOM 3489 N N . ASP A 1 409 ? -36.389 10.219 7.341 1.00 49.72 409 ASP A N 1
ATOM 3490 C CA . ASP A 1 409 ? -36.368 11.676 7.585 1.00 49.72 409 ASP A CA 1
ATOM 3491 C C . ASP A 1 409 ? -34.986 12.340 7.766 1.00 49.72 409 ASP A C 1
ATOM 3493 O O . ASP A 1 409 ? -34.933 13.562 7.725 1.00 49.72 409 ASP A O 1
ATOM 3497 N N . ASP A 1 410 ? -33.853 11.626 7.870 1.00 51.62 410 ASP A N 1
ATOM 3498 C CA . ASP A 1 410 ? -32.542 12.295 8.033 1.00 51.62 410 ASP A CA 1
ATOM 3499 C C . ASP A 1 410 ? -31.385 11.553 7.343 1.00 51.62 410 ASP A C 1
ATOM 3501 O O . ASP A 1 410 ? -30.708 10.696 7.914 1.00 51.62 410 ASP A O 1
ATOM 3505 N N . ILE A 1 411 ? -31.091 11.957 6.103 1.00 48.25 411 ILE A N 1
ATOM 3506 C CA . ILE A 1 411 ? -29.988 11.451 5.256 1.00 48.25 411 ILE A CA 1
ATOM 3507 C C . ILE A 1 411 ? -28.602 11.625 5.927 1.00 48.25 411 ILE A C 1
ATOM 3509 O O . ILE A 1 411 ? -27.646 10.908 5.611 1.00 48.25 411 ILE A O 1
ATOM 3513 N N . ILE A 1 412 ? -28.491 12.536 6.901 1.00 45.72 412 ILE A N 1
ATOM 3514 C CA . ILE A 1 412 ? -27.248 12.865 7.618 1.00 45.72 412 ILE A CA 1
ATOM 3515 C C . ILE A 1 412 ? -26.865 11.787 8.656 1.00 45.72 412 ILE A C 1
ATOM 3517 O O . ILE A 1 412 ? -25.682 11.632 8.957 1.00 45.72 412 ILE A O 1
ATOM 3521 N N . ASN A 1 413 ? -27.810 10.958 9.116 1.00 46.84 413 ASN A N 1
ATOM 3522 C CA . ASN A 1 413 ? -27.540 9.886 10.088 1.00 46.84 413 ASN A CA 1
ATOM 3523 C C . ASN A 1 413 ? -26.900 8.624 9.475 1.00 46.84 413 ASN A C 1
ATOM 3525 O O . ASN A 1 413 ? -26.568 7.691 10.198 1.00 46.84 413 ASN A O 1
ATOM 3529 N N . SER A 1 414 ? -26.670 8.585 8.157 1.00 44.50 414 SER A N 1
ATOM 3530 C CA . SER A 1 414 ? -26.040 7.446 7.458 1.00 44.50 414 SER A CA 1
ATOM 3531 C C . SER A 1 414 ? -24.532 7.282 7.725 1.00 44.50 414 SER A C 1
ATOM 3533 O O . SER A 1 414 ? -23.922 6.298 7.311 1.00 44.50 414 SER A O 1
ATOM 3535 N N . LEU A 1 415 ? -23.916 8.203 8.473 1.00 45.84 415 LEU A N 1
ATOM 3536 C CA . LEU A 1 415 ? -22.528 8.123 8.948 1.00 45.84 415 LEU A CA 1
ATOM 3537 C C . LEU A 1 415 ? -22.369 7.271 10.224 1.00 45.84 415 LEU A C 1
ATOM 3539 O O . LEU A 1 415 ? -21.397 7.441 10.962 1.00 45.84 415 LEU A O 1
ATOM 3543 N N . THR A 1 416 ? -23.252 6.289 10.439 1.00 48.44 416 THR A N 1
ATOM 3544 C CA . THR A 1 416 ? -23.195 5.301 11.539 1.00 48.44 416 THR A CA 1
ATOM 3545 C C . THR A 1 416 ? -21.838 4.592 11.660 1.00 48.44 416 THR A C 1
ATOM 3547 O O . THR A 1 416 ? -21.464 4.110 12.731 1.00 48.44 416 THR A O 1
ATOM 3550 N N . PHE A 1 417 ? -21.037 4.567 10.588 1.00 43.50 417 PHE A N 1
ATOM 3551 C CA . PHE A 1 417 ? -19.659 4.083 10.631 1.00 43.50 417 PHE A CA 1
ATOM 3552 C C . PHE A 1 417 ? -18.743 4.945 11.524 1.00 43.50 417 PHE A C 1
ATOM 3554 O O . PHE A 1 417 ? -17.962 4.393 12.302 1.00 43.50 417 PHE A O 1
ATOM 3561 N N . LEU A 1 418 ? -18.849 6.280 11.483 1.00 40.81 418 LEU A N 1
ATOM 3562 C CA . LEU A 1 418 ? -18.114 7.155 12.410 1.00 40.81 418 LEU A CA 1
ATOM 3563 C C . LEU A 1 418 ? -18.629 7.007 13.843 1.00 40.81 418 LEU A C 1
ATOM 3565 O O . LEU A 1 418 ? -17.821 7.023 14.776 1.00 40.81 418 LEU A O 1
ATOM 3569 N N . ASP A 1 419 ? -19.933 6.775 14.014 1.00 44.59 419 ASP A N 1
ATOM 3570 C CA . ASP A 1 419 ? -20.518 6.490 15.326 1.00 44.59 419 ASP A CA 1
ATOM 3571 C C . ASP A 1 419 ? -19.948 5.196 15.917 1.00 44.59 419 ASP A C 1
ATOM 3573 O O . ASP A 1 419 ? -19.589 5.169 17.093 1.00 44.59 419 ASP A O 1
ATOM 3577 N N . SER A 1 420 ? -19.727 4.153 15.107 1.00 42.41 420 SER A N 1
ATOM 3578 C CA . SER A 1 420 ? -19.063 2.921 15.562 1.00 42.41 420 SER A CA 1
ATOM 3579 C C . SER A 1 420 ? -17.622 3.165 16.050 1.00 42.41 420 SER A C 1
ATOM 3581 O O . SER A 1 420 ? -17.200 2.605 17.063 1.00 42.41 420 SER A O 1
ATOM 3583 N N . LEU A 1 421 ? -16.891 4.080 15.404 1.00 39.94 421 LEU A N 1
ATOM 3584 C CA . LEU A 1 421 ? -15.525 4.478 15.765 1.00 39.94 421 LEU A CA 1
ATOM 3585 C C . LEU A 1 421 ? -15.470 5.331 17.046 1.00 39.94 421 LEU A C 1
ATOM 3587 O O . LEU A 1 421 ? -14.551 5.183 17.859 1.00 39.94 421 LEU A O 1
ATOM 3591 N N . LEU A 1 422 ? -16.468 6.192 17.264 1.00 42.66 422 LEU A N 1
ATOM 3592 C CA . LEU A 1 422 ? -16.625 6.963 18.502 1.00 42.66 422 LEU A CA 1
ATOM 3593 C C . LEU A 1 422 ? -17.060 6.078 19.681 1.00 42.66 422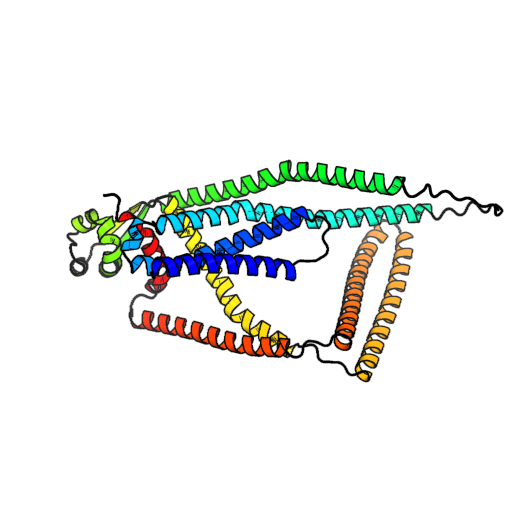 LEU A C 1
ATOM 3595 O O . LEU A 1 422 ? -16.540 6.238 20.788 1.00 42.66 422 LEU A O 1
ATOM 3599 N N . VAL A 1 423 ? -17.943 5.104 19.445 1.00 42.47 423 VAL A N 1
ATOM 3600 C CA . VAL A 1 423 ? -18.421 4.141 20.452 1.00 42.47 423 VAL A CA 1
ATOM 3601 C C . VAL A 1 423 ? -17.304 3.220 20.941 1.00 42.47 423 VAL A C 1
ATOM 3603 O O . VAL A 1 423 ? -17.234 2.934 22.141 1.00 42.47 423 VAL A O 1
ATOM 3606 N N . VAL A 1 424 ? -16.392 2.799 20.057 1.00 40.50 424 VAL A N 1
ATOM 3607 C CA . VAL A 1 424 ? -15.202 2.034 20.459 1.00 40.50 424 VAL A CA 1
ATOM 3608 C C . VAL A 1 424 ? -14.312 2.890 21.369 1.00 40.50 424 VAL A C 1
ATOM 3610 O O . VAL A 1 424 ? -13.983 2.455 22.468 1.00 40.50 424 VAL A O 1
ATOM 3613 N N . ASN A 1 425 ? -14.011 4.147 21.026 1.00 38.06 425 ASN A N 1
ATOM 3614 C CA . ASN A 1 425 ? -13.142 4.989 21.865 1.00 38.06 425 ASN A CA 1
ATOM 3615 C C . ASN A 1 425 ? -13.765 5.427 23.211 1.00 38.06 425 ASN A C 1
ATOM 3617 O O . ASN A 1 425 ? -13.033 5.618 24.186 1.00 38.06 425 ASN A O 1
ATOM 3621 N N . GLN A 1 426 ? -15.092 5.565 23.318 1.00 41.69 426 GLN A N 1
ATOM 3622 C CA . GLN A 1 426 ? -15.747 6.080 24.535 1.00 41.69 426 GLN A CA 1
ATOM 3623 C C . GLN A 1 426 ? -16.038 5.035 25.623 1.00 41.69 426 GLN A C 1
ATOM 3625 O O . GLN A 1 426 ? -16.265 5.409 26.778 1.00 41.69 426 GLN A O 1
ATOM 3630 N N . ARG A 1 427 ? -15.923 3.727 25.335 1.00 37.03 427 ARG A N 1
ATOM 3631 C CA . ARG A 1 427 ? -16.025 2.666 26.364 1.00 37.03 427 ARG A CA 1
ATOM 3632 C C . ARG A 1 427 ? -14.979 2.794 27.483 1.00 37.03 427 ARG A C 1
ATOM 3634 O O . ARG A 1 427 ? -15.105 2.132 28.511 1.00 37.03 427 ARG A O 1
ATOM 3641 N N . LYS A 1 428 ? -13.989 3.681 27.342 1.00 38.12 428 LYS A N 1
ATOM 3642 C CA . LYS A 1 428 ? -12.941 3.918 28.336 1.00 38.12 428 LYS A CA 1
ATOM 3643 C C . LYS A 1 428 ? -13.359 4.709 29.580 1.00 38.12 428 LYS A C 1
ATOM 3645 O O . LYS A 1 428 ? -12.723 4.559 30.619 1.00 38.12 428 LYS A O 1
ATOM 3650 N N . ASN A 1 429 ? -14.448 5.476 29.549 1.00 33.19 429 ASN A N 1
ATOM 3651 C CA . ASN A 1 429 ? -14.896 6.192 30.754 1.00 33.19 429 ASN A CA 1
ATOM 3652 C C . ASN A 1 429 ? -15.680 5.309 31.740 1.00 33.19 429 ASN A C 1
ATOM 3654 O O . ASN A 1 429 ? -16.120 5.789 32.782 1.00 33.19 429 ASN A O 1
ATOM 3658 N N . LYS A 1 430 ? -15.803 4.004 31.460 1.00 37.03 430 LYS A N 1
ATOM 3659 C CA . LYS A 1 430 ? -16.527 3.048 32.305 1.00 37.03 430 LYS A CA 1
ATOM 3660 C C . LYS A 1 430 ? -15.841 2.705 33.632 1.00 37.03 430 LYS A C 1
ATOM 3662 O O . LYS A 1 430 ? -16.502 2.109 34.471 1.00 37.03 430 LYS A O 1
ATOM 3667 N N . LYS A 1 431 ? -14.551 3.012 33.835 1.00 33.31 431 LYS A N 1
ATOM 3668 C CA . LYS A 1 431 ? -13.805 2.532 35.023 1.00 33.31 431 LYS A CA 1
ATOM 3669 C C . LYS A 1 431 ? -12.748 3.515 35.550 1.00 33.31 431 LYS A C 1
ATOM 3671 O O . LYS A 1 431 ? -11.602 3.149 35.792 1.00 33.31 431 LYS A O 1
ATOM 3676 N N . LYS A 1 432 ? -13.139 4.777 35.749 1.00 26.59 432 LYS A N 1
ATOM 3677 C CA . LYS A 1 432 ? -12.548 5.636 36.796 1.00 26.59 432 LYS A CA 1
ATOM 3678 C C . LYS A 1 432 ? -13.585 5.860 37.903 1.00 26.59 432 LYS A C 1
ATOM 3680 O O . LYS A 1 432 ? -13.939 6.994 38.180 1.00 26.59 432 LYS A O 1
ATOM 3685 N N . PHE A 1 433 ? -14.119 4.763 38.435 1.00 29.91 433 PHE A N 1
ATOM 3686 C CA . PHE A 1 433 ? -14.499 4.535 39.832 1.00 29.91 433 PHE A CA 1
ATOM 3687 C C . PHE A 1 433 ? -14.672 3.030 40.018 1.00 29.91 433 PHE A C 1
ATOM 3689 O O . PHE A 1 433 ? -15.253 2.402 39.102 1.00 29.91 433 PHE A O 1
#

Foldseek 3Di:
DVVVVLVVVVVVVLVVQLVVLLVVCVVPDDPDAPDPVLSVVLSVLSSLLSSLVVQLVSLVVVVVVCVVDVVCVVPDDSLVVLLVSLVVVLCSVQQVVLLNVVSVVVSVVVVVVVVVVVVVVVVVVVVVVPDPDDDDDDDDDDDDDPDPPPVPVVVVVVVVVVVVVVVVVCCVVPRVVVSVVSNVVVVVVLVVVCVVVQKDKDFDALVSCLVCCVLCCLVPVVLCVVLPNPDSVSSNVRPDGTRIDIHGDDSSLSSSLVVVVVVVVVCCVCVVCCLPVQLVVLLVCLVVPQAQD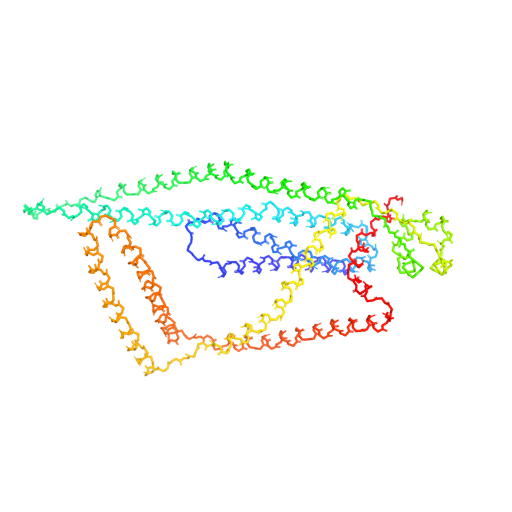DPVRLVVVVVVLVVVVVVLVVVVVVLVVVVVVLVVDDDVVSVVVVVVSVVVVVVSVVVVVVSVVVVVSSVCSHPDPPPPPSSVVSNVVSVVSNVVSVVVVVVVVVVLVVVCVVVVDDPPVSVVVSVVVVSVSSVVSNPPD

Sequence (433 aa):
MDEYILLIFFIAYLFISGIIGTRLIIIYSHKEENNRLVYIIIKCFIIIGYILSWTIILLVPIDVYYNTYKDIEKYIDIFKLFRICYWFSILYIFMLTPVMFIIYSESDRKIYTLNKHHTKIKKQNKGKNNNPQNNGNIINDGNIINHDNITNDDNITNNYYYYNKMTYKIIYKKIIPITLSFLLSSICFLYFTFLYLKKLNLNLNAQECALWYNYIKDIYKKNFLIYNIRKIEHCENIKNTNIKIIINLEFNDYIIIIISFIGFLFFIFYGGIGLISLPFNLINSYIYRKKKIKKDDLKKQLDIINRKSKMLLNITEALQKEKNQLLKMNYFRSFFKYMKYNREKNFLNYTVHNLEKEYDILLENFTKNSSILFPYISLFLGIIFLIISTVIIIHLFVNLIIDVLKYNDDIINSLTFLDSLLVVNQRKNKKKF

Secondary structure (DSSP, 8-state):
-HHHHHHHHHHHHHHHHHHHHHHHHHHHS-S--S-HHHHHHHHHHHHHHHHHHHHHHHHHHHHHHHHH-GGGGGT--HHHHHHHHHHHHHHIIIIIHHHHHHHHHHHHHHHHHHHHHHHHHHHHHHHHTT-----------------SSHHHHHHHHHHHHHHHHHHHHHIIIIIHHHHHHHHHHHHHHHHHHHHHHSEEEEEE-HHHHHHHHHHHTTTSHHHHHHTT--SGGGGGG-SS--EEEEEE--HHHHHHHHHHHHHHHHHHHHHHHHHHHHHHHHHHHHHTPPPPPPHHHHHHHHHHHHHHHHHHHHHHHHHHHHHHHHTTS-HHHHHHHHHHHHHHHHHHHHHHHHHHHHHHHHHHHHH----THHHHHHHHHHHHHHHHHHHHHHHHHHHHHHHHHH-TT-GGGGGHHHHHHHHHHHGGGGG--

Radius of gyration: 33.93 Å; chains: 1; bounding box: 104×57×81 Å

InterPro domains:
  IPR006876 LMBR1-like membrane protein [PF04791] (6-108)

Organism: NCBI:txid1237627

pLDDT: mean 72.1, std 17.37, range [26.59, 96.0]

=== Feature glossary ===
Legend for the data blocks above and below:

— What the protein is —

Sequence gives the chain of amino acids in standard one-letter code (A=alanine, C=cysteine, …, Y=tyrosine), read N→C. It is the only feature that is directly encoded by the gene; all structural features are derived from the folded form of this sequence.

The annotation block draws on four external resources. InterPro: which protein families and domains the sequence belongs to. GO: standardized terms for what the protein does, what process it participates in, and where in the cell it acts. CATH: which structural fold it has in the CATH hierarchy. Organism: the species of origin.

— Where its atoms are —

Atomic coordinates in PDBx/mmCIF format — the same representation the Protein Data Bank distributes. Each line of the _atom_site loop places one backbone atom in Cartesian space (units: ångströms, origin: arbitrary).

Six rendered views show the 3D structure from the faces of a cube — i.e. along ±x, ±y, ±z. Rendering representation is drawn randomly per protein from cartoon (secondary-structure ribbons), sticks (backbone bonds), or molecular surface; coloring is either N→C rainbow (blue at the N-terminus through red at the C-terminus) or one color per chain.

— Local backbone conformation —

DSSP 8-state secondary structure assigns each residue one of H (α-helix), G (3₁₀-helix), I (π-helix), E (extended β-strand), B (isolated β-bridge), T (hydrogen-bonded turn), S (bend), or '-' (coil). The assignment is computed from backbone hydrogen-bond geometry via the Kabsch–Sander algorithm.

P-SEA three-state annotation labels each residue as helix, strand, or coil based purely on the geometry of the Cα trace. It serves as a fallback when the full backbone (and thus DSSP) is unavailable.

φ (phi) and ψ (psi) are the two rotatable backbone dihedrals per residue: φ is the C(i-1)–N–Cα–C torsion, ψ is the N–Cα–C–N(i+1) torsion, both in degrees on (−180°, 180°]. α-helical residues cluster near (−60°, −45°); β-strand residues near (−120°, +130°). A Ramachandran plot is simply a scatter of (φ, ψ) for every residue.

— Global shape and packing —

Radius of gyration (Rg) is the root-mean-square distance of Cα atoms from their centroid — a single number for overall size and compactness. A globular domain of N residues has Rg ≈ 2.2·N^0.38 Å; an extended or disordered chain has a much larger Rg. The Cα contact count is the number of residue pairs whose Cα atoms are within 8 Å and are more than four positions apart in sequence — a standard proxy for tertiary packing density. The bounding box is the smallest axis-aligned box enclosing all Cα atoms.

Accessible surface area quantifies burial. A residue with SASA near zero is packed into the hydrophobic core; one with SASA >100 Å² sits on the surface. Computed here via the Shrake–Rupley numerical algorithm with a 1.4 Å probe.

The contact map is a binary N×N matrix image: pixel (i, j) is dark where Cα_i and Cα_j are within 8 Å and |i−j|>4. Because the |i−j|>4 filter removes local helical contacts, off-diagonal stripes parallel to the main diagonal indicate parallel β-sheets; stripes perpendicular to it indicate antiparallel β-sheets. The Ramachandran plot scatters every residue's (φ, ψ) pair against the sterically allowed regions. The PAE heatmap renders the predicted-aligned-error matrix.

— Structural neighborhood —

A 3Di character summarizes, for each residue, the relative orientation of the Cα frame of its nearest spatial neighbor. Because it encodes fold topology rather than chemistry, 3Di alignments detect remote structural similarity that sequence alignment misses.

Structural nearest neighbors (via Foldseek easy-search vs the PDB). Reported per hit: target PDB id, E-value, and alignment TM-score. A TM-score above ~0.5 is the conventional threshold for 'same fold'.

— Confidence and disorder —

For AlphaFold models, the B-factor field carries pLDDT — the model's own estimate of local accuracy on a 0–100 scale. Regions with pLDDT<50 should be treated as essentially unmodeled; they often correspond to intrinsically disordered segments.

B-factor (Debye–Waller factor) reflects atomic displacement in the crystal lattice. It is an experimental observable (units Å²), not a prediction; low values mean the atom is pinned down, high values mean it moves or is heterogeneous across the crystal.

Predicted Aligned Error (PAE) is an AlphaFold confidence matrix: entry (i, j) is the expected error in the position of residue j, in ångströms, when the prediction is superimposed on the true structure at residue i. Low PAE within a block of residues means that block is internally rigid and well-predicted; high PAE between two blocks means their relative placement is uncertain even if each block individually is confident.